Protein AF-0000000077467059 (afdb_homodimer)

Nearest PDB structures (foldseek):
  8dt0-assembly2_B  TM=6.758E-01  e=2.002E-01  synthetic construct
  3ljb-assembly1_A  TM=2.166E-01  e=1.995E+00  Homo sapiens
  5c5b-assembly1_A  TM=2.732E-01  e=5.239E+00  Homo sapiens
  3myi-assembly1_A  TM=3.729E-01  e=6.549E-01  Homo sapiens
  8ec3-assembly1_A  TM=4.657E-01  e=2.271E+00  Borrelia hermsii HS1

Organism: Curvularia clavata (NCBI:txid95742)

Secondary structure (DSSP, 8-state):
----------------GGGSSS----HHHHHHHHHHHHHHHHHHHHHHHHHHHHHHHHHTT-HHHHTSGGGHHHHHHHHHHHHHHHHHHHHHHHHHHHHHHHHHHHHHSGGGTTS-HHHHHHHHHHHHHHHHHHHHHHHHHHHHHHHT--TT-SHHHHHHHHHHHHHHHHHIIIIIHHHHHHHHHHHHTT---/----------------GGGSSS----HHHHHHHHHHHHHHHHHHHHHHHHHHHHHHHHHTT-HHHHTSGGGHHHHHHHHHHHHHHHHHHHHHHHHHHHHHHHHHHHHHSGGGTTS-HHHHHHHHHHHHHHHHHHHHHHHHHHHHHHHT--TT-SHHHHHHHHHHHHHHHHHIIIIIHHHHHHHHHHHHTT---

Solvent-accessible surface area (backbone atoms only — not comparable to full-atom values): 19468 Å² total; per-residue (Å²): 134,91,70,78,67,77,83,65,77,68,78,75,77,71,73,52,75,86,68,34,52,28,43,82,83,45,81,88,47,43,63,59,29,47,54,62,44,43,38,35,41,42,34,28,20,50,42,31,40,54,51,50,49,49,42,56,57,53,20,52,63,32,66,80,42,63,66,37,76,86,38,47,44,28,68,46,45,26,56,28,47,60,52,38,44,58,64,49,49,52,53,54,68,43,44,28,55,48,30,23,55,45,17,39,41,47,36,71,35,80,82,14,65,49,44,33,69,64,40,26,48,23,23,40,52,17,14,53,30,34,50,51,48,53,68,54,41,59,58,45,50,54,24,50,52,41,30,48,43,78,72,76,66,20,70,62,24,51,51,21,48,54,51,36,47,53,52,51,50,51,42,37,66,71,21,42,50,53,17,34,51,24,24,48,52,28,50,35,16,34,53,60,127,133,89,74,76,66,77,83,64,78,68,78,73,74,71,71,53,76,86,67,33,52,28,43,81,82,44,82,87,47,43,64,59,28,46,54,61,44,43,39,35,41,45,34,28,19,52,42,30,40,53,52,49,49,49,42,57,58,52,20,54,65,33,67,79,41,63,65,38,74,86,39,49,42,30,66,47,44,25,56,26,47,60,52,38,44,59,63,50,48,52,53,54,68,43,45,28,56,48,29,23,54,44,18,39,40,46,35,70,36,82,82,16,66,50,45,34,69,64,40,26,48,22,23,41,53,16,14,52,30,34,53,52,48,53,67,54,40,59,57,45,49,53,24,48,51,41,30,47,40,77,73,76,66,19,69,62,24,52,51,21,46,53,51,37,47,52,52,51,52,50,43,37,66,70,20,43,48,51,19,34,50,24,25,47,51,29,50,34,15,33,54,60,126

Foldseek 3Di:
DPPPPPPPPPPPPPCDCVNDLDHDDDPVCVVLVCLLCVLLVLLVVVLVVLVVVLVVLVVLVDPVNCPDPPQVSLVPQLVVLVVVCVVVVVSLVCSLQVLLVSLQCCQPNPSVPPPDNLLSVLSNVLNVLSVCLCVLVVVLVVLSCQLNDPPPGHDSNSVSSVSNSVSSVVSSVRRSVSSSVSSVVSSVVSRDD/DCVPPPPPPPPPPPCDCVNDLDHDDDPVCVVLVCLLCVLLVLLVVVLVVLVVVLVVLVVLVDPVNCPDPPQVSLVVQLVVLVVVCVVVVVSLVCSLQVLLVSLQCCQPNPSVPPPDNLLSVLSNVLNVLSVCLCVLVVVLVVLSCQLNDPPPGHPSNSVSSVSNSVSSVVSSVRRSVSSSVSSVVSSVVSRDD

Radius of gyration: 25.81 Å; Cα contacts (8 Å, |Δi|>4): 543; chains: 2; bounding box: 83×90×62 Å

Sequence (386 aa):
MDFLQPITGALNSTVALSDYASTPITLERLGLSLLRLAPLAISSGSLMCAWDQQNAFRSFLAPQILAKPGHLSAHVVVDWFAEFAKPTKWVIMLSYPLALIIAFINAFSAAGAGLHPQTKTFYAAGGVLSILHFYFGGYSMMWNARISSKVNIGKANEDALRGWLGNNYTRMLCVNVPAWVMFLCATATFIKLMDFLQPITGALNSTVALSDYASTPITLERLGLSLLRLAPLAISSGSLMCAWDQQNAFRSFLAPQILAKPGHLSAHVVVDWFAEFAKPTKWVIMLSYPLALIIAFINAFSAAGAGLHPQTKTFYAAGGVLSILHFYFGGYSMMWNARISSKVNIGKANEDALRGWLGNNYTRMLCVNVPAWVMFLCATATFIKL

Structure (mmCIF, N/CA/C/O backbone):
data_AF-0000000077467059-model_v1
#
loop_
_entity.id
_entity.type
_entity.pdbx_description
1 polymer 'Uncharacterized protein'
#
loop_
_atom_site.group_PDB
_atom_site.id
_atom_site.type_symbol
_atom_site.label_atom_id
_atom_site.label_alt_id
_atom_site.label_comp_id
_atom_site.label_asym_id
_atom_site.label_entity_id
_atom_site.label_seq_id
_atom_site.pdbx_PDB_ins_code
_atom_site.Cartn_x
_atom_site.Cartn_y
_atom_site.Cartn_z
_atom_site.occupancy
_atom_site.B_iso_or_equiv
_atom_site.auth_seq_id
_atom_site.auth_comp_id
_atom_site.auth_asym_id
_atom_site.auth_atom_id
_atom_site.pdbx_PDB_model_num
ATOM 1 N N . MET A 1 1 ? 42.562 57.969 6.344 1 28.23 1 MET A N 1
ATOM 2 C CA . MET A 1 1 ? 41.188 57.875 5.871 1 28.23 1 MET A CA 1
ATOM 3 C C . MET A 1 1 ? 40.594 56.531 6.207 1 28.23 1 MET A C 1
ATOM 5 O O . MET A 1 1 ? 41.219 55.5 6.012 1 28.23 1 MET A O 1
ATOM 9 N N . ASP A 1 2 ? 39.594 56.469 7.258 1 26.41 2 ASP A N 1
ATOM 10 C CA . ASP A 1 2 ? 38.938 55.5 8.125 1 26.41 2 ASP A CA 1
ATOM 11 C C . ASP A 1 2 ? 38.031 54.562 7.324 1 26.41 2 ASP A C 1
ATOM 13 O O . ASP A 1 2 ? 36.844 54.844 7.164 1 26.41 2 ASP A O 1
ATOM 17 N N . PHE A 1 3 ? 38.406 54 6.152 1 33.28 3 PHE A N 1
ATOM 18 C CA . PHE A 1 3 ? 37.625 53.25 5.184 1 33.28 3 PHE A CA 1
ATOM 19 C C . PHE A 1 3 ? 37.031 52 5.824 1 33.28 3 PHE A C 1
ATOM 21 O O . PHE A 1 3 ? 36.219 51.312 5.203 1 33.28 3 PHE A O 1
ATOM 28 N N . LEU A 1 4 ? 37.781 51.406 6.711 1 31.05 4 LEU A N 1
ATOM 29 C CA . LEU A 1 4 ? 37.406 50.031 7 1 31.05 4 LEU A CA 1
ATOM 30 C C . LEU A 1 4 ? 36.156 49.969 7.867 1 31.05 4 LEU A C 1
ATOM 32 O O . LEU A 1 4 ? 36.25 49.938 9.102 1 31.05 4 LEU A O 1
ATOM 36 N N . GLN A 1 5 ? 35.188 50.844 7.656 1 34 5 GLN A N 1
ATOM 37 C CA . GLN A 1 5 ? 34.094 50.562 8.578 1 34 5 GLN A CA 1
ATOM 38 C C . GLN A 1 5 ? 33.531 49.156 8.367 1 34 5 GLN A C 1
ATOM 40 O O . GLN A 1 5 ? 33.219 48.781 7.238 1 34 5 GLN A O 1
ATOM 45 N N . PRO A 1 6 ? 33.844 48.188 9.266 1 35.03 6 PRO A N 1
ATOM 46 C CA . PRO A 1 6 ? 33.312 46.812 9.156 1 35.03 6 PRO A CA 1
ATOM 47 C C . PRO A 1 6 ? 31.812 46.75 8.984 1 35.03 6 PRO A C 1
ATOM 49 O O . PRO A 1 6 ? 31.078 47.438 9.688 1 35.03 6 PRO A O 1
ATOM 52 N N . ILE A 1 7 ? 31.188 46.688 7.777 1 38.09 7 ILE A N 1
ATOM 53 C CA . ILE A 1 7 ? 29.797 46.375 7.469 1 38.09 7 ILE A CA 1
ATOM 54 C C . ILE A 1 7 ? 29.312 45.188 8.289 1 38.09 7 ILE A C 1
ATOM 56 O O . ILE A 1 7 ? 29.5 44.031 7.902 1 38.09 7 ILE A O 1
ATOM 60 N N . THR A 1 8 ? 29.641 45.094 9.586 1 33.03 8 THR A N 1
ATOM 61 C CA . THR A 1 8 ? 29.188 44 10.422 1 33.03 8 THR A CA 1
ATOM 62 C C . THR A 1 8 ? 27.656 43.938 10.445 1 33.03 8 THR A C 1
ATOM 64 O O . THR A 1 8 ? 27.078 43.125 11.164 1 33.03 8 THR A O 1
ATOM 67 N N . GLY A 1 9 ? 26.938 45 10.016 1 33.28 9 GLY A N 1
ATOM 68 C CA . GLY A 1 9 ? 25.531 44.844 10.336 1 33.28 9 GLY A CA 1
ATOM 69 C C . GLY A 1 9 ? 24.891 43.625 9.656 1 33.28 9 GLY A C 1
ATOM 70 O O . GLY A 1 9 ? 24.266 43.781 8.609 1 33.28 9 GLY A O 1
ATOM 71 N N . ALA A 1 10 ? 25.531 42.625 9.352 1 37.41 10 ALA A N 1
ATOM 72 C CA . ALA A 1 10 ? 24.734 41.5 8.852 1 37.41 10 ALA A CA 1
ATOM 73 C C . ALA A 1 10 ? 23.484 41.312 9.711 1 37.41 10 ALA A C 1
ATOM 75 O O . ALA A 1 10 ? 23.594 41.125 10.93 1 37.41 10 ALA A O 1
ATOM 76 N N . LEU A 1 11 ? 22.328 41.969 9.43 1 34.22 11 LEU A N 1
ATOM 77 C CA . LEU A 1 11 ? 20.984 41.75 9.953 1 34.22 11 LEU A CA 1
ATOM 78 C C . LEU A 1 11 ? 20.75 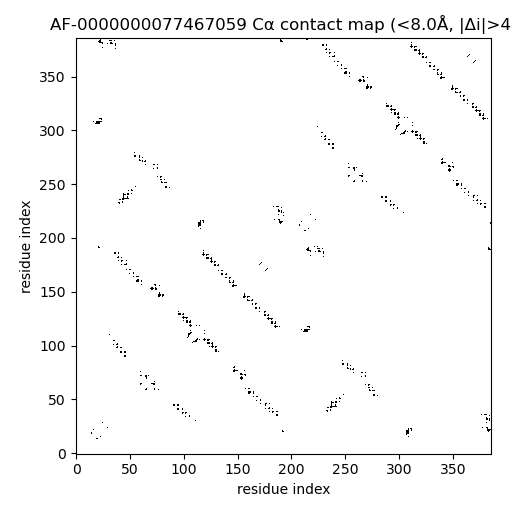40.281 10.219 1 34.22 11 LEU A C 1
ATOM 80 O O . LEU A 1 11 ? 20.828 39.438 9.305 1 34.22 11 LEU A O 1
ATOM 84 N N . ASN A 1 12 ? 21.234 39.719 11.281 1 35.25 12 ASN A N 1
ATOM 85 C CA . ASN A 1 12 ? 20.766 38.469 11.875 1 35.25 12 ASN A CA 1
ATOM 86 C C . ASN A 1 12 ? 19.25 38.312 11.781 1 35.25 12 ASN A C 1
ATOM 88 O O . ASN A 1 12 ? 18.516 38.844 12.625 1 35.25 12 ASN A O 1
ATOM 92 N N . SER A 1 13 ? 18.469 38.562 10.75 1 37.34 13 SER A N 1
ATOM 93 C CA . SER A 1 13 ? 17.031 38.312 10.648 1 37.34 13 SER A CA 1
ATOM 94 C C . SER A 1 13 ? 16.656 37.031 11.328 1 37.34 13 SER A C 1
ATOM 96 O O . SER A 1 13 ? 16.891 35.938 10.781 1 37.34 13 SER A O 1
ATOM 98 N N . THR A 1 14 ? 16.828 36.781 12.555 1 40.38 14 THR A N 1
ATOM 99 C CA . THR A 1 14 ? 16.25 35.75 13.383 1 40.38 14 THR A CA 1
ATOM 100 C C . THR A 1 14 ? 14.789 35.5 13.016 1 40.38 14 THR A C 1
ATOM 102 O O . THR A 1 14 ? 13.906 36.25 13.398 1 40.38 14 THR A O 1
ATOM 105 N N . VAL A 1 15 ? 14.375 35.125 11.883 1 46.41 15 VAL A N 1
ATOM 106 C CA . VAL A 1 15 ? 13.008 34.688 11.641 1 46.41 15 VAL A CA 1
ATOM 107 C C . VAL A 1 15 ? 12.5 33.906 12.859 1 46.41 15 VAL A C 1
ATOM 109 O O . VAL A 1 15 ? 13.094 32.906 13.266 1 46.41 15 VAL A O 1
ATOM 112 N N . ALA A 1 16 ? 11.828 34.5 13.836 1 52.94 16 ALA A N 1
ATOM 113 C CA . ALA A 1 16 ? 11.203 33.875 15 1 52.94 16 ALA A CA 1
ATOM 114 C C . ALA A 1 16 ? 10.477 32.594 14.602 1 52.94 16 ALA A C 1
ATOM 116 O O . ALA A 1 16 ? 9.984 32.469 13.477 1 52.94 16 ALA A O 1
ATOM 117 N N . LEU A 1 17 ? 10.797 31.391 15.188 1 52.44 17 LEU A N 1
ATOM 118 C CA . LEU A 1 17 ? 10.102 30.125 15 1 52.44 17 LEU A CA 1
ATOM 119 C C . LEU A 1 17 ? 8.633 30.359 14.641 1 52.44 17 LEU A C 1
ATOM 121 O O . LEU A 1 17 ? 8.039 29.562 13.906 1 52.44 17 LEU A O 1
ATOM 125 N N . SER A 1 18 ? 8.109 31.516 15.203 1 60.28 18 SER A N 1
ATOM 126 C CA . SER A 1 18 ? 6.707 31.875 15.016 1 60.28 18 SER A CA 1
ATOM 127 C C . SER A 1 18 ? 6.43 32.281 13.57 1 60.28 18 SER A C 1
ATOM 129 O O . SER A 1 18 ? 5.277 32.312 13.133 1 60.28 18 SER A O 1
ATOM 131 N N . ASP A 1 19 ? 7.52 32.344 12.766 1 75.06 19 ASP A N 1
ATOM 132 C CA . ASP A 1 19 ? 7.336 32.906 11.43 1 75.06 19 ASP A CA 1
ATOM 133 C C . ASP A 1 19 ? 7.285 31.828 10.367 1 75.06 19 ASP A C 1
ATOM 135 O O . ASP A 1 19 ? 6.934 32.094 9.219 1 75.06 19 ASP A O 1
ATOM 139 N N . TYR A 1 20 ? 7.543 30.562 10.789 1 86.12 20 TYR A N 1
ATOM 140 C CA . TYR A 1 20 ? 7.531 29.5 9.781 1 86.12 20 TYR A CA 1
ATOM 141 C C . TYR A 1 20 ? 6.148 28.875 9.672 1 86.12 20 TYR A C 1
ATOM 143 O O . TYR A 1 20 ? 5.398 28.828 10.648 1 86.12 20 TYR A O 1
ATOM 151 N N . ALA A 1 21 ? 5.844 28.422 8.5 1 89.06 21 ALA A N 1
ATOM 152 C CA . ALA A 1 21 ? 4.605 27.688 8.242 1 89.06 21 ALA A CA 1
ATOM 153 C C . ALA A 1 21 ? 4.66 26.281 8.828 1 89.06 21 ALA A C 1
ATOM 155 O O . ALA A 1 21 ? 3.641 25.594 8.898 1 89.06 21 ALA A O 1
ATOM 156 N N . SER A 1 22 ? 5.859 25.844 9.234 1 91.69 22 SER A N 1
ATOM 157 C CA . SER A 1 22 ? 6.062 24.562 9.898 1 91.69 22 SER A CA 1
ATOM 158 C C . SER A 1 22 ? 6.895 24.719 11.164 1 91.69 22 SER A C 1
ATOM 160 O O . SER A 1 22 ? 7.641 25.688 11.312 1 91.69 22 SER A O 1
ATOM 162 N N . THR A 1 23 ? 6.688 23.75 12.086 1 90.81 23 THR A N 1
ATOM 163 C CA . THR A 1 23 ? 7.359 23.781 13.383 1 90.81 23 THR A CA 1
ATOM 164 C C . THR A 1 23 ? 8.203 22.516 13.562 1 90.81 23 THR A C 1
ATOM 166 O O . THR A 1 23 ? 7.73 21.406 13.352 1 90.81 23 THR A O 1
ATOM 169 N N . PRO A 1 24 ? 9.344 22.703 13.992 1 92.12 24 PRO A N 1
ATOM 170 C CA . PRO A 1 24 ? 10.219 21.531 14.18 1 92.12 24 PRO A CA 1
ATOM 171 C C . PRO A 1 24 ? 9.602 20.469 15.086 1 92.12 24 PRO A C 1
ATOM 173 O O . PRO A 1 24 ? 8.914 20.797 16.047 1 92.12 24 PRO A O 1
ATOM 176 N N . ILE A 1 25 ? 9.922 19.234 14.711 1 91.06 25 ILE A N 1
ATOM 177 C CA . ILE A 1 25 ? 9.406 18.141 15.516 1 91.06 25 ILE A CA 1
ATOM 178 C C . ILE A 1 25 ? 10.219 18 16.797 1 91.06 25 ILE A C 1
ATOM 180 O O . ILE A 1 25 ? 11.445 18.125 16.781 1 91.06 25 ILE A O 1
ATOM 184 N N . THR A 1 26 ? 9.492 17.906 17.875 1 89.81 26 THR A N 1
ATOM 185 C CA . THR A 1 26 ? 10.078 17.578 19.172 1 89.81 26 THR A CA 1
ATOM 186 C C . THR A 1 26 ? 9.477 16.297 19.734 1 89.81 26 THR A C 1
ATOM 188 O O . THR A 1 26 ? 8.469 15.797 19.219 1 89.81 26 THR A O 1
ATOM 191 N N . LEU A 1 27 ? 10.094 15.688 20.656 1 86.75 27 LEU A N 1
ATOM 192 C CA . LEU A 1 27 ? 9.617 14.453 21.266 1 86.75 27 LEU A CA 1
ATOM 193 C C . LEU A 1 27 ? 8.227 14.641 21.844 1 86.75 27 LEU A C 1
ATOM 195 O O . LEU A 1 27 ? 7.387 13.734 21.781 1 86.75 27 LEU A O 1
ATOM 199 N N . GLU A 1 28 ? 7.953 15.828 22.406 1 85.81 28 GLU A N 1
ATOM 200 C CA . GLU A 1 28 ? 6.676 16.125 23.047 1 85.81 28 GLU A CA 1
ATOM 201 C C . GLU A 1 28 ? 5.543 16.172 22.031 1 85.81 28 GLU A C 1
ATOM 203 O O . GLU A 1 28 ? 4.387 15.891 22.359 1 85.81 28 GLU A O 1
ATOM 208 N N . ARG A 1 29 ? 5.922 16.422 20.766 1 89.5 29 ARG A N 1
ATOM 209 C CA . ARG A 1 29 ? 4.906 16.609 19.75 1 89.5 29 ARG A CA 1
ATOM 210 C C . ARG A 1 29 ? 4.711 15.344 18.922 1 89.5 29 ARG A C 1
ATOM 212 O O . ARG A 1 29 ? 3.787 15.25 18.109 1 89.5 29 ARG A O 1
ATOM 219 N N . LEU A 1 30 ? 5.551 14.484 19.156 1 90.88 30 LEU A N 1
ATOM 220 C CA . LEU A 1 30 ? 5.582 13.289 18.328 1 90.88 30 LEU A CA 1
ATOM 221 C C . LEU A 1 30 ? 4.285 12.492 18.469 1 90.88 30 LEU A C 1
ATOM 223 O O . LEU A 1 30 ? 3.709 12.062 17.469 1 90.88 30 LEU A O 1
ATOM 227 N N . GLY A 1 31 ? 3.873 12.305 19.719 1 93 31 GLY A N 1
ATOM 228 C CA . GLY A 1 31 ? 2.664 11.531 19.953 1 93 31 GLY A CA 1
ATOM 229 C C . GLY A 1 31 ? 1.442 12.109 19.266 1 93 31 GLY A C 1
ATOM 230 O O . GLY A 1 31 ? 0.703 11.383 18.594 1 93 31 GLY A O 1
ATOM 231 N N . LEU A 1 32 ? 1.281 13.352 19.359 1 95.06 32 LEU A N 1
ATOM 232 C CA . LEU A 1 32 ? 0.132 14.016 18.75 1 95.06 32 LEU A CA 1
ATOM 233 C C . LEU A 1 32 ? 0.242 14 17.219 1 95.06 32 LEU A C 1
ATOM 235 O O . LEU A 1 32 ? -0.754 13.797 16.531 1 95.06 32 LEU A O 1
ATOM 239 N N . SER A 1 33 ? 1.427 14.234 16.75 1 95.56 33 SER A N 1
ATOM 240 C CA . SER A 1 33 ? 1.635 14.219 15.312 1 95.56 33 SER A CA 1
ATOM 241 C C . SER A 1 33 ? 1.301 12.859 14.719 1 95.56 33 SER A C 1
ATOM 243 O O . SER A 1 33 ? 0.637 12.766 13.68 1 95.56 33 SER A O 1
ATOM 245 N N . LEU A 1 34 ? 1.741 11.867 15.391 1 96.81 34 LEU A N 1
ATOM 246 C CA . LEU A 1 34 ? 1.451 10.516 14.922 1 96.81 34 LEU A CA 1
ATOM 247 C C . LEU A 1 34 ? -0.046 10.234 14.969 1 96.81 34 LEU A C 1
ATOM 249 O O . LEU A 1 34 ? -0.593 9.602 14.062 1 96.81 34 LEU A O 1
ATOM 253 N N . LEU A 1 35 ? -0.616 10.672 16.047 1 97.62 35 LEU A N 1
ATOM 254 C CA . LEU A 1 35 ? -2.061 10.516 16.172 1 97.62 35 LEU A CA 1
ATOM 255 C C . LEU A 1 35 ? -2.789 11.164 15.008 1 97.62 35 LEU A C 1
ATOM 257 O O . LEU A 1 35 ? -3.721 10.578 14.445 1 97.62 35 LEU A O 1
ATOM 261 N N . ARG A 1 36 ? -2.363 12.297 14.555 1 98.12 36 ARG A N 1
ATOM 262 C CA . ARG A 1 36 ? -3.016 13.07 13.5 1 98.12 36 ARG A CA 1
ATOM 263 C C . ARG A 1 36 ? -2.744 12.461 12.133 1 98.12 36 ARG A C 1
ATOM 265 O O . ARG A 1 36 ? -3.605 12.484 11.25 1 98.12 36 ARG A O 1
ATOM 272 N N . LEU A 1 37 ? -1.599 11.852 11.953 1 98.38 37 LEU A N 1
ATOM 273 C CA . LEU A 1 37 ? -1.168 11.445 10.625 1 98.38 37 LEU A CA 1
ATOM 274 C C . LEU A 1 37 ? -1.48 9.969 10.375 1 98.38 37 LEU A C 1
ATOM 276 O O . LEU A 1 37 ? -1.559 9.531 9.227 1 98.38 37 LEU A O 1
ATOM 280 N N . ALA A 1 38 ? -1.665 9.219 11.422 1 98.62 38 ALA A N 1
ATOM 281 C CA . ALA A 1 38 ? -1.77 7.77 11.32 1 98.62 38 ALA A CA 1
ATOM 282 C C . ALA A 1 38 ? -2.932 7.359 10.422 1 98.62 38 ALA A C 1
ATOM 284 O O . ALA A 1 38 ? -2.785 6.48 9.57 1 98.62 38 ALA A O 1
ATOM 285 N N . PRO A 1 39 ? -4.074 8 10.547 1 98.81 39 PRO A N 1
ATOM 286 C CA . PRO A 1 39 ? -5.18 7.551 9.695 1 98.81 39 PRO A CA 1
ATOM 287 C C . PRO A 1 39 ? -4.875 7.688 8.203 1 98.81 39 PRO A C 1
ATOM 289 O O . PRO A 1 39 ? -5.207 6.801 7.414 1 98.81 39 PRO A O 1
ATOM 292 N N . LEU A 1 40 ? -4.23 8.75 7.832 1 98.81 40 LEU A N 1
ATOM 293 C CA . LEU A 1 40 ? -3.891 8.93 6.426 1 98.81 40 LEU A CA 1
ATOM 294 C C . LEU A 1 40 ? -2.855 7.906 5.98 1 98.81 40 LEU A C 1
ATOM 296 O O . LEU A 1 40 ? -2.982 7.312 4.902 1 98.81 40 LEU A O 1
ATOM 300 N N . ALA A 1 41 ? -1.833 7.707 6.785 1 98.75 41 ALA A N 1
ATOM 301 C CA . ALA A 1 41 ? -0.792 6.738 6.449 1 98.75 41 ALA A CA 1
ATOM 302 C C . ALA A 1 41 ? -1.366 5.328 6.344 1 98.75 41 ALA A C 1
ATOM 304 O O . ALA A 1 41 ? -1.096 4.613 5.379 1 98.75 41 ALA A O 1
ATOM 305 N N . ILE A 1 42 ? -2.186 4.965 7.281 1 98.75 42 ILE A N 1
ATOM 306 C CA . ILE A 1 42 ? -2.795 3.641 7.324 1 98.75 42 ILE A CA 1
ATOM 307 C C . ILE A 1 42 ? -3.711 3.457 6.113 1 98.75 42 ILE A C 1
ATOM 309 O O . ILE A 1 42 ? -3.666 2.422 5.445 1 98.75 42 ILE A O 1
ATOM 313 N N . SER A 1 43 ? -4.473 4.441 5.848 1 98.81 43 SER A N 1
ATOM 314 C CA . SER A 1 43 ? -5.43 4.352 4.75 1 98.81 43 SER A CA 1
ATOM 315 C C . SER A 1 43 ? -4.719 4.312 3.402 1 98.81 43 SER A C 1
ATOM 317 O O . SER A 1 43 ? -5.164 3.623 2.48 1 98.81 43 SER A O 1
ATOM 319 N N . SER A 1 44 ? -3.635 5.012 3.248 1 98.75 44 SER A N 1
ATOM 320 C CA . SER A 1 44 ? -2.844 4.938 2.023 1 98.75 44 SER A CA 1
ATOM 321 C C . SER A 1 44 ? -2.27 3.541 1.818 1 98.75 44 SER A C 1
ATOM 323 O O . SER A 1 44 ? -2.334 2.994 0.715 1 98.75 44 SER A O 1
ATOM 325 N N . GLY A 1 45 ? -1.771 3.041 2.875 1 98.5 45 GLY A N 1
ATOM 326 C CA . GLY A 1 45 ? -1.247 1.687 2.807 1 98.5 45 GLY A CA 1
ATOM 327 C C . GLY A 1 45 ? -2.314 0.648 2.516 1 98.5 45 GLY A C 1
ATOM 328 O O . GLY A 1 45 ? -2.119 -0.233 1.677 1 98.5 45 GLY A O 1
ATOM 329 N N . SER A 1 46 ? -3.416 0.772 3.182 1 98.31 46 SER A N 1
ATOM 330 C CA . SER A 1 46 ? -4.449 -0.243 3.02 1 98.31 46 SER A CA 1
ATOM 331 C C . SER A 1 46 ? -5.098 -0.157 1.641 1 98.31 46 SER A C 1
ATOM 333 O O . SER A 1 46 ? -5.5 -1.175 1.073 1 98.31 46 SER A O 1
ATOM 335 N N . LEU A 1 47 ? -5.199 1.04 1.144 1 98.5 47 LEU A N 1
ATOM 336 C CA . LEU A 1 47 ? -5.691 1.182 -0.223 1 98.5 47 LEU A CA 1
ATOM 337 C C . LEU A 1 47 ? -4.734 0.524 -1.213 1 98.5 47 LEU A C 1
ATOM 339 O O . LEU A 1 47 ? -5.168 -0.209 -2.105 1 98.5 47 LEU A O 1
ATOM 343 N N . MET A 1 48 ? -3.469 0.782 -1.05 1 98.56 48 MET A N 1
ATOM 344 C CA . MET A 1 48 ? -2.479 0.141 -1.909 1 98.56 48 MET A CA 1
ATOM 345 C C . MET A 1 48 ? -2.518 -1.375 -1.749 1 98.56 48 MET A C 1
ATOM 347 O O . MET A 1 48 ? -2.385 -2.111 -2.729 1 98.56 48 MET A O 1
ATOM 351 N N . CYS A 1 49 ? -2.693 -1.824 -0.577 1 98.44 49 CYS A N 1
ATOM 352 C CA . CYS A 1 49 ? -2.812 -3.258 -0.335 1 98.44 49 CYS A CA 1
ATOM 353 C C . CYS A 1 49 ? -3.969 -3.852 -1.129 1 98.44 49 CYS A C 1
ATOM 355 O O . CYS A 1 49 ? -3.82 -4.895 -1.768 1 98.44 49 CYS A O 1
ATOM 357 N N . ALA A 1 50 ? -5.07 -3.221 -1.072 1 98.25 50 ALA A N 1
ATOM 358 C CA . ALA A 1 50 ? -6.234 -3.682 -1.823 1 98.25 50 ALA A CA 1
ATOM 359 C C . ALA A 1 50 ? -5.953 -3.688 -3.322 1 98.25 50 ALA A C 1
ATOM 361 O O . ALA A 1 50 ? -6.332 -4.625 -4.031 1 98.25 50 ALA A O 1
ATOM 362 N N . TRP A 1 51 ? -5.289 -2.676 -3.762 1 98.38 51 TRP A N 1
ATOM 363 C CA . TRP A 1 51 ? -4.926 -2.574 -5.172 1 98.38 51 TRP A CA 1
ATOM 364 C C . TRP A 1 51 ? -3.98 -3.701 -5.574 1 98.38 51 TRP A C 1
ATOM 366 O O . TRP A 1 51 ? -4.141 -4.305 -6.637 1 98.38 51 TRP A O 1
ATOM 376 N N . ASP A 1 52 ? -3.031 -3.947 -4.742 1 98.5 52 ASP A N 1
ATOM 377 C CA . ASP A 1 52 ? -2.057 -4.996 -5.02 1 98.5 52 ASP A CA 1
ATOM 378 C C . ASP A 1 52 ? -2.717 -6.375 -5.023 1 98.5 52 ASP A C 1
ATOM 380 O O . ASP A 1 52 ? -2.363 -7.238 -5.828 1 98.5 52 ASP A O 1
ATOM 384 N N . GLN A 1 53 ? -3.619 -6.574 -4.133 1 98.44 53 GLN A N 1
ATOM 385 C CA . GLN A 1 53 ? -4.371 -7.824 -4.133 1 98.44 53 GLN A CA 1
ATOM 386 C C . GLN A 1 53 ? -5.164 -7.992 -5.426 1 98.44 53 GLN A C 1
ATOM 388 O O . GLN A 1 53 ? -5.184 -9.078 -6.012 1 98.44 53 GLN A O 1
ATOM 393 N N . GLN A 1 54 ? -5.781 -6.914 -5.828 1 98.56 54 GLN A N 1
ATOM 394 C CA . GLN A 1 54 ? -6.496 -6.918 -7.098 1 98.56 54 GLN A CA 1
ATOM 395 C C . GLN A 1 54 ? -5.594 -7.398 -8.234 1 98.56 54 GLN A C 1
ATOM 397 O O . GLN A 1 54 ? -5.996 -8.25 -9.031 1 98.56 54 GLN A O 1
ATOM 402 N N . ASN A 1 55 ? -4.434 -6.922 -8.242 1 98.62 55 ASN A N 1
ATOM 403 C CA . ASN A 1 55 ? -3.482 -7.25 -9.297 1 98.62 55 ASN A CA 1
ATOM 404 C C . ASN A 1 55 ? -2.982 -8.688 -9.18 1 98.62 55 ASN A C 1
ATOM 406 O O . ASN A 1 55 ? -2.92 -9.414 -10.172 1 98.62 55 ASN A O 1
ATOM 410 N N . ALA A 1 56 ? -2.67 -9.094 -8.016 1 98.44 56 ALA A N 1
ATOM 411 C CA . ALA A 1 56 ? -2.133 -10.43 -7.789 1 98.44 56 ALA A CA 1
ATOM 412 C C . ALA A 1 56 ? -3.15 -11.508 -8.172 1 98.44 56 ALA A C 1
ATOM 414 O O . ALA A 1 56 ? -2.814 -12.469 -8.859 1 98.44 56 ALA A O 1
ATOM 415 N N . PHE A 1 57 ? -4.383 -11.32 -7.797 1 98.56 57 PHE A N 1
ATOM 416 C CA . PHE A 1 57 ? -5.41 -12.32 -8.047 1 98.56 57 PHE A CA 1
ATOM 417 C C . PHE A 1 57 ? -5.812 -12.336 -9.516 1 98.56 57 PHE A C 1
ATOM 419 O O . PHE A 1 57 ? -5.984 -13.406 -10.102 1 98.56 57 PHE A O 1
ATOM 426 N N . ARG A 1 58 ? -5.926 -11.188 -10.078 1 98.25 58 ARG A N 1
ATOM 427 C CA . ARG A 1 58 ? -6.293 -11.125 -11.492 1 98.25 58 ARG A CA 1
ATOM 428 C C . ARG A 1 58 ? -5.238 -11.805 -12.359 1 98.25 58 ARG A C 1
ATOM 430 O O . ARG A 1 58 ? -5.562 -12.367 -13.414 1 98.25 58 ARG A O 1
ATOM 437 N N . SER A 1 59 ? -4.012 -11.805 -11.945 1 98.19 59 SER A N 1
ATOM 438 C CA . SER A 1 59 ? -2.896 -12.336 -12.727 1 98.19 59 SER A CA 1
ATOM 439 C C . SER A 1 59 ? -2.992 -13.852 -12.859 1 98.19 59 SER A C 1
ATOM 441 O O . SER A 1 59 ? -2.475 -14.43 -13.82 1 98.19 59 SER A O 1
ATOM 443 N N . PHE A 1 60 ? -3.699 -14.516 -11.961 1 98 60 PHE A N 1
ATOM 444 C CA . PHE A 1 60 ? -3.898 -15.953 -12.062 1 98 60 PHE A CA 1
ATOM 445 C C . PHE A 1 60 ? -4.879 -16.281 -13.188 1 98 60 PHE A C 1
ATOM 447 O O . PHE A 1 60 ? -4.984 -17.438 -13.609 1 98 60 PHE A O 1
ATOM 454 N N . LEU A 1 61 ? -5.586 -15.273 -13.609 1 97.75 61 LEU A N 1
ATOM 455 C CA . LEU A 1 61 ? -6.617 -15.477 -14.617 1 97.75 61 LEU A CA 1
ATOM 456 C C . LEU A 1 61 ? -6.137 -15.016 -15.992 1 97.75 61 LEU A C 1
ATOM 458 O O . LEU A 1 61 ? -6.945 -14.82 -16.906 1 97.75 61 LEU A O 1
ATOM 462 N N . ALA A 1 62 ? -4.855 -14.781 -16.094 1 95.62 62 ALA A N 1
ATOM 463 C CA . ALA A 1 62 ? -4.297 -14.414 -17.391 1 95.62 62 ALA A CA 1
ATOM 464 C C . ALA A 1 62 ? -4.602 -15.469 -18.453 1 95.62 62 ALA A C 1
ATOM 466 O O . ALA A 1 62 ? -4.527 -16.672 -18.172 1 95.62 62 ALA A O 1
ATOM 467 N N . PRO A 1 63 ? -4.863 -15.016 -19.656 1 95.5 63 PRO A N 1
ATOM 468 C CA . PRO A 1 63 ? -5.227 -15.961 -20.719 1 95.5 63 PRO A CA 1
ATOM 469 C C . PRO A 1 63 ? -4.16 -17.031 -20.938 1 95.5 63 PRO A C 1
ATOM 471 O O . PRO A 1 63 ? -4.488 -18.203 -21.156 1 95.5 63 PRO A O 1
ATOM 474 N N . GLN A 1 64 ? -2.912 -16.688 -20.875 1 92.88 64 GLN A N 1
ATOM 475 C CA . GLN A 1 64 ? -1.816 -17.641 -21.094 1 92.88 64 GLN A CA 1
ATOM 476 C C . GLN A 1 64 ? -1.799 -18.719 -20.016 1 92.88 64 GLN A C 1
ATOM 478 O O . GLN A 1 64 ? -1.357 -19.844 -20.25 1 92.88 64 GLN A O 1
ATOM 483 N N . ILE A 1 65 ? -2.244 -18.422 -18.812 1 93.94 65 ILE A N 1
ATOM 484 C CA . ILE A 1 65 ? -2.281 -19.375 -17.719 1 93.94 65 ILE A CA 1
ATOM 485 C C . ILE A 1 65 ? -3.531 -20.25 -17.828 1 93.94 65 ILE A C 1
ATOM 487 O O . ILE A 1 65 ? -3.461 -21.469 -17.672 1 93.94 65 ILE A O 1
ATOM 491 N N . LEU A 1 66 ? -4.652 -19.578 -18.172 1 94.25 66 LEU A N 1
ATOM 492 C CA . LEU A 1 66 ? -5.922 -20.297 -18.266 1 94.25 66 LEU A CA 1
ATOM 493 C C . LEU A 1 66 ? -5.895 -21.281 -19.438 1 94.25 66 LEU A C 1
ATOM 495 O O . LEU A 1 66 ? -6.637 -22.266 -19.438 1 94.25 66 LEU A O 1
ATOM 499 N N . ALA A 1 67 ? -5.035 -21.047 -20.359 1 93.62 67 ALA A N 1
ATOM 500 C CA . ALA A 1 67 ? -4.934 -21.906 -21.531 1 93.62 67 ALA A CA 1
ATOM 501 C C . ALA A 1 67 ? -4.168 -23.188 -21.219 1 93.62 67 ALA A C 1
ATOM 503 O O . ALA A 1 67 ? -4.215 -24.156 -21.984 1 93.62 67 ALA A O 1
ATOM 504 N N . LYS A 1 68 ? -3.469 -23.203 -20.156 1 88.94 68 LYS A N 1
ATOM 505 C CA . LYS A 1 68 ? -2.73 -24.391 -19.781 1 88.94 68 LYS A CA 1
ATOM 506 C C . LYS A 1 68 ? -3.68 -25.531 -19.391 1 88.94 68 LYS A C 1
ATOM 508 O O . LYS A 1 68 ? -4.719 -25.281 -18.781 1 88.94 68 LYS A O 1
ATOM 513 N N . PRO A 1 69 ? -3.256 -26.719 -19.781 1 90.5 69 PRO A N 1
ATOM 514 C CA . PRO A 1 69 ? -4.164 -27.844 -19.531 1 90.5 69 PRO A CA 1
ATOM 515 C C . PRO A 1 69 ? -4.332 -28.156 -18.047 1 90.5 69 PRO A C 1
ATOM 517 O O . PRO A 1 69 ? -3.443 -27.844 -17.25 1 90.5 69 PRO A O 1
ATOM 520 N N . GLY A 1 70 ? -5.473 -28.719 -17.641 1 91.31 70 GLY A N 1
ATOM 521 C CA . GLY A 1 70 ? -5.711 -29.281 -16.328 1 91.31 70 GLY A CA 1
ATOM 522 C C . GLY A 1 70 ? -5.961 -28.234 -15.258 1 91.31 70 GLY A C 1
ATOM 523 O O . GLY A 1 70 ? -5.734 -28.469 -14.078 1 91.31 70 GLY A O 1
ATOM 524 N N . HIS A 1 71 ? -6.312 -27.016 -15.719 1 93.62 71 HIS A N 1
ATOM 525 C CA . HIS A 1 71 ? -6.559 -25.938 -14.773 1 93.62 71 HIS A CA 1
ATOM 526 C C . HIS A 1 71 ? -5.371 -25.734 -13.836 1 93.62 71 HIS A C 1
ATOM 528 O O . HIS A 1 71 ? -5.539 -25.688 -12.617 1 93.62 71 HIS A O 1
ATOM 534 N N . LEU A 1 72 ? -4.234 -25.609 -14.383 1 91.25 72 LEU A N 1
ATOM 535 C CA . LEU A 1 72 ? -2.992 -25.469 -13.633 1 91.25 72 LEU A CA 1
ATOM 536 C C . LEU A 1 72 ? -3.064 -24.281 -12.68 1 91.25 72 LEU A C 1
ATOM 538 O O . LEU A 1 72 ? -2.553 -24.344 -11.562 1 91.25 72 LEU A O 1
ATOM 542 N N . SER A 1 73 ? -3.684 -23.234 -13.156 1 91.81 73 SER A N 1
ATOM 543 C CA . SER A 1 73 ? -3.852 -22.031 -12.336 1 91.81 73 SER A CA 1
ATOM 544 C C . SER A 1 73 ? -4.543 -22.359 -11.016 1 91.81 73 SER A C 1
ATOM 546 O O . SER A 1 73 ? -4.074 -21.969 -9.945 1 91.81 73 SER A O 1
ATOM 548 N N . ALA A 1 74 ? -5.602 -23.109 -11.102 1 94.75 74 ALA A N 1
ATOM 549 C CA . ALA A 1 74 ? -6.387 -23.469 -9.922 1 94.75 74 ALA A CA 1
ATOM 550 C C . ALA A 1 74 ? -5.566 -24.312 -8.961 1 94.75 74 ALA A C 1
ATOM 552 O O . ALA A 1 74 ? -5.641 -24.125 -7.742 1 94.75 74 ALA A O 1
ATOM 553 N N . HIS A 1 75 ? -4.742 -25.156 -9.453 1 92.88 75 HIS A N 1
ATOM 554 C CA . HIS A 1 75 ? -3.971 -26.078 -8.625 1 92.88 75 HIS A CA 1
ATOM 555 C C . HIS A 1 75 ? -2.871 -25.344 -7.859 1 92.88 75 HIS A C 1
ATOM 557 O O . HIS A 1 75 ? -2.463 -25.781 -6.781 1 92.88 75 HIS A O 1
ATOM 563 N N . VAL A 1 76 ? -2.471 -24.281 -8.398 1 93.81 76 VAL A N 1
ATOM 564 C CA . VAL A 1 76 ? -1.428 -23.5 -7.727 1 93.81 76 VAL A CA 1
ATOM 565 C C . VAL A 1 76 ? -2.062 -22.484 -6.781 1 93.81 76 VAL A C 1
ATOM 567 O O . VAL A 1 76 ? -1.62 -22.328 -5.637 1 93.81 76 VAL A O 1
ATOM 570 N N . VAL A 1 77 ? -3.123 -21.859 -7.277 1 95.94 77 VAL A N 1
ATOM 571 C CA . VAL A 1 77 ? -3.664 -20.734 -6.52 1 95.94 77 VAL A CA 1
ATOM 572 C C . VAL A 1 77 ? -4.25 -21.234 -5.203 1 95.94 77 VAL A C 1
ATOM 574 O O . VAL A 1 77 ? -4.234 -20.516 -4.195 1 95.94 77 VAL A O 1
ATOM 577 N N . VAL A 1 78 ? -4.711 -22.422 -5.098 1 95.75 78 VAL A N 1
ATOM 578 C CA . VAL A 1 78 ? -5.309 -22.953 -3.875 1 95.75 78 VAL A CA 1
ATOM 579 C C . VAL A 1 78 ? -4.293 -22.906 -2.736 1 95.75 78 VAL A C 1
ATOM 581 O O . VAL A 1 78 ? -4.59 -22.391 -1.656 1 95.75 78 VAL A O 1
ATOM 584 N N . ASP A 1 79 ? -3.123 -23.312 -2.969 1 95.69 79 ASP A N 1
ATOM 585 C CA . ASP A 1 79 ? -2.096 -23.312 -1.933 1 95.69 79 ASP A CA 1
ATOM 586 C C . ASP A 1 79 ? -1.413 -21.953 -1.836 1 95.69 79 ASP A C 1
ATOM 588 O O . ASP A 1 79 ? -1.029 -21.516 -0.747 1 95.69 79 ASP A O 1
ATOM 592 N N . TRP A 1 80 ? -1.231 -21.297 -2.982 1 97.25 80 TRP A N 1
ATOM 593 C CA . TRP A 1 80 ? -0.67 -19.953 -2.99 1 97.25 80 TRP A CA 1
ATOM 594 C C . TRP A 1 80 ? -1.497 -19 -2.119 1 97.25 80 TRP A C 1
ATOM 596 O O . TRP A 1 80 ? -0.947 -18.266 -1.308 1 97.25 80 TRP A O 1
ATOM 606 N N . PHE A 1 81 ? -2.799 -19.109 -2.316 1 97.38 81 PHE A N 1
ATOM 607 C CA . PHE A 1 81 ? -3.723 -18.234 -1.603 1 97.38 81 PHE A CA 1
ATOM 608 C C . PHE A 1 81 ? -3.629 -18.469 -0.098 1 97.38 81 PHE A C 1
ATOM 610 O O . PHE A 1 81 ? -3.668 -17.516 0.683 1 97.38 81 PHE A O 1
ATOM 617 N N . ALA A 1 82 ? -3.582 -19.641 0.329 1 94.5 82 ALA A N 1
ATOM 618 C CA . ALA A 1 82 ? -3.477 -19.953 1.751 1 94.5 82 ALA A CA 1
ATOM 619 C C . ALA A 1 82 ? -2.24 -19.312 2.367 1 94.5 82 ALA A C 1
ATOM 621 O O . ALA A 1 82 ? -2.299 -18.781 3.479 1 94.5 82 ALA A O 1
ATOM 622 N N . GLU A 1 83 ? -1.169 -19.344 1.697 1 96.5 83 GLU A N 1
ATOM 623 C CA . GLU A 1 83 ? 0.07 -18.75 2.18 1 96.5 83 GLU A CA 1
ATOM 624 C C . GLU A 1 83 ? -0 -17.219 2.131 1 96.5 83 GLU A C 1
ATOM 626 O O . GLU A 1 83 ? 0.436 -16.547 3.064 1 96.5 83 GLU A O 1
ATOM 631 N N . PHE A 1 84 ? -0.528 -16.734 1.04 1 97.88 84 PHE A N 1
ATOM 632 C CA . PHE A 1 84 ? -0.677 -15.297 0.834 1 97.88 84 PHE A CA 1
ATOM 633 C C . PHE A 1 84 ? -1.568 -14.688 1.909 1 97.88 84 PHE A C 1
ATOM 635 O O . PHE A 1 84 ? -1.312 -13.578 2.377 1 97.88 84 PHE A O 1
ATOM 642 N N . ALA A 1 85 ? -2.553 -15.367 2.354 1 96.06 85 ALA A N 1
ATOM 643 C CA . ALA A 1 85 ? -3.572 -14.859 3.27 1 96.06 85 ALA A CA 1
ATOM 644 C C . ALA A 1 85 ? -3.02 -14.719 4.684 1 96.06 85 ALA A C 1
ATOM 646 O O . ALA A 1 85 ? -3.52 -13.922 5.477 1 96.06 85 ALA A O 1
ATOM 647 N N . LYS A 1 86 ? -2.023 -15.406 5.031 1 95.38 86 LYS A N 1
ATOM 648 C CA . LYS A 1 86 ? -1.522 -15.43 6.402 1 95.38 86 LYS A CA 1
ATOM 649 C C . LYS A 1 86 ? -1.064 -14.047 6.84 1 95.38 86 LYS A C 1
ATOM 651 O O . LYS A 1 86 ? -1.621 -13.469 7.781 1 95.38 86 LYS A O 1
ATOM 656 N N . PRO A 1 87 ? -0.193 -13.453 6.117 1 96.31 87 PRO A N 1
ATOM 657 C CA . PRO A 1 87 ? 0.176 -12.102 6.559 1 96.31 87 PRO A CA 1
ATOM 658 C C . PRO A 1 87 ? -0.867 -11.055 6.18 1 96.31 87 PRO A C 1
ATOM 660 O O . PRO A 1 87 ? -1.046 -10.07 6.902 1 96.31 87 PRO A O 1
ATOM 663 N N . THR A 1 88 ? -1.528 -11.242 5.082 1 96.56 88 THR A N 1
ATOM 664 C CA . THR A 1 88 ? -2.482 -10.266 4.574 1 96.56 88 THR A CA 1
ATOM 665 C C . THR A 1 88 ? -3.652 -10.102 5.539 1 96.56 88 THR A C 1
ATOM 667 O O . THR A 1 88 ? -4.164 -8.992 5.719 1 96.56 88 THR A O 1
ATOM 670 N N . LYS A 1 89 ? -4.062 -11.18 6.188 1 93.75 89 LYS A N 1
ATOM 671 C CA . LYS A 1 89 ? -5.172 -11.094 7.133 1 93.75 89 LYS A CA 1
ATOM 672 C C . LYS A 1 89 ? -4.828 -10.156 8.289 1 93.75 89 LYS A C 1
ATOM 674 O O . LYS A 1 89 ? -5.699 -9.445 8.797 1 93.75 89 LYS A O 1
ATOM 679 N N . TRP A 1 90 ? -3.619 -10.156 8.695 1 94.69 90 TRP A N 1
ATOM 680 C CA . TRP A 1 90 ? -3.205 -9.281 9.789 1 94.69 90 TRP A CA 1
ATOM 681 C C . TRP A 1 90 ? -3.176 -7.824 9.344 1 94.69 90 TRP A C 1
ATOM 683 O O . TRP A 1 90 ? -3.523 -6.926 10.109 1 94.69 90 TRP A O 1
ATOM 693 N N . VAL A 1 91 ? -2.756 -7.566 8.117 1 95.19 91 VAL A N 1
ATOM 694 C CA . VAL A 1 91 ? -2.814 -6.215 7.574 1 95.19 91 VAL A CA 1
ATOM 695 C C . VAL A 1 91 ? -4.254 -5.703 7.617 1 95.19 91 VAL A C 1
ATOM 697 O O . VAL A 1 91 ? -4.504 -4.586 8.078 1 95.19 91 VAL A O 1
ATOM 700 N N . ILE A 1 92 ? -5.125 -6.57 7.273 1 95 92 ILE A N 1
ATOM 701 C CA . ILE A 1 92 ? -6.531 -6.195 7.172 1 95 92 ILE A CA 1
ATOM 702 C C . ILE A 1 92 ? -7.129 -6.047 8.57 1 95 92 ILE A C 1
ATOM 704 O O . ILE A 1 92 ? -7.766 -5.035 8.875 1 95 92 ILE A O 1
ATOM 708 N N . MET A 1 93 ? -6.918 -6.98 9.422 1 94.38 93 MET A N 1
ATOM 709 C CA . MET A 1 93 ? -7.535 -7.016 10.742 1 94.38 93 MET A CA 1
ATOM 710 C C . MET A 1 93 ? -7.023 -5.875 11.617 1 94.38 93 MET A C 1
ATOM 712 O O . MET A 1 93 ? -7.723 -5.418 12.523 1 94.38 93 MET A O 1
ATOM 716 N N . LEU A 1 94 ? -5.848 -5.406 11.25 1 96.06 94 LEU A N 1
ATOM 717 C CA . LEU A 1 94 ? -5.266 -4.367 12.086 1 96.06 94 LEU A CA 1
ATOM 718 C C . LEU A 1 94 ? -5.488 -2.986 11.477 1 96.06 94 LEU A C 1
ATOM 720 O O . LEU A 1 94 ? -5.82 -2.035 12.188 1 96.06 94 LEU A O 1
ATOM 724 N N . SER A 1 95 ? -5.32 -2.811 10.211 1 97.5 95 SER A N 1
ATOM 725 C CA . SER A 1 95 ? -5.312 -1.49 9.586 1 97.5 95 SER A CA 1
ATOM 726 C C . SER A 1 95 ? -6.66 -0.795 9.75 1 97.5 95 SER A C 1
ATOM 728 O O . SER A 1 95 ? -6.723 0.368 10.156 1 97.5 95 SER A O 1
ATOM 730 N N . TYR A 1 96 ? -7.738 -1.449 9.547 1 97.5 96 TYR A N 1
ATOM 731 C CA . TYR A 1 96 ? -9.039 -0.792 9.477 1 97.5 96 TYR A CA 1
ATOM 732 C C . TYR A 1 96 ? -9.562 -0.459 10.867 1 97.5 96 TYR A C 1
ATOM 734 O O . TYR A 1 96 ? -9.992 0.667 11.125 1 97.5 96 TYR A O 1
ATOM 742 N N . PRO A 1 97 ? -9.531 -1.377 11.836 1 97.88 97 PRO A N 1
ATOM 743 C CA . PRO A 1 97 ? -9.914 -0.987 13.195 1 97.88 97 PRO A CA 1
ATOM 744 C C . PRO A 1 97 ? -9.008 0.092 13.781 1 97.88 97 PRO A C 1
ATOM 746 O O . PRO A 1 97 ? -9.484 1.002 14.461 1 97.88 97 PRO A O 1
ATOM 749 N N . LEU A 1 98 ? -7.719 -0.019 13.5 1 98.19 98 LEU A N 1
ATOM 750 C CA . LEU A 1 98 ? -6.801 0.995 14 1 98.19 98 LEU A CA 1
ATOM 751 C C . LEU A 1 98 ? -7.121 2.363 13.406 1 98.19 98 LEU A C 1
ATOM 753 O O . LEU A 1 98 ? -7.082 3.373 14.109 1 98.19 98 LEU A O 1
ATOM 757 N N . ALA A 1 99 ? -7.41 2.379 12.125 1 98.5 99 ALA A N 1
ATOM 758 C CA . ALA A 1 99 ? -7.801 3.635 11.492 1 98.5 99 ALA A CA 1
ATOM 759 C C . ALA A 1 99 ? -9.039 4.227 12.164 1 98.5 99 ALA A C 1
ATOM 761 O O . ALA A 1 99 ? -9.094 5.43 12.43 1 98.5 99 ALA A O 1
ATOM 762 N N . LEU A 1 100 ? -10 3.408 12.469 1 98.44 100 LEU A N 1
ATOM 763 C CA . LEU A 1 100 ? -11.211 3.873 13.133 1 98.44 100 LEU A CA 1
ATOM 764 C C . LEU A 1 100 ? -10.891 4.41 14.523 1 98.44 100 LEU A C 1
ATOM 766 O O . LEU A 1 100 ? -11.289 5.527 14.867 1 98.44 100 LEU A O 1
ATOM 770 N N . ILE A 1 101 ? -10.227 3.617 15.266 1 98.69 101 ILE A N 1
ATOM 771 C CA . ILE A 1 101 ? -9.953 3.963 16.656 1 98.69 101 ILE A CA 1
ATOM 772 C C . ILE A 1 101 ? -9.18 5.281 16.719 1 98.69 101 ILE A C 1
ATOM 774 O O . ILE A 1 101 ? -9.555 6.195 17.453 1 98.69 101 ILE A O 1
ATOM 778 N N . ILE A 1 102 ? -8.18 5.422 15.945 1 98.75 102 ILE A N 1
ATOM 779 C CA . ILE A 1 102 ? -7.34 6.617 15.953 1 98.75 102 ILE A CA 1
ATOM 780 C C . ILE A 1 102 ? -8.133 7.809 15.422 1 98.75 102 ILE A C 1
ATOM 782 O O . ILE A 1 102 ? -8.031 8.914 15.953 1 98.75 102 ILE A O 1
ATOM 786 N N . ALA A 1 103 ? -8.875 7.574 14.391 1 98.81 103 ALA A N 1
ATOM 787 C CA . ALA A 1 103 ? -9.719 8.641 13.844 1 98.81 103 ALA A CA 1
ATOM 788 C C . ALA A 1 103 ? -10.711 9.141 14.891 1 98.81 103 ALA A C 1
ATOM 790 O O . ALA A 1 103 ? -10.938 10.344 15.016 1 98.81 103 ALA A O 1
ATOM 791 N N . PHE A 1 104 ? -11.234 8.281 15.641 1 98.62 104 PHE A N 1
ATOM 792 C CA . PHE A 1 104 ? -12.211 8.656 16.656 1 98.62 104 PHE A CA 1
ATOM 793 C C . PHE A 1 104 ? -11.531 9.375 17.812 1 98.62 104 PHE A C 1
ATOM 795 O O . PHE A 1 104 ? -12.117 10.281 18.422 1 98.62 104 PHE A O 1
ATOM 802 N N . ILE A 1 105 ? -10.398 8.984 18.141 1 98.56 105 ILE A N 1
ATOM 803 C CA . ILE A 1 105 ? -9.641 9.727 19.156 1 98.56 105 ILE A CA 1
ATOM 804 C C . ILE A 1 105 ? -9.438 11.164 18.688 1 98.56 105 ILE A C 1
ATOM 806 O O . ILE A 1 105 ? -9.617 12.102 19.453 1 98.56 105 ILE A O 1
ATOM 810 N N . ASN A 1 106 ? -9.125 11.383 17.422 1 98.12 106 ASN A N 1
ATOM 811 C CA . ASN A 1 106 ? -8.961 12.719 16.875 1 98.12 106 ASN A CA 1
ATOM 812 C C . ASN A 1 106 ? -10.273 13.5 16.891 1 98.12 106 ASN A C 1
ATOM 814 O O . ASN A 1 106 ? -10.273 14.711 17.109 1 98.12 106 ASN A O 1
ATOM 818 N N . ALA A 1 107 ? -11.297 12.805 16.688 1 98.19 107 ALA A N 1
ATOM 819 C CA . ALA A 1 107 ? -12.57 13.484 16.484 1 98.19 107 ALA A CA 1
ATOM 820 C C . ALA A 1 107 ? -13.273 13.75 17.812 1 98.19 107 ALA A C 1
ATOM 822 O O . ALA A 1 107 ? -13.906 14.797 17.984 1 98.19 107 ALA A O 1
ATOM 823 N N . PHE A 1 108 ? -13.102 12.859 18.75 1 97.62 108 PHE A N 1
ATOM 824 C CA . PHE A 1 108 ? -14.07 12.883 19.844 1 97.62 108 PHE A CA 1
ATOM 825 C C . PHE A 1 108 ? -13.375 12.938 21.188 1 97.62 108 PHE A C 1
ATOM 827 O O . PHE A 1 108 ? -14.023 13.102 22.219 1 97.62 108 PHE A O 1
ATOM 834 N N . SER A 1 109 ? -12.164 12.812 21.297 1 96.81 109 SER A N 1
ATOM 835 C CA . SER A 1 109 ? -11.477 12.812 22.578 1 96.81 109 SER A CA 1
ATOM 836 C C . SER A 1 109 ? -10.914 14.188 22.891 1 96.81 109 SER A C 1
ATOM 838 O O . SER A 1 109 ? -11.156 15.156 22.172 1 96.81 109 SER A O 1
ATOM 840 N N . ALA A 1 110 ? -10.156 14.312 24 1 94.5 110 ALA A N 1
ATOM 841 C CA . ALA A 1 110 ? -9.5 15.555 24.422 1 94.5 110 ALA A CA 1
ATOM 842 C C . ALA A 1 110 ? -8.477 16 23.391 1 94.5 110 ALA A C 1
ATOM 844 O O . ALA A 1 110 ? -8.273 17.203 23.188 1 94.5 110 ALA A O 1
ATOM 845 N N . ALA A 1 111 ? -7.965 15.039 22.734 1 93.19 111 ALA A N 1
ATOM 846 C CA . ALA A 1 111 ? -6.977 15.367 21.703 1 93.19 111 ALA A CA 1
ATOM 847 C C . ALA A 1 111 ? -7.617 16.156 20.562 1 93.19 111 ALA A C 1
ATOM 849 O O . ALA A 1 111 ? -6.941 16.938 19.891 1 93.19 111 ALA A O 1
ATOM 850 N N . GLY A 1 112 ? -8.875 15.93 20.359 1 94.75 112 GLY A N 1
ATOM 851 C CA . GLY A 1 112 ? -9.562 16.578 19.25 1 94.75 112 GLY A CA 1
ATOM 852 C C . GLY A 1 112 ? -10.312 17.828 19.672 1 94.75 112 GLY A C 1
ATOM 853 O O . GLY A 1 112 ? -10.914 18.5 18.828 1 94.75 112 GLY A O 1
ATOM 854 N N . ALA A 1 113 ? -10.32 18.188 20.906 1 92.88 113 ALA A N 1
ATOM 855 C CA . ALA A 1 113 ? -11.133 19.281 21.422 1 92.88 113 ALA A CA 1
ATOM 856 C C . ALA A 1 113 ? -10.812 20.594 20.703 1 92.88 113 ALA A C 1
ATOM 858 O O . ALA A 1 113 ? -11.711 21.391 20.453 1 92.88 113 ALA A O 1
ATOM 859 N N . GLY A 1 114 ? -9.625 20.828 20.328 1 92.62 114 GLY A N 1
ATOM 860 C CA . GLY A 1 114 ? -9.203 22.078 19.719 1 92.62 114 GLY A CA 1
ATOM 861 C C . GLY A 1 114 ? -9.273 22.062 18.203 1 92.62 114 GLY A C 1
ATOM 862 O O . GLY A 1 114 ? -8.945 23.047 17.547 1 92.62 114 GLY A O 1
ATOM 863 N N . LEU A 1 115 ? -9.82 20.984 17.641 1 95.5 115 LEU A N 1
ATOM 864 C CA . LEU A 1 115 ? -9.906 20.875 16.188 1 95.5 115 LEU A CA 1
ATOM 865 C C . LEU A 1 115 ? -11.203 21.5 15.664 1 95.5 115 LEU A C 1
ATOM 867 O O . LEU A 1 115 ? -12.227 21.469 16.344 1 95.5 115 LEU A O 1
ATOM 871 N N . HIS A 1 116 ? -11.102 22.094 14.508 1 94.94 116 HIS A N 1
ATOM 872 C CA . HIS A 1 116 ? -12.297 22.594 13.844 1 94.94 116 HIS A CA 1
ATOM 873 C C . HIS A 1 116 ? -13.297 21.484 13.594 1 94.94 116 HIS A C 1
ATOM 875 O O . HIS A 1 116 ? -12.914 20.344 13.281 1 94.94 116 HIS A O 1
ATOM 881 N N . PRO A 1 117 ? -14.594 21.781 13.625 1 96.56 117 PRO A N 1
ATOM 882 C CA . PRO A 1 117 ? -15.617 20.75 13.414 1 96.56 117 PRO A CA 1
ATOM 883 C C . PRO A 1 117 ? -15.484 20.062 12.055 1 96.56 117 PRO A C 1
ATOM 885 O O . PRO A 1 117 ? -15.773 18.875 11.938 1 96.56 117 PRO A O 1
ATOM 888 N N . GLN A 1 118 ? -15.07 20.703 11.055 1 96.88 118 GLN A N 1
ATOM 889 C CA . GLN A 1 118 ? -14.867 20.094 9.75 1 96.88 118 GLN A CA 1
ATOM 890 C C . GLN A 1 118 ? -13.812 18.984 9.82 1 96.88 118 GLN A C 1
ATOM 892 O O . GLN A 1 118 ? -13.984 17.906 9.242 1 96.88 118 GLN A O 1
ATOM 897 N N . THR A 1 119 ? -12.758 19.297 10.5 1 97.44 119 THR A N 1
ATOM 898 C CA . THR A 1 119 ? -11.688 18.328 10.672 1 97.44 119 THR A CA 1
ATOM 899 C C . THR A 1 119 ? -12.195 17.078 11.383 1 97.44 119 THR A C 1
ATOM 901 O O . THR A 1 119 ? -11.945 15.953 10.938 1 97.44 119 THR A O 1
ATOM 904 N N . LYS A 1 120 ? -12.93 17.312 12.422 1 98.38 120 LYS A N 1
ATOM 905 C CA . LYS A 1 120 ? -13.484 16.219 13.195 1 98.38 120 LYS A CA 1
ATOM 906 C C . LYS A 1 120 ? -14.422 15.359 12.352 1 98.38 120 LYS A C 1
ATOM 908 O O . LYS A 1 120 ? -14.414 14.133 12.453 1 98.38 120 LYS A O 1
ATOM 913 N N . THR A 1 121 ? -15.172 16 11.555 1 98.69 121 THR A N 1
ATOM 914 C CA . THR A 1 121 ? -16.094 15.297 10.672 1 98.69 121 THR A CA 1
ATOM 915 C C . THR A 1 121 ? -15.344 14.422 9.672 1 98.69 121 THR A C 1
ATOM 917 O O . THR A 1 121 ? -15.734 13.281 9.414 1 98.69 121 THR A O 1
ATOM 920 N N . PHE A 1 122 ? -14.289 14.961 9.094 1 98.69 122 PHE A N 1
ATOM 921 C CA . PHE A 1 122 ? -13.477 14.18 8.164 1 98.69 122 PHE A CA 1
ATOM 922 C C . PHE A 1 122 ? -12.906 12.938 8.852 1 98.69 122 PHE A C 1
ATOM 924 O O . PHE A 1 122 ? -12.961 11.836 8.305 1 98.69 122 PHE A O 1
ATOM 931 N N . TYR A 1 123 ? -12.359 13.109 10.062 1 98.75 123 TYR A N 1
ATOM 932 C CA . TYR A 1 123 ? -11.844 11.969 10.805 1 98.75 123 TYR A CA 1
ATOM 933 C C . TYR A 1 123 ? -12.945 10.961 11.102 1 98.75 123 TYR A C 1
ATOM 935 O O . TYR A 1 123 ? -12.781 9.758 10.859 1 98.75 123 TYR A O 1
ATOM 943 N N . ALA A 1 124 ? -14.047 11.391 11.555 1 98.81 124 ALA A N 1
ATOM 944 C CA . ALA A 1 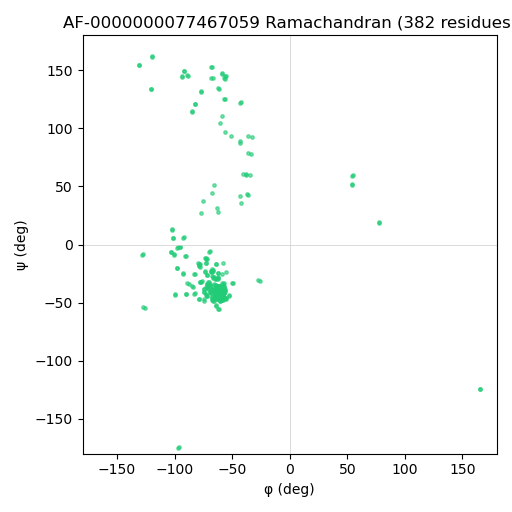124 ? -15.141 10.492 11.914 1 98.81 124 ALA A CA 1
ATOM 945 C C . ALA A 1 124 ? -15.656 9.742 10.688 1 98.81 124 ALA A C 1
ATOM 947 O O . ALA A 1 124 ? -15.828 8.516 10.727 1 98.81 124 ALA A O 1
ATOM 948 N N . ALA A 1 125 ? -15.867 10.445 9.609 1 98.81 125 ALA A N 1
ATOM 949 C CA . ALA A 1 125 ? -16.359 9.828 8.375 1 98.81 125 ALA A CA 1
ATOM 950 C C . ALA A 1 125 ? -15.352 8.82 7.832 1 98.81 125 ALA A C 1
ATOM 952 O 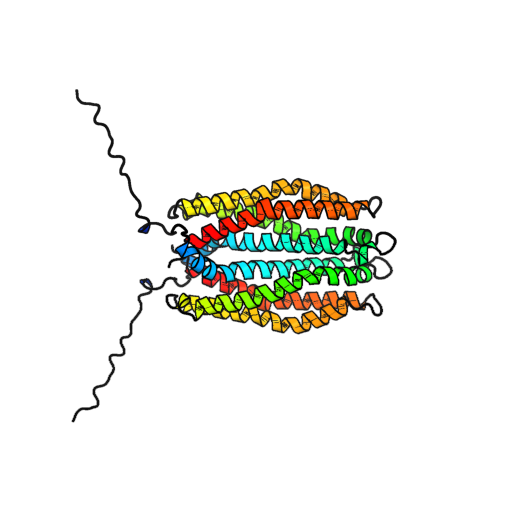O . ALA A 1 125 ? -15.734 7.715 7.426 1 98.81 125 ALA A O 1
ATOM 953 N N . GLY A 1 126 ? -14.086 9.195 7.828 1 98.88 126 GLY A N 1
ATOM 954 C CA . GLY A 1 126 ? -13.055 8.258 7.406 1 98.88 126 GLY A CA 1
ATOM 955 C C . GLY A 1 126 ? -13 7.008 8.266 1 98.88 126 GLY A C 1
ATOM 956 O O . GLY A 1 126 ? -12.852 5.898 7.75 1 98.88 126 GLY A O 1
ATOM 957 N N . GLY A 1 127 ? -13.094 7.223 9.547 1 98.69 127 GLY A N 1
ATOM 958 C CA . GLY A 1 127 ? -13.125 6.094 10.461 1 98.69 127 GLY A CA 1
ATOM 959 C C . GLY A 1 127 ? -14.281 5.148 10.211 1 98.69 127 GLY A C 1
ATOM 960 O O . GLY A 1 127 ? -14.102 3.934 10.125 1 98.69 127 GLY A O 1
ATOM 961 N N . VAL A 1 128 ? -15.43 5.66 10.047 1 98.56 128 VAL A N 1
ATOM 962 C CA . VAL A 1 128 ? -16.625 4.855 9.805 1 98.56 128 VAL A CA 1
ATOM 963 C C . VAL A 1 128 ? -16.484 4.105 8.477 1 98.56 128 VAL A C 1
ATOM 965 O O . VAL A 1 128 ? -16.781 2.912 8.398 1 98.56 128 VAL A O 1
ATOM 968 N N . LEU A 1 129 ? -16.031 4.777 7.477 1 98.5 129 LEU A N 1
ATOM 969 C CA . LEU A 1 129 ? -15.805 4.125 6.191 1 98.5 129 LEU A CA 1
ATOM 970 C C . LEU A 1 129 ? -14.781 3 6.324 1 98.5 129 LEU A C 1
ATOM 972 O O . LEU A 1 129 ? -14.93 1.947 5.695 1 98.5 129 LEU A O 1
ATOM 976 N N . SER A 1 130 ? -13.781 3.209 7.16 1 97.69 130 SER A N 1
ATOM 977 C CA . SER A 1 130 ? -12.766 2.18 7.355 1 97.69 130 SER A CA 1
ATOM 978 C C . SER A 1 130 ? -13.375 0.901 7.922 1 97.69 130 SER A C 1
ATOM 980 O O . SER A 1 130 ? -13.031 -0.201 7.496 1 97.69 130 SER A O 1
ATOM 982 N N . ILE A 1 131 ? -14.297 0.976 8.758 1 95.75 131 ILE A N 1
ATOM 983 C CA . ILE A 1 131 ? -14.859 -0.212 9.391 1 95.75 131 ILE A CA 1
ATOM 984 C C . ILE A 1 131 ? -15.906 -0.84 8.469 1 95.75 131 ILE A C 1
ATOM 986 O O . ILE A 1 131 ? -16.172 -2.039 8.555 1 95.75 131 ILE A O 1
ATOM 990 N N . LEU A 1 132 ? -16.516 -0.065 7.59 1 96.12 132 LEU A N 1
ATOM 991 C CA . LEU A 1 132 ? -17.453 -0.589 6.613 1 96.12 132 LEU A CA 1
ATOM 992 C C . LEU A 1 132 ? -16.766 -1.544 5.645 1 96.12 132 LEU A C 1
ATOM 994 O O . LEU A 1 132 ? -17.438 -2.295 4.93 1 96.12 132 LEU A O 1
ATOM 998 N N . HIS A 1 133 ? -15.477 -1.457 5.633 1 93.31 133 HIS A N 1
ATOM 999 C CA . HIS A 1 133 ? -14.703 -2.455 4.906 1 93.31 133 HIS A CA 1
ATOM 1000 C C . HIS A 1 133 ? -15.148 -3.869 5.27 1 93.31 133 HIS A C 1
ATOM 1002 O O . HIS A 1 133 ? -15.219 -4.742 4.402 1 93.31 133 HIS A O 1
ATOM 1008 N N . PHE A 1 134 ? -15.547 -4.059 6.465 1 94.5 134 PHE A N 1
ATOM 1009 C CA . PHE A 1 134 ? -15.867 -5.395 6.949 1 94.5 134 PHE A CA 1
ATOM 1010 C C . PHE A 1 134 ? -17.25 -5.832 6.461 1 94.5 134 PHE A C 1
ATOM 1012 O O . PHE A 1 134 ? -17.578 -7.016 6.504 1 94.5 134 PHE A O 1
ATOM 1019 N N . TYR A 1 135 ? -18.062 -4.906 6.047 1 93.94 135 TYR A N 1
ATOM 1020 C CA . TYR A 1 135 ? -19.297 -5.289 5.391 1 93.94 135 TYR A CA 1
ATOM 1021 C C . TYR A 1 135 ? -19.031 -6.156 4.168 1 93.94 135 TYR A C 1
ATOM 1023 O O . TYR A 1 135 ? -19.688 -7.168 3.951 1 93.94 135 TYR A O 1
ATOM 1031 N N . PHE A 1 136 ? -18.031 -5.855 3.424 1 95 136 PHE A N 1
ATOM 1032 C CA . PHE A 1 136 ? -17.625 -6.629 2.256 1 95 136 PHE A CA 1
ATOM 1033 C C . PHE A 1 136 ? -16.828 -7.855 2.672 1 95 136 PHE A C 1
ATOM 1035 O O . PHE A 1 136 ? -16.578 -8.75 1.86 1 95 136 PHE A O 1
ATOM 1042 N N . GLY A 1 137 ? -16.375 -7.855 3.896 1 91.31 137 GLY A N 1
ATOM 1043 C CA . GLY A 1 137 ? -15.547 -8.93 4.422 1 91.31 137 GLY A CA 1
ATOM 1044 C C . GLY A 1 137 ? -16.25 -10.273 4.426 1 91.31 137 GLY A C 1
ATOM 1045 O O . GLY A 1 137 ? -15.625 -11.305 4.188 1 91.31 137 GLY A O 1
ATOM 1046 N N . GLY A 1 138 ? -17.484 -10.203 4.715 1 90.31 138 GLY A N 1
ATOM 1047 C CA . GLY A 1 138 ? -18.25 -11.445 4.66 1 90.31 138 GLY A CA 1
ATOM 1048 C C . GLY A 1 138 ? -18.234 -12.094 3.285 1 90.31 138 GLY A C 1
ATOM 1049 O O . GLY A 1 138 ? -18.016 -13.297 3.158 1 90.31 138 GLY A O 1
ATOM 1050 N N . TYR A 1 139 ? -18.438 -11.312 2.256 1 93.94 139 TYR A N 1
ATOM 1051 C CA . TYR A 1 139 ? -18.344 -11.805 0.883 1 93.94 139 TYR A CA 1
ATOM 1052 C C . TYR A 1 139 ? -16.938 -12.266 0.557 1 93.94 139 TYR A C 1
ATOM 1054 O O . TYR A 1 139 ? -16.734 -13.281 -0.107 1 93.94 139 TYR A O 1
ATOM 1062 N N . SER A 1 140 ? -16 -11.477 1.04 1 94.38 140 SER A N 1
ATOM 1063 C CA . SER A 1 140 ? -14.602 -11.836 0.799 1 94.38 140 SER A CA 1
ATOM 1064 C C . SER A 1 140 ? -14.281 -13.211 1.38 1 94.38 140 SER A C 1
ATOM 1066 O O . SER A 1 140 ? -13.586 -14.008 0.749 1 94.38 140 SER A O 1
ATOM 1068 N N . MET A 1 141 ? -14.812 -13.484 2.531 1 93.44 141 MET A N 1
ATOM 1069 C CA . MET A 1 141 ? -14.562 -14.773 3.18 1 93.44 141 MET A CA 1
ATOM 1070 C C . MET A 1 141 ? -15.211 -15.914 2.402 1 93.44 141 MET A C 1
ATOM 1072 O O . MET A 1 141 ? -14.648 -17 2.297 1 93.44 141 MET A O 1
ATOM 1076 N N . MET A 1 142 ? -16.328 -15.641 1.918 1 95.56 142 MET A N 1
ATOM 1077 C CA . MET A 1 142 ? -17 -16.625 1.077 1 95.56 142 MET A CA 1
ATOM 1078 C C . MET A 1 142 ? -16.172 -16.953 -0.158 1 95.56 142 MET A C 1
ATOM 1080 O O . MET A 1 142 ? -15.945 -18.125 -0.478 1 95.56 142 MET A O 1
ATOM 1084 N N . TRP A 1 143 ? -15.695 -15.984 -0.851 1 97.12 143 TRP A N 1
ATOM 1085 C CA . TRP A 1 143 ? -14.867 -16.188 -2.035 1 97.12 143 TRP A CA 1
ATOM 1086 C C . TRP A 1 143 ? -13.547 -16.859 -1.671 1 97.12 143 TRP A C 1
ATOM 1088 O O . TRP A 1 143 ? -13.062 -17.719 -2.398 1 97.12 143 TRP A O 1
ATOM 1098 N N . ASN A 1 144 ? -12.984 -16.422 -0.536 1 96.56 144 ASN A N 1
ATOM 1099 C CA . ASN A 1 144 ? -11.742 -17.031 -0.075 1 96.56 144 ASN A CA 1
ATOM 1100 C C . ASN A 1 144 ? -11.898 -18.531 0.13 1 96.56 144 ASN A C 1
ATOM 1102 O O . ASN A 1 144 ? -11.031 -19.312 -0.265 1 96.56 144 ASN A O 1
ATOM 1106 N N . ALA A 1 145 ? -12.977 -18.891 0.729 1 95.56 145 ALA A N 1
ATOM 1107 C CA . ALA A 1 145 ? -13.242 -20.312 0.97 1 95.56 145 ALA A CA 1
ATOM 1108 C C . ALA A 1 145 ? -13.367 -21.078 -0.343 1 95.56 145 ALA A C 1
ATOM 1110 O O . ALA A 1 145 ? -12.852 -22.188 -0.47 1 95.56 145 ALA A O 1
ATOM 1111 N N . ARG A 1 146 ? -13.945 -20.5 -1.282 1 96.75 146 ARG A N 1
ATOM 1112 C CA . ARG A 1 146 ? -14.133 -21.141 -2.578 1 96.75 146 ARG A CA 1
ATOM 1113 C C . ARG A 1 146 ? -12.828 -21.188 -3.361 1 96.75 146 ARG A C 1
ATOM 1115 O O . ARG A 1 146 ? -12.547 -22.172 -4.059 1 96.75 146 ARG A O 1
ATOM 1122 N N . ILE A 1 147 ? -12.039 -20.172 -3.291 1 97.25 147 ILE A N 1
ATOM 1123 C CA . ILE A 1 147 ? -10.727 -20.156 -3.938 1 97.25 147 ILE A CA 1
ATOM 1124 C C . ILE A 1 147 ? -9.852 -21.266 -3.375 1 97.25 147 ILE A C 1
ATOM 1126 O O . ILE A 1 147 ? -9.148 -21.953 -4.125 1 97.25 147 ILE A O 1
ATOM 1130 N N . SER A 1 148 ? -9.969 -21.516 -2.113 1 95.06 148 SER A N 1
ATOM 1131 C CA . SER A 1 148 ? -9.047 -22.422 -1.426 1 95.06 148 SER A CA 1
ATOM 1132 C C . SER A 1 148 ? -9.617 -23.828 -1.352 1 95.06 148 SER A C 1
ATOM 1134 O O . SER A 1 148 ? -8.977 -24.734 -0.811 1 95.06 148 SER A O 1
ATOM 1136 N N . SER A 1 149 ? -10.82 -24 -1.846 1 96 149 SER A N 1
ATOM 1137 C CA . SER A 1 149 ? -11.43 -25.328 -1.781 1 96 149 SER A CA 1
ATOM 1138 C C . SER A 1 149 ? -10.617 -26.344 -2.568 1 96 149 SER A C 1
ATOM 1140 O O . SER A 1 149 ? -10.219 -26.078 -3.705 1 96 149 SER A O 1
ATOM 1142 N N . LYS A 1 150 ? -10.391 -27.5 -1.976 1 94.19 150 LYS A N 1
ATOM 1143 C CA . LYS A 1 150 ? -9.633 -28.562 -2.631 1 94.19 150 LYS A CA 1
ATOM 1144 C C . LYS A 1 150 ? -10.555 -29.641 -3.193 1 94.19 150 LYS A C 1
ATOM 1146 O O . LYS A 1 150 ? -10.094 -30.641 -3.738 1 94.19 150 LYS A O 1
ATOM 1151 N N . VAL A 1 151 ? -11.773 -29.344 -3.084 1 94.62 151 VAL A N 1
ATOM 1152 C CA . VAL A 1 151 ? -12.766 -30.234 -3.668 1 94.62 151 VAL A CA 1
ATOM 1153 C C . VAL A 1 151 ? -12.961 -29.906 -5.145 1 94.62 151 VAL A C 1
ATOM 1155 O O . VAL A 1 151 ? -13.375 -28.797 -5.488 1 94.62 151 VAL A O 1
ATOM 1158 N N . ASN A 1 152 ? -12.594 -30.859 -6.113 1 93.62 152 ASN A N 1
ATOM 1159 C CA . ASN A 1 152 ? -12.727 -30.688 -7.555 1 93.62 152 ASN A CA 1
ATOM 1160 C C . ASN A 1 152 ? -12.031 -29.406 -8.031 1 93.62 152 ASN A C 1
ATOM 1162 O O . ASN A 1 152 ? -12.656 -28.547 -8.648 1 93.62 152 ASN A O 1
ATOM 1166 N N . ILE A 1 153 ? -10.781 -29.359 -7.773 1 95.5 153 ILE A N 1
ATOM 1167 C CA . ILE A 1 153 ? -9.961 -28.219 -8.125 1 95.5 153 ILE A CA 1
ATOM 1168 C C . ILE A 1 153 ? -10.062 -27.938 -9.625 1 95.5 153 ILE A C 1
ATOM 1170 O O . ILE A 1 153 ? -9.891 -28.859 -10.438 1 95.5 153 ILE A O 1
ATOM 1174 N N . GLY A 1 154 ? -10.43 -26.719 -9.984 1 96 154 GLY A N 1
ATOM 1175 C CA . GLY A 1 154 ? -10.547 -26.375 -11.398 1 96 154 GLY A CA 1
ATOM 1176 C C . GLY A 1 154 ? -11.312 -25.078 -11.625 1 96 154 GLY A C 1
ATOM 1177 O O . GLY A 1 154 ? -10.977 -24.031 -11.062 1 96 154 GLY A O 1
ATOM 1178 N N . LYS A 1 155 ? -12.336 -25.219 -12.414 1 96.31 155 LYS A N 1
ATOM 1179 C CA . LYS A 1 155 ? -13.102 -24.062 -12.883 1 96.31 155 LYS A CA 1
ATOM 1180 C C . LYS A 1 155 ? -13.75 -23.328 -11.711 1 96.31 155 LYS A C 1
ATOM 1182 O O . LYS A 1 155 ? -13.82 -22.094 -11.711 1 96.31 155 LYS A O 1
ATOM 1187 N N . ALA A 1 156 ? -14.156 -24.047 -10.75 1 97 156 ALA A N 1
ATOM 1188 C CA . ALA A 1 156 ? -14.828 -23.438 -9.602 1 97 156 ALA A CA 1
ATOM 1189 C C . ALA A 1 156 ? -13.883 -22.516 -8.844 1 97 156 ALA A C 1
ATOM 1191 O O . ALA A 1 156 ? -14.297 -21.453 -8.367 1 9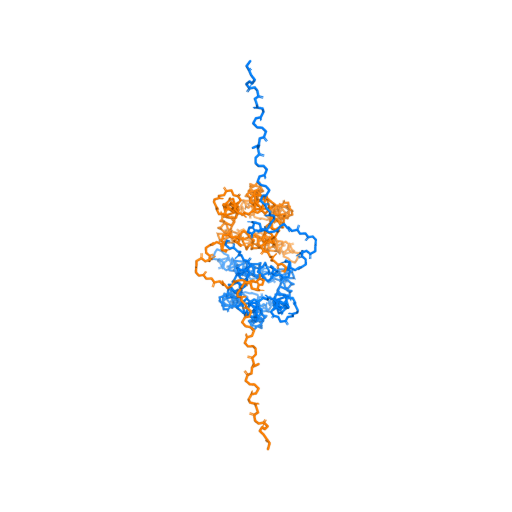7 156 ALA A O 1
ATOM 1192 N N . ASN A 1 157 ? -12.641 -22.828 -8.672 1 97.75 157 ASN A N 1
ATOM 1193 C CA . ASN A 1 157 ? -11.641 -21.984 -8.031 1 97.75 157 ASN A CA 1
ATOM 1194 C C . ASN A 1 157 ? -11.391 -20.703 -8.836 1 97.75 157 ASN A C 1
ATOM 1196 O O . ASN A 1 157 ? -11.289 -19.609 -8.258 1 97.75 157 ASN A O 1
ATOM 1200 N N . GLU A 1 158 ? -11.312 -20.859 -10.141 1 97.62 158 GLU A N 1
ATOM 1201 C CA . GLU A 1 158 ? -11.086 -19.719 -11.031 1 97.62 158 GLU A CA 1
ATOM 1202 C C . GLU A 1 158 ? -12.273 -18.75 -11.016 1 97.62 158 GLU A C 1
ATOM 1204 O O . GLU A 1 158 ? -12.094 -17.531 -11.016 1 97.62 158 GLU A O 1
ATOM 1209 N N . ASP A 1 159 ? -13.438 -19.344 -10.984 1 97.69 159 ASP A N 1
ATOM 1210 C CA . ASP A 1 159 ? -14.633 -18.516 -10.891 1 97.69 159 ASP A CA 1
ATOM 1211 C C . ASP A 1 159 ? -14.688 -17.766 -9.562 1 97.69 159 ASP A C 1
ATOM 1213 O O . ASP A 1 159 ? -15.141 -16.625 -9.508 1 97.69 159 ASP A O 1
ATOM 1217 N N . ALA A 1 160 ? -14.258 -18.406 -8.523 1 98.06 160 ALA A N 1
ATOM 1218 C CA . ALA A 1 160 ? -14.195 -17.75 -7.215 1 98.06 160 ALA A CA 1
ATOM 1219 C C . ALA A 1 160 ? -13.234 -16.562 -7.246 1 98.06 160 ALA A C 1
ATOM 1221 O O . ALA A 1 160 ? -13.508 -15.531 -6.629 1 98.06 160 ALA A O 1
ATOM 1222 N N . LEU A 1 161 ? -12.164 -16.719 -7.98 1 98.12 161 LEU A N 1
ATOM 1223 C CA . LEU A 1 161 ? -11.234 -15.594 -8.148 1 98.12 161 LEU A CA 1
ATOM 1224 C C . LEU A 1 161 ? -11.93 -14.414 -8.805 1 98.12 161 LEU A C 1
ATOM 1226 O O . LEU A 1 161 ? -11.766 -13.266 -8.375 1 98.12 161 LEU A O 1
ATOM 1230 N N . ARG A 1 162 ? -12.719 -14.672 -9.828 1 98.31 162 ARG A N 1
ATOM 1231 C CA . ARG A 1 162 ? -13.43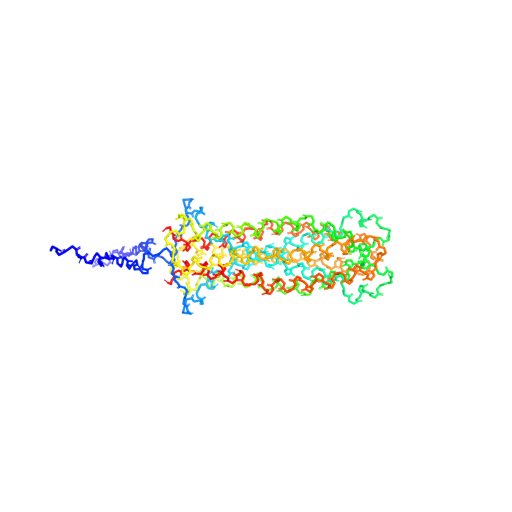8 -13.609 -10.523 1 98.31 162 ARG A CA 1
ATOM 1232 C C . ARG A 1 162 ? -14.43 -12.93 -9.586 1 98.31 162 ARG A C 1
ATOM 1234 O O . ARG A 1 162 ? -14.562 -11.703 -9.602 1 98.31 162 ARG A O 1
ATOM 1241 N N . GLY A 1 163 ? -15.078 -13.797 -8.805 1 98.44 163 GLY A N 1
ATOM 1242 C CA . GLY A 1 163 ? -15.984 -13.234 -7.82 1 98.44 163 GLY A CA 1
ATOM 1243 C C . GLY A 1 163 ? -15.289 -12.359 -6.797 1 98.44 163 GLY A C 1
ATOM 1244 O O . GLY A 1 163 ? -15.766 -11.273 -6.461 1 98.44 163 GLY A O 1
ATOM 1245 N N . TRP A 1 164 ? -14.203 -12.82 -6.285 1 98.44 164 TRP A N 1
ATOM 1246 C CA . TRP A 1 164 ? -13.406 -12.07 -5.32 1 98.44 164 TRP A CA 1
ATOM 1247 C C . TRP A 1 164 ? -12.961 -10.734 -5.91 1 98.44 164 TRP A C 1
ATOM 1249 O O . TRP A 1 164 ? -13.047 -9.695 -5.25 1 98.44 164 TRP A O 1
ATOM 1259 N N . LEU A 1 165 ? -12.539 -10.711 -7.164 1 98.62 165 LEU A N 1
ATOM 1260 C CA . LEU A 1 165 ? -12.062 -9.508 -7.836 1 98.62 165 LEU A CA 1
ATOM 1261 C C . LEU A 1 165 ? -13.172 -8.469 -7.938 1 98.62 165 LEU A C 1
ATOM 1263 O O . LEU A 1 165 ? -12.93 -7.277 -7.711 1 98.62 165 LEU A O 1
ATOM 1267 N N . GLY A 1 166 ? -14.289 -8.93 -8.312 1 98.62 166 GLY A N 1
ATOM 1268 C CA . GLY A 1 166 ? -15.414 -8.016 -8.344 1 98.62 166 GLY A CA 1
ATOM 1269 C C . GLY A 1 166 ? -15.734 -7.406 -6.988 1 98.62 166 GLY A C 1
ATOM 1270 O O . GLY A 1 166 ? -15.93 -6.195 -6.879 1 98.62 166 GLY A O 1
ATOM 1271 N N . ASN A 1 167 ? -15.797 -8.227 -6 1 98.38 167 ASN A N 1
ATOM 1272 C CA . ASN A 1 167 ? -16.047 -7.789 -4.633 1 98.38 167 ASN A CA 1
ATOM 1273 C C . ASN A 1 167 ? -14.984 -6.797 -4.156 1 98.38 167 ASN A C 1
ATOM 1275 O O . ASN A 1 167 ? -15.312 -5.766 -3.572 1 98.38 167 ASN A O 1
ATOM 1279 N N . ASN A 1 168 ? -13.766 -7.105 -4.371 1 98.44 168 ASN A N 1
ATOM 1280 C CA . ASN A 1 168 ? -12.656 -6.258 -3.957 1 98.44 168 ASN A CA 1
ATOM 1281 C C . ASN A 1 168 ? -12.688 -4.906 -4.66 1 98.44 168 ASN A C 1
ATOM 1283 O O . ASN A 1 168 ? -12.484 -3.865 -4.027 1 98.44 168 ASN A O 1
ATOM 1287 N N . TYR A 1 169 ? -12.945 -4.926 -5.906 1 98.5 169 TYR A N 1
ATOM 1288 C CA . TYR A 1 169 ? -13.008 -3.689 -6.676 1 98.5 169 TYR A CA 1
ATOM 1289 C C . TYR A 1 169 ? -14.125 -2.787 -6.172 1 98.5 169 TYR A C 1
ATOM 1291 O O . TYR A 1 169 ? -13.922 -1.587 -5.973 1 98.5 169 TYR A O 1
ATOM 1299 N N . THR A 1 170 ? -15.227 -3.373 -5.949 1 98.38 170 THR A N 1
ATOM 1300 C CA . THR A 1 170 ? -16.375 -2.625 -5.438 1 98.38 170 THR A CA 1
ATOM 1301 C C . THR A 1 170 ? -16.062 -2.051 -4.059 1 98.38 170 THR A C 1
ATOM 1303 O O . THR A 1 170 ? -16.359 -0.886 -3.783 1 98.38 170 THR A O 1
ATOM 1306 N N . ARG A 1 171 ? -15.469 -2.834 -3.213 1 98.19 171 ARG A N 1
ATOM 1307 C CA . ARG A 1 171 ? -15.109 -2.389 -1.871 1 98.19 171 ARG A CA 1
ATOM 1308 C C . ARG A 1 171 ? -14.109 -1.239 -1.928 1 98.19 171 ARG A C 1
ATOM 1310 O O . ARG A 1 171 ? -14.242 -0.257 -1.196 1 98.19 171 ARG A O 1
ATOM 1317 N N . MET A 1 172 ? -13.164 -1.325 -2.818 1 98.31 172 MET A N 1
ATOM 1318 C CA . MET A 1 172 ? -12.18 -0.26 -2.963 1 98.31 172 MET A CA 1
ATOM 1319 C C . MET A 1 172 ? -12.852 1.055 -3.35 1 98.31 172 MET A C 1
ATOM 1321 O O . MET A 1 172 ? -12.562 2.098 -2.764 1 98.31 172 MET A O 1
ATOM 1325 N N . LEU A 1 173 ? -13.742 0.976 -4.273 1 98.31 173 LEU A N 1
ATOM 1326 C CA . LEU A 1 173 ? -14.391 2.174 -4.801 1 98.31 173 LEU A CA 1
ATOM 1327 C C . LEU A 1 173 ? -15.359 2.762 -3.779 1 98.31 173 LEU A C 1
ATOM 1329 O O . LEU A 1 173 ? -15.469 3.984 -3.658 1 98.31 173 LEU A O 1
ATOM 1333 N N . CYS A 1 174 ? -15.992 1.893 -3 1 97.88 174 CYS A N 1
ATOM 1334 C CA . CYS A 1 174 ? -17.078 2.338 -2.139 1 97.88 174 CYS A CA 1
ATOM 1335 C C . CYS A 1 174 ? -16.562 2.701 -0.751 1 97.88 174 CYS A C 1
ATOM 1337 O O . CYS A 1 174 ? -17.188 3.492 -0.041 1 97.88 174 CYS A O 1
ATOM 1339 N N . VAL A 1 175 ? -15.438 2.074 -0.419 1 97.94 175 VAL A N 1
ATOM 1340 C CA . VAL A 1 175 ? -15.062 2.197 0.985 1 97.94 175 VAL A CA 1
ATOM 1341 C C . VAL A 1 175 ? -13.633 2.725 1.094 1 97.94 175 VAL A C 1
ATOM 1343 O O . VAL A 1 175 ? -13.398 3.779 1.688 1 97.94 175 VAL A O 1
ATOM 1346 N N . ASN A 1 176 ? -12.672 2.111 0.473 1 98.5 176 ASN A N 1
ATOM 1347 C CA . ASN A 1 176 ? -11.258 2.445 0.663 1 98.5 176 ASN A CA 1
ATOM 1348 C C . ASN A 1 176 ? -10.938 3.83 0.11 1 98.5 176 ASN A C 1
ATOM 1350 O O . ASN A 1 176 ? -10.297 4.641 0.789 1 98.5 176 ASN A O 1
ATOM 1354 N N . VAL A 1 177 ? -11.398 4.074 -1.133 1 98.81 177 VAL A N 1
ATOM 1355 C CA . VAL A 1 177 ? -11.078 5.352 -1.766 1 98.81 177 VAL A CA 1
ATOM 1356 C C . VAL A 1 177 ? -11.75 6.488 -1.006 1 98.81 177 VAL A C 1
ATOM 1358 O O . VAL A 1 177 ? -11.094 7.457 -0.611 1 98.81 177 VAL A O 1
ATOM 1361 N N . PRO A 1 178 ? -13 6.398 -0.713 1 98.81 178 PRO A N 1
ATOM 1362 C CA . PRO A 1 178 ? -13.633 7.477 0.055 1 98.81 178 PRO A CA 1
ATOM 1363 C C . PRO A 1 178 ? -12.984 7.676 1.426 1 98.81 178 PRO A C 1
ATOM 1365 O O . PRO A 1 178 ? -12.812 8.812 1.866 1 98.81 178 PRO A O 1
ATOM 1368 N N . ALA A 1 179 ? -12.641 6.613 2.131 1 98.88 179 ALA A N 1
ATOM 1369 C CA . ALA A 1 179 ? -11.969 6.742 3.422 1 98.88 179 ALA A CA 1
ATOM 1370 C C . ALA A 1 179 ? -10.648 7.484 3.279 1 98.88 179 ALA A C 1
ATOM 1372 O O . ALA A 1 179 ? -10.344 8.383 4.066 1 98.88 179 ALA A O 1
ATOM 1373 N N . TRP A 1 180 ? -9.906 7.113 2.322 1 98.81 180 TRP A N 1
ATOM 1374 C CA . TRP A 1 180 ? -8.617 7.746 2.061 1 98.81 180 TRP A CA 1
ATOM 1375 C C . TRP A 1 180 ? -8.789 9.234 1.784 1 98.81 180 TRP A C 1
ATOM 1377 O O . TRP A 1 180 ? -8.039 10.062 2.314 1 98.81 180 TRP A O 1
ATOM 1387 N N . VAL A 1 181 ? -9.805 9.57 0.984 1 98.69 181 VAL A N 1
ATOM 1388 C CA . VAL A 1 181 ? -10.078 10.977 0.676 1 98.69 181 VAL A CA 1
ATOM 1389 C C . VAL A 1 181 ? -10.43 11.727 1.957 1 98.69 181 VAL A C 1
ATOM 1391 O O . VAL A 1 181 ? -9.969 12.852 2.174 1 98.69 181 VAL A O 1
ATOM 1394 N N . MET A 1 182 ? -11.188 11.141 2.828 1 98.75 182 MET A N 1
ATOM 1395 C CA . MET A 1 182 ? -11.555 11.781 4.086 1 98.75 182 MET A CA 1
ATOM 1396 C C . MET A 1 182 ? -10.328 12.031 4.949 1 98.75 182 MET A C 1
ATOM 1398 O O . MET A 1 182 ? -10.172 13.109 5.52 1 98.75 182 MET A O 1
ATOM 1402 N N . PHE A 1 183 ? -9.469 11.094 5.031 1 98.75 183 PHE A N 1
ATOM 1403 C CA . PHE A 1 183 ? -8.281 11.25 5.855 1 98.75 183 PHE A CA 1
ATOM 1404 C C . PHE A 1 183 ? -7.312 12.25 5.234 1 98.75 183 PHE A C 1
ATOM 1406 O O . PHE A 1 183 ? -6.617 12.977 5.945 1 98.75 183 PHE A O 1
ATOM 1413 N N . LEU A 1 184 ? -7.285 12.227 3.9 1 98.31 184 LEU A N 1
ATOM 1414 C CA . LEU A 1 184 ? -6.52 13.25 3.207 1 98.31 184 LEU A CA 1
ATOM 1415 C C . LEU A 1 184 ? -7.047 14.641 3.545 1 98.31 184 LEU A C 1
ATOM 1417 O O . LEU A 1 184 ? -6.27 15.547 3.863 1 98.31 184 LEU A O 1
ATOM 1421 N N . CYS A 1 185 ? -8.297 14.797 3.525 1 97.81 185 CYS A N 1
ATOM 1422 C CA . CYS A 1 185 ? -8.922 16.062 3.854 1 97.81 185 CYS A CA 1
ATOM 1423 C C . CYS A 1 185 ? -8.68 16.438 5.312 1 97.81 185 CYS A C 1
ATOM 1425 O O . CYS A 1 185 ? -8.344 17.578 5.621 1 97.81 185 CYS A O 1
ATOM 1427 N N . ALA A 1 186 ? -8.836 15.523 6.18 1 98 186 ALA A N 1
ATOM 1428 C CA . ALA A 1 186 ? -8.586 15.797 7.59 1 98 186 ALA A CA 1
ATOM 1429 C C . ALA A 1 186 ? -7.168 16.312 7.809 1 98 186 ALA A C 1
ATOM 1431 O O . ALA A 1 186 ? -6.961 17.328 8.469 1 98 186 ALA A O 1
ATOM 1432 N N . THR A 1 187 ? -6.246 15.664 7.227 1 97.44 187 THR A N 1
ATOM 1433 C CA . THR A 1 187 ? -4.844 16.016 7.422 1 97.44 187 THR A CA 1
ATOM 1434 C C . THR A 1 187 ? -4.52 17.344 6.746 1 97.44 187 THR A C 1
ATOM 1436 O O . THR A 1 187 ? -3.701 18.109 7.25 1 97.44 187 THR A O 1
ATOM 1439 N N . ALA A 1 188 ? -5.195 17.594 5.664 1 96.56 188 ALA A N 1
ATOM 1440 C CA . ALA A 1 188 ? -4.977 18.828 4.926 1 96.56 188 ALA A CA 1
ATOM 1441 C C . ALA A 1 188 ? -5.32 20.047 5.781 1 96.56 188 ALA A C 1
ATOM 1443 O O . ALA A 1 188 ? -4.773 21.141 5.574 1 96.56 188 ALA A O 1
ATOM 1444 N N . THR A 1 189 ? -6.141 19.875 6.719 1 95.69 189 THR A N 1
ATOM 1445 C CA . THR A 1 189 ? -6.59 21 7.535 1 95.69 189 THR A CA 1
ATOM 1446 C C . THR A 1 189 ? -5.48 21.469 8.469 1 95.69 189 THR A C 1
ATOM 1448 O O . THR A 1 189 ? -5.582 22.547 9.07 1 95.69 189 THR A O 1
ATOM 1451 N N . PHE A 1 190 ? -4.434 20.719 8.594 1 93.69 190 PHE A N 1
ATOM 1452 C CA . PHE A 1 190 ? -3.332 21.109 9.461 1 93.69 190 PHE A CA 1
ATOM 1453 C C . PHE A 1 190 ? -2.303 21.938 8.695 1 93.69 190 PHE A C 1
ATOM 1455 O O . PHE A 1 190 ? -1.383 22.5 9.297 1 93.69 190 PHE A O 1
ATOM 1462 N N . ILE A 1 191 ? -2.475 21.969 7.383 1 91.06 191 ILE A N 1
ATOM 1463 C CA . ILE A 1 191 ? -1.516 22.672 6.547 1 91.06 191 ILE A CA 1
ATOM 1464 C C . ILE A 1 191 ? -1.854 24.172 6.535 1 91.06 191 ILE A C 1
ATOM 1466 O O . ILE A 1 191 ? -2.963 24.562 6.16 1 91.06 191 ILE A O 1
ATOM 1470 N N . LYS A 1 192 ? -0.859 24.953 6.992 1 80.5 192 LYS A N 1
ATOM 1471 C CA . LYS A 1 192 ? -1.043 26.391 6.984 1 80.5 192 LYS A CA 1
ATOM 1472 C C . LYS A 1 192 ? -0.484 27.016 5.707 1 80.5 192 LYS A C 1
ATOM 1474 O O . LYS A 1 192 ? 0.507 26.531 5.156 1 80.5 192 LYS A O 1
ATOM 1479 N N . LEU A 1 193 ? -1.11 27.984 5.242 1 70.44 193 LEU A N 1
ATOM 1480 C CA . LEU A 1 193 ? -0.633 28.734 4.086 1 70.44 193 LEU A CA 1
ATOM 1481 C C . LEU A 1 193 ? 0.509 29.672 4.473 1 70.44 193 LEU A C 1
ATOM 1483 O O . LEU A 1 193 ? 0.558 30.156 5.598 1 70.44 193 LEU A O 1
ATOM 1487 N N . MET B 1 1 ? -43.375 39.906 40.969 1 27.31 1 MET B N 1
ATOM 1488 C CA . MET B 1 1 ? -41.906 40 40.844 1 27.31 1 MET B CA 1
ATOM 1489 C C . MET B 1 1 ? -41.438 39.312 39.594 1 27.31 1 MET B C 1
ATOM 1491 O O . MET B 1 1 ? -42 38.344 39.125 1 27.31 1 MET B O 1
ATOM 1495 N N . ASP B 1 2 ? -40.625 40.156 38.688 1 24.53 2 ASP B N 1
ATOM 1496 C CA . ASP B 1 2 ? -40.156 40.125 37.281 1 24.53 2 ASP B CA 1
ATOM 1497 C C . ASP B 1 2 ? -39.188 38.969 37.031 1 24.53 2 ASP B C 1
ATOM 1499 O O . ASP B 1 2 ? -38 39.094 37.25 1 24.53 2 ASP B O 1
ATOM 1503 N N . PHE B 1 3 ? -39.469 37.719 37.375 1 33.41 3 PHE B N 1
ATOM 1504 C CA . PHE B 1 3 ? -38.688 36.469 37.281 1 33.41 3 PHE B CA 1
ATOM 1505 C C . PHE B 1 3 ? -38.219 36.219 35.844 1 33.41 3 PHE B C 1
ATOM 1507 O O . PHE B 1 3 ? -37.562 35.219 35.562 1 33.41 3 PHE B O 1
ATOM 1514 N N . LEU B 1 4 ? -38.938 36.812 34.906 1 31.27 4 LEU B N 1
ATOM 1515 C CA . LEU B 1 4 ? -38.688 36.344 33.531 1 31.27 4 LEU B CA 1
ATOM 1516 C C . LEU B 1 4 ? -37.406 36.938 33 1 31.27 4 LEU B C 1
ATOM 1518 O O . LEU B 1 4 ? -37.438 37.812 32.125 1 31.27 4 LEU B O 1
ATOM 1522 N N . GLN B 1 5 ? -36.438 37.281 33.844 1 33.41 5 GLN B N 1
ATOM 1523 C CA . GLN B 1 5 ? -35.312 37.844 33.062 1 33.41 5 GLN B CA 1
ATOM 1524 C C . GLN B 1 5 ? -34.812 36.812 32.062 1 33.41 5 GLN B C 1
ATOM 1526 O O . GLN B 1 5 ? -34.531 35.688 32.406 1 33.41 5 GLN B O 1
ATOM 1531 N N . PRO B 1 6 ? -35.031 37.031 30.75 1 34.28 6 PRO B N 1
ATOM 1532 C CA . PRO B 1 6 ? -34.594 36.094 29.703 1 34.28 6 PRO B CA 1
ATOM 1533 C C . PRO B 1 6 ? -33.094 35.812 29.766 1 34.28 6 PRO B C 1
ATOM 1535 O O . PRO B 1 6 ? -32.312 36.75 29.969 1 34.28 6 PRO B O 1
ATOM 1538 N N . ILE B 1 7 ? -32.531 34.75 30.359 1 37.72 7 ILE B N 1
ATOM 1539 C CA . ILE B 1 7 ? -31.188 34.188 30.297 1 37.72 7 ILE B CA 1
ATOM 1540 C C . ILE B 1 7 ? -30.688 34.188 28.859 1 37.72 7 ILE B C 1
ATOM 1542 O O . ILE B 1 7 ? -30.719 33.156 28.172 1 37.72 7 ILE B O 1
ATOM 1546 N N . THR B 1 8 ? -31.031 35.219 28.062 1 33 8 THR B N 1
ATOM 1547 C CA . THR B 1 8 ? -30.609 35.219 26.656 1 33 8 THR B CA 1
ATOM 1548 C C . THR B 1 8 ? -29.094 35.156 26.562 1 33 8 THR B C 1
ATOM 1550 O O . THR B 1 8 ? -28.531 35.156 25.453 1 33 8 THR B O 1
ATOM 1553 N N . GLY B 1 9 ? -28.328 35.625 27.594 1 33.56 9 GLY B N 1
ATOM 1554 C CA . GLY B 1 9 ? -26.938 35.812 27.203 1 33.56 9 GLY B CA 1
ATOM 1555 C C . GLY B 1 9 ? -26.281 34.5 26.812 1 33.56 9 GLY B C 1
ATOM 1556 O O . GLY B 1 9 ? -25.625 33.844 27.641 1 33.56 9 GLY B O 1
ATOM 1557 N N . ALA B 1 10 ? -26.875 33.562 26.297 1 37.88 10 ALA B N 1
ATOM 1558 C CA . ALA B 1 10 ? -26.062 32.438 25.797 1 37.88 10 ALA B CA 1
ATOM 1559 C C . ALA B 1 10 ? -24.828 32.969 25.047 1 37.88 10 ALA B C 1
ATOM 1561 O O . ALA B 1 10 ? -24.969 33.719 24.078 1 37.88 10 ALA B O 1
ATOM 1562 N N . LEU B 1 11 ? -23.672 33.25 25.719 1 34.44 11 LEU B N 1
ATOM 1563 C CA . LEU B 1 11 ? -22.344 33.562 25.203 1 34.44 11 LEU B CA 1
ATOM 1564 C C . LEU B 1 11 ? -22.062 32.75 23.938 1 34.44 11 LEU B C 1
ATOM 1566 O O . LEU B 1 11 ? -22.078 31.516 23.953 1 34.44 11 LEU B O 1
ATOM 1570 N N . ASN B 1 12 ? -22.578 33.125 22.812 1 35.53 12 ASN B N 1
ATOM 1571 C CA . ASN B 1 12 ? -22.094 32.75 21.484 1 35.53 12 ASN B CA 1
ATOM 1572 C C . ASN B 1 12 ? -20.562 32.656 21.453 1 35.53 12 ASN B C 1
ATOM 1574 O O . ASN B 1 12 ? -19.906 33.688 21.266 1 35.53 12 ASN B O 1
ATOM 1578 N N . SER B 1 13 ? -19.766 32.125 22.328 1 36.81 13 SER B N 1
ATOM 1579 C CA . SER B 1 13 ? -18.312 31.938 22.219 1 36.81 13 SER B CA 1
ATOM 1580 C C . SER B 1 13 ? -17.906 31.625 20.781 1 36.81 13 SER B C 1
ATOM 1582 O O . SER B 1 13 ? -18.078 30.5 20.312 1 36.81 13 SER B O 1
ATOM 1584 N N . THR B 1 14 ? -18.125 32.406 19.828 1 40.62 14 THR B N 1
ATOM 1585 C CA . THR B 1 14 ? -17.547 32.375 18.484 1 40.62 14 THR B CA 1
ATOM 1586 C C . THR B 1 14 ? -16.062 32.031 18.562 1 40.62 14 THR B C 1
ATOM 1588 O O . THR B 1 14 ? -15.234 32.875 18.922 1 40.62 14 THR B O 1
ATOM 1591 N N . VAL B 1 15 ? -15.578 30.953 19.047 1 46.34 15 VAL B N 1
ATOM 1592 C CA . VAL B 1 15 ? -14.188 30.562 18.875 1 46.34 15 VAL B CA 1
ATOM 1593 C C . VAL B 1 15 ? -13.672 31.047 17.531 1 46.34 15 VAL B C 1
ATOM 1595 O O . VAL B 1 15 ? -14.227 30.688 16.484 1 46.34 15 VAL B O 1
ATOM 1598 N N . ALA B 1 16 ? -13.07 32.188 17.359 1 53.19 16 ALA B N 1
ATOM 1599 C CA . ALA B 1 16 ? -12.453 32.719 16.141 1 53.19 16 ALA B CA 1
ATOM 1600 C C . ALA B 1 16 ? -11.648 31.656 15.414 1 53.19 16 ALA B C 1
ATOM 1602 O O . ALA B 1 16 ? -11.133 30.719 16.047 1 53.19 16 ALA B O 1
ATOM 1603 N N . LEU B 1 17 ? -11.93 31.328 14.125 1 52.62 17 LEU B N 1
ATOM 1604 C CA . LEU B 1 17 ? -11.172 30.422 13.273 1 52.62 17 LEU B CA 1
ATOM 1605 C C . LEU B 1 17 ? -9.711 30.359 13.711 1 52.62 17 LEU B C 1
ATOM 1607 O O . LEU B 1 17 ? -9.062 29.328 13.578 1 52.62 17 LEU B O 1
ATOM 1611 N N . SER B 1 18 ? -9.242 31.547 14.273 1 61.06 18 SER B N 1
ATOM 1612 C CA . SER B 1 18 ? -7.852 31.703 14.688 1 61.06 18 SER B CA 1
ATOM 1613 C C . SER B 1 18 ? -7.555 30.844 15.922 1 61.06 18 SER B C 1
ATOM 1615 O O . SER B 1 18 ? -6.395 30.578 16.234 1 61.06 18 SER B O 1
ATOM 1617 N N . ASP B 1 19 ? -8.641 30.219 16.484 1 75.25 19 ASP B N 1
ATOM 1618 C CA . ASP B 1 19 ? -8.445 29.562 17.781 1 75.25 19 ASP B CA 1
ATOM 1619 C C . ASP B 1 19 ? -8.336 28.062 17.609 1 75.25 19 ASP B C 1
ATOM 1621 O O . ASP B 1 19 ? -7.969 27.344 18.547 1 75.25 19 ASP B O 1
ATOM 1625 N N . TYR B 1 20 ? -8.555 27.562 16.375 1 86.19 20 TYR B N 1
ATOM 1626 C CA . TYR B 1 20 ? -8.492 26.109 16.203 1 86.19 20 TYR B CA 1
ATOM 1627 C C . TYR B 1 20 ? -7.086 25.672 15.812 1 86.19 20 TYR B C 1
ATOM 1629 O O . TYR B 1 20 ? -6.352 26.422 15.164 1 86.19 20 TYR B O 1
ATOM 1637 N N . ALA B 1 21 ? -6.754 24.5 16.219 1 89.12 21 ALA B N 1
ATOM 1638 C CA . ALA B 1 21 ? -5.48 23.891 15.852 1 89.12 21 ALA B CA 1
ATOM 1639 C C . ALA B 1 21 ? -5.496 23.438 14.391 1 89.12 21 ALA B C 1
ATOM 1641 O O . ALA B 1 21 ? -4.449 23.109 13.828 1 89.12 21 ALA B O 1
ATOM 1642 N N . SER B 1 22 ? -6.684 23.438 13.773 1 91.81 22 SER B N 1
ATOM 1643 C CA . SER B 1 22 ? -6.848 23.109 12.359 1 91.81 22 SER B CA 1
ATOM 1644 C C . SER B 1 22 ? -7.707 24.172 11.656 1 91.81 22 SER B C 1
ATOM 1646 O O . SER B 1 22 ? -8.492 24.859 12.297 1 91.81 22 SER B O 1
ATOM 1648 N N . THR B 1 23 ? -7.473 24.266 10.336 1 91 23 THR B N 1
ATOM 1649 C CA . THR B 1 23 ? -8.164 25.25 9.516 1 91 23 THR B CA 1
ATOM 1650 C C . THR B 1 23 ? -8.969 24.562 8.414 1 91 23 THR B C 1
ATOM 1652 O O . THR B 1 23 ? -8.453 23.703 7.699 1 91 23 THR B O 1
ATOM 1655 N N . PRO B 1 24 ? -10.133 24.969 8.25 1 92.19 24 PRO B N 1
ATOM 1656 C CA . PRO B 1 24 ? -10.969 24.344 7.227 1 92.19 24 PRO B CA 1
ATOM 1657 C C . PRO B 1 24 ? -10.328 24.391 5.84 1 92.19 24 PRO B C 1
ATOM 1659 O O . PRO B 1 24 ? -9.664 25.359 5.492 1 92.19 24 PRO B O 1
ATOM 1662 N N . ILE B 1 25 ? -10.594 23.297 5.113 1 91.06 25 ILE B N 1
ATOM 1663 C CA . ILE B 1 25 ? -10.055 23.234 3.762 1 91.06 25 ILE B CA 1
ATOM 1664 C C . ILE B 1 25 ? -10.875 24.109 2.826 1 91.06 25 ILE B C 1
ATOM 1666 O O . ILE B 1 25 ? -12.109 24.156 2.924 1 91.06 25 ILE B O 1
ATOM 1670 N N . THR B 1 26 ? -10.156 24.906 2.082 1 89.75 26 THR B N 1
ATOM 1671 C CA . THR B 1 26 ? -10.742 25.688 1 1 89.75 26 THR B CA 1
ATOM 1672 C C . THR B 1 26 ? -10.109 25.328 -0.339 1 89.75 26 THR B C 1
ATOM 1674 O O . THR B 1 26 ? -9.07 24.656 -0.379 1 89.75 26 THR B O 1
ATOM 1677 N N . LEU B 1 27 ? -10.719 25.625 -1.406 1 86.62 27 LEU B N 1
ATOM 1678 C CA . LEU B 1 27 ? -10.203 25.328 -2.74 1 86.62 27 LEU B CA 1
ATOM 1679 C C . LEU B 1 27 ? -8.828 25.953 -2.941 1 86.62 27 LEU B C 1
ATOM 1681 O O . LEU B 1 27 ? -7.957 25.359 -3.578 1 86.62 27 LEU B O 1
ATOM 1685 N N . GLU B 1 28 ? -8.602 27.141 -2.365 1 85.5 28 GLU B N 1
ATOM 1686 C CA . GLU B 1 28 ? -7.348 27.875 -2.523 1 85.5 28 GLU B CA 1
ATOM 1687 C C . GLU B 1 28 ? -6.199 27.156 -1.817 1 85.5 28 GLU B C 1
ATOM 1689 O O . GLU B 1 28 ? -5.043 27.297 -2.221 1 85.5 28 GLU B O 1
ATOM 1694 N N . ARG B 1 29 ? -6.578 26.328 -0.831 1 89.38 29 ARG B N 1
ATOM 1695 C CA . ARG B 1 29 ? -5.547 25.703 -0.018 1 89.38 29 ARG B CA 1
ATOM 1696 C C . ARG B 1 29 ? -5.297 24.266 -0.474 1 89.38 29 ARG B C 1
ATOM 1698 O O . ARG B 1 29 ? -4.363 23.609 -0.009 1 89.38 29 ARG B O 1
ATOM 1705 N N . LEU B 1 30 ? -6.098 23.875 -1.304 1 90.69 30 LEU B N 1
ATOM 1706 C CA . LEU B 1 30 ? -6.078 22.469 -1.699 1 90.69 30 LEU B CA 1
ATOM 1707 C C . LEU B 1 30 ? -4.758 22.109 -2.375 1 90.69 30 LEU B C 1
ATOM 1709 O O . LEU B 1 30 ? -4.152 21.078 -2.064 1 90.69 30 LEU B O 1
ATOM 1713 N N . GLY B 1 31 ? -4.355 22.969 -3.305 1 92.94 31 GLY B N 1
ATOM 1714 C CA . GLY B 1 31 ? -3.121 22.703 -4.027 1 92.94 31 GLY B CA 1
ATOM 1715 C C . GLY B 1 31 ? -1.912 22.578 -3.121 1 92.94 31 GLY B C 1
ATOM 1716 O O . GLY B 1 31 ? -1.137 21.625 -3.234 1 92.94 31 GLY B O 1
ATOM 1717 N N . LEU B 1 32 ? -1.797 23.453 -2.217 1 95 32 LEU B N 1
ATOM 1718 C CA . LEU B 1 32 ? -0.664 23.438 -1.298 1 95 32 LEU B CA 1
ATOM 1719 C C . LEU B 1 32 ? -0.749 22.25 -0.339 1 95 32 LEU B C 1
ATOM 1721 O O . LEU B 1 32 ? 0.266 21.625 -0.034 1 95 32 LEU B O 1
ATOM 1725 N N . SER B 1 33 ? -1.935 22 0.116 1 95.56 33 SER B N 1
ATOM 1726 C CA . SER B 1 33 ? -2.121 20.875 1.021 1 95.56 33 SER B CA 1
ATOM 1727 C C . SER B 1 33 ? -1.729 19.562 0.352 1 95.56 33 SER B C 1
ATOM 1729 O O . SER B 1 33 ? -1.048 18.734 0.955 1 95.56 33 SER B O 1
ATOM 1731 N N . LEU B 1 34 ? -2.137 19.422 -0.854 1 96.81 34 LEU B N 1
ATOM 1732 C CA . LEU B 1 34 ? -1.791 18.219 -1.592 1 96.81 34 LEU B CA 1
ATOM 1733 C C . LEU B 1 34 ? -0.284 18.125 -1.812 1 96.81 34 LEU B C 1
ATOM 1735 O O . LEU B 1 34 ? 0.299 17.047 -1.711 1 96.81 34 LEU B O 1
ATOM 1739 N N . LEU B 1 35 ? 0.248 19.25 -2.148 1 97.56 35 LEU B N 1
ATOM 1740 C CA . LEU B 1 35 ? 1.694 19.312 -2.33 1 97.56 35 LEU B CA 1
ATOM 1741 C C . LEU B 1 35 ? 2.418 18.844 -1.071 1 97.56 35 LEU B C 1
ATOM 1743 O O . LEU B 1 35 ? 3.383 18.078 -1.152 1 97.56 35 LEU B O 1
ATOM 1747 N N . ARG B 1 36 ? 1.951 19.203 0.087 1 98.06 36 ARG B N 1
ATOM 1748 C CA . ARG B 1 36 ? 2.594 18.906 1.363 1 98.06 36 ARG B CA 1
ATOM 1749 C C . ARG B 1 36 ? 2.365 17.453 1.762 1 98.06 36 ARG B C 1
ATOM 1751 O O . ARG B 1 36 ? 3.244 16.828 2.354 1 98.06 36 ARG B O 1
ATOM 1758 N N . LEU B 1 37 ? 1.248 16.891 1.396 1 98.31 37 LEU B N 1
ATOM 1759 C CA . LEU B 1 37 ? 0.855 15.594 1.926 1 98.31 37 LEU B CA 1
ATOM 1760 C C . LEU B 1 37 ? 1.22 14.477 0.952 1 98.31 37 LEU B C 1
ATOM 1762 O O . LEU B 1 37 ? 1.328 13.312 1.347 1 98.31 37 LEU B O 1
ATOM 1766 N N . ALA B 1 38 ? 1.416 14.805 -0.295 1 98.62 38 ALA B N 1
ATOM 1767 C CA . ALA B 1 38 ? 1.571 13.812 -1.352 1 98.62 38 ALA B CA 1
ATOM 1768 C C . ALA B 1 38 ? 2.762 12.898 -1.074 1 98.62 38 ALA B C 1
ATOM 1770 O O . ALA B 1 38 ? 2.662 11.672 -1.214 1 98.62 38 ALA B O 1
ATOM 1771 N N . PRO B 1 39 ? 3.881 13.438 -0.634 1 98.81 39 PRO B N 1
ATOM 1772 C CA . PRO B 1 39 ? 5.016 12.539 -0.419 1 98.81 39 PRO B CA 1
ATOM 1773 C C . PRO B 1 39 ? 4.727 11.469 0.631 1 98.81 39 PRO B C 1
ATOM 1775 O O . PRO B 1 39 ? 5.102 10.305 0.453 1 98.81 39 PRO B O 1
ATOM 1778 N N . LEU B 1 40 ? 4.055 11.836 1.674 1 98.75 40 LEU B N 1
ATOM 1779 C CA . LEU B 1 40 ? 3.73 10.852 2.703 1 98.75 40 LEU B CA 1
ATOM 1780 C C . LEU B 1 40 ? 2.74 9.82 2.18 1 98.75 40 LEU B C 1
ATOM 1782 O O . LEU B 1 40 ? 2.906 8.617 2.41 1 98.75 40 LEU B O 1
ATOM 1786 N N . ALA B 1 41 ? 1.714 10.273 1.502 1 98.69 41 ALA B N 1
ATOM 1787 C CA . ALA B 1 41 ? 0.712 9.367 0.954 1 98.69 41 ALA B CA 1
ATOM 1788 C C . ALA B 1 41 ? 1.337 8.406 -0.057 1 98.69 41 ALA B C 1
ATOM 1790 O O . ALA B 1 41 ? 1.108 7.199 0.002 1 98.69 41 ALA B O 1
ATOM 1791 N N . ILE B 1 42 ? 2.152 8.93 -0.928 1 98.75 42 ILE B N 1
ATOM 1792 C CA . ILE B 1 42 ? 2.811 8.141 -1.965 1 98.75 42 ILE B CA 1
ATOM 1793 C C . ILE B 1 42 ? 3.75 7.121 -1.322 1 98.75 42 ILE B C 1
ATOM 1795 O O . ILE B 1 42 ? 3.752 5.945 -1.693 1 98.75 42 ILE B O 1
ATOM 1799 N N . SER B 1 43 ? 4.48 7.57 -0.375 1 98.81 43 SER B N 1
ATOM 1800 C CA . SER B 1 43 ? 5.461 6.699 0.266 1 98.81 43 SER B CA 1
ATOM 1801 C C . SER B 1 43 ? 4.777 5.613 1.088 1 98.81 43 SER B C 1
ATOM 1803 O O . SER B 1 43 ? 5.262 4.48 1.151 1 98.81 43 SER B O 1
ATOM 1805 N N . SER B 1 44 ? 3.674 5.902 1.71 1 98.75 44 SER B N 1
ATOM 1806 C CA . SER B 1 44 ? 2.908 4.883 2.422 1 98.75 44 SER B CA 1
ATOM 1807 C C . SER B 1 44 ? 2.385 3.816 1.468 1 98.75 44 SER B C 1
ATOM 1809 O O . SER B 1 44 ? 2.484 2.619 1.752 1 98.75 44 SER B O 1
ATOM 1811 N N . GLY B 1 45 ? 1.888 4.297 0.406 1 98.5 45 GLY B N 1
ATOM 1812 C CA . GLY B 1 45 ? 1.412 3.363 -0.601 1 98.5 45 GLY B CA 1
ATOM 1813 C C . GLY B 1 45 ? 2.518 2.516 -1.2 1 98.5 45 GLY B C 1
ATOM 1814 O O . GLY B 1 45 ? 2.367 1.302 -1.349 1 98.5 45 GLY B O 1
ATOM 1815 N N . SER B 1 46 ? 3.602 3.146 -1.534 1 98.25 46 SER B N 1
ATOM 1816 C CA . SER B 1 46 ? 4.672 2.412 -2.197 1 98.25 46 SER B CA 1
ATOM 1817 C C . SER B 1 46 ? 5.34 1.427 -1.244 1 98.25 46 SER B C 1
ATOM 1819 O O . SER B 1 46 ? 5.785 0.356 -1.661 1 98.25 46 SER B O 1
ATOM 1821 N N . LEU B 1 47 ? 5.41 1.805 0.009 1 98.5 47 LEU B N 1
ATOM 1822 C CA . LEU B 1 47 ? 5.918 0.859 0.996 1 98.5 47 LEU B CA 1
ATOM 1823 C C . LEU B 1 47 ? 5.004 -0.356 1.107 1 98.5 47 LEU B C 1
ATOM 1825 O O . LEU B 1 47 ? 5.477 -1.494 1.118 1 98.5 47 LEU B O 1
ATOM 1829 N N . MET B 1 48 ? 3.732 -0.104 1.186 1 98.56 48 MET B N 1
ATOM 1830 C CA . MET B 1 48 ? 2.781 -1.211 1.226 1 98.56 48 MET B CA 1
ATOM 1831 C C . MET B 1 48 ? 2.871 -2.053 -0.043 1 98.56 48 MET B C 1
ATOM 1833 O O . MET B 1 48 ? 2.779 -3.279 0.014 1 98.56 48 MET B O 1
ATOM 1837 N N . CYS B 1 49 ? 3.035 -1.434 -1.136 1 98.44 49 CYS B N 1
ATOM 1838 C CA . CYS B 1 49 ? 3.203 -2.158 -2.391 1 98.44 49 CYS B CA 1
ATOM 1839 C C . CYS B 1 49 ? 4.395 -3.104 -2.32 1 98.44 49 CYS B C 1
ATOM 1841 O O . CYS B 1 49 ? 4.297 -4.266 -2.721 1 98.44 49 CYS B O 1
ATOM 1843 N N . ALA B 1 50 ? 5.469 -2.617 -1.854 1 98.31 50 ALA B N 1
ATOM 1844 C CA . ALA B 1 50 ? 6.664 -3.445 -1.71 1 98.31 50 ALA B CA 1
ATOM 1845 C C . ALA B 1 50 ? 6.41 -4.613 -0.76 1 98.31 50 ALA B C 1
ATOM 1847 O O . ALA B 1 50 ? 6.84 -5.738 -1.022 1 98.31 50 ALA B O 1
ATOM 1848 N N . TRP B 1 51 ? 5.727 -4.336 0.287 1 98.38 51 TRP B N 1
ATOM 1849 C CA . TRP B 1 51 ? 5.387 -5.371 1.26 1 98.38 51 TRP B CA 1
ATOM 1850 C C . TRP B 1 51 ? 4.488 -6.434 0.633 1 98.38 51 TRP B C 1
ATOM 1852 O O . TRP B 1 51 ? 4.691 -7.629 0.85 1 98.38 51 TRP B O 1
ATOM 1862 N N . ASP B 1 52 ? 3.533 -5.98 -0.101 1 98.5 52 ASP B N 1
ATOM 1863 C CA . ASP B 1 52 ? 2.604 -6.902 -0.748 1 98.5 52 ASP B CA 1
ATOM 1864 C C . ASP B 1 52 ? 3.314 -7.754 -1.798 1 98.5 52 ASP B C 1
ATOM 1866 O O . ASP B 1 52 ? 3.008 -8.938 -1.959 1 98.5 52 ASP B O 1
ATOM 1870 N N . GLN B 1 53 ? 4.207 -7.156 -2.508 1 98.44 53 GLN B N 1
ATOM 1871 C CA . GLN B 1 53 ? 5.008 -7.922 -3.457 1 98.44 53 GLN B CA 1
ATOM 1872 C C . GLN B 1 53 ? 5.82 -9 -2.748 1 98.44 53 GLN B C 1
ATOM 1874 O O . GLN B 1 53 ? 5.891 -10.141 -3.209 1 98.44 53 GLN B O 1
ATOM 1879 N N . GLN B 1 54 ? 6.402 -8.594 -1.647 1 98.5 54 GLN B N 1
ATOM 1880 C CA . GLN B 1 54 ? 7.137 -9.555 -0.826 1 98.5 54 GLN B CA 1
ATOM 1881 C C . GLN B 1 54 ? 6.273 -10.766 -0.488 1 98.5 54 GLN B C 1
ATOM 1883 O O . GLN B 1 54 ? 6.719 -11.906 -0.623 1 98.5 54 GLN B O 1
ATOM 1888 N N . ASN B 1 55 ? 5.102 -10.508 -0.145 1 98.62 55 ASN B N 1
ATOM 1889 C CA . ASN B 1 55 ? 4.18 -11.562 0.261 1 98.62 55 ASN B CA 1
ATOM 1890 C C . ASN B 1 55 ? 3.729 -12.406 -0.931 1 98.62 55 ASN B C 1
ATOM 1892 O O . ASN B 1 55 ? 3.705 -13.633 -0.855 1 98.62 55 ASN B O 1
ATOM 1896 N N . ALA B 1 56 ? 3.412 -11.789 -1.986 1 98.44 56 ALA B N 1
ATOM 1897 C CA . ALA B 1 56 ? 2.922 -12.484 -3.17 1 98.44 56 ALA B CA 1
ATOM 1898 C C . ALA B 1 56 ? 3.986 -13.43 -3.732 1 98.44 56 ALA B C 1
ATOM 1900 O O . ALA B 1 56 ? 3.699 -14.586 -4.047 1 98.44 56 ALA B O 1
ATOM 1901 N N . PHE B 1 57 ? 5.207 -12.977 -3.803 1 98.56 57 PHE B N 1
ATOM 1902 C CA . PHE B 1 57 ? 6.277 -13.766 -4.398 1 98.56 57 PHE B CA 1
ATOM 1903 C C . PHE B 1 57 ? 6.703 -14.891 -3.467 1 98.56 57 PHE B C 1
ATOM 1905 O O . PHE B 1 57 ? 6.926 -16.016 -3.91 1 98.56 57 PHE B O 1
ATOM 1912 N N . ARG B 1 58 ? 6.781 -14.594 -2.219 1 98.25 58 ARG B N 1
ATOM 1913 C CA . ARG B 1 58 ? 7.168 -15.633 -1.268 1 98.25 58 ARG B CA 1
ATOM 1914 C C . ARG B 1 58 ? 6.156 -16.766 -1.253 1 98.25 58 ARG B C 1
ATOM 1916 O O . ARG B 1 58 ? 6.512 -17.922 -1.005 1 98.25 58 ARG B O 1
ATOM 1923 N N . SER B 1 59 ? 4.926 -16.5 -1.544 1 98.19 59 SER B N 1
ATOM 1924 C CA . SER B 1 59 ? 3.844 -17.469 -1.477 1 98.19 59 SER B CA 1
ATOM 1925 C C . SER B 1 59 ? 3.996 -18.547 -2.557 1 98.19 59 SER B C 1
ATOM 1927 O O . SER B 1 59 ? 3.518 -19.656 -2.398 1 98.19 59 SER B O 1
ATOM 1929 N N . PHE B 1 60 ? 4.711 -18.234 -3.631 1 98 60 PHE B N 1
ATOM 1930 C CA . PHE B 1 60 ? 4.965 -19.234 -4.672 1 98 60 PHE B CA 1
ATOM 1931 C C . PHE B 1 60 ? 5.977 -20.266 -4.195 1 98 60 PHE B C 1
ATOM 1933 O O . PHE B 1 60 ? 6.129 -21.312 -4.816 1 98 60 PHE B O 1
ATOM 1940 N N . LEU B 1 61 ? 6.66 -19.922 -3.137 1 97.75 61 LEU B N 1
ATOM 1941 C CA . LEU B 1 61 ? 7.715 -20.797 -2.631 1 97.75 61 LEU B CA 1
ATOM 1942 C C . LEU B 1 61 ? 7.234 -21.578 -1.41 1 97.75 61 LEU B C 1
ATOM 1944 O O . LEU B 1 61 ? 8.047 -22.125 -0.665 1 97.75 61 LEU B O 1
ATOM 1948 N N . ALA B 1 62 ? 5.945 -21.562 -1.193 1 95.69 62 ALA B N 1
ATOM 1949 C CA . ALA B 1 62 ? 5.391 -22.344 -0.089 1 95.69 62 ALA B CA 1
ATOM 1950 C C . ALA B 1 62 ? 5.754 -23.828 -0.226 1 95.69 62 ALA B C 1
ATOM 1952 O O . ALA B 1 62 ? 5.723 -24.375 -1.328 1 95.69 62 ALA B O 1
ATOM 1953 N N . PRO B 1 63 ? 6.012 -24.453 0.909 1 95.56 63 PRO B N 1
ATOM 1954 C CA . PRO B 1 63 ? 6.422 -25.859 0.864 1 95.56 63 PRO B CA 1
ATOM 1955 C C . PRO B 1 63 ? 5.398 -26.75 0.161 1 95.56 63 PRO B C 1
ATOM 1957 O O . PRO B 1 63 ? 5.777 -27.656 -0.597 1 95.56 63 PRO B O 1
ATOM 1960 N N . GLN B 1 64 ? 4.137 -26.531 0.355 1 93.06 64 GLN B N 1
ATOM 1961 C CA . GLN B 1 64 ? 3.082 -27.328 -0.255 1 93.06 64 GLN B CA 1
ATOM 1962 C C . GLN B 1 64 ? 3.092 -27.188 -1.774 1 93.06 64 GLN B C 1
ATOM 1964 O O . GLN B 1 64 ? 2.711 -28.109 -2.492 1 93.06 64 GLN B O 1
ATOM 1969 N N . ILE B 1 65 ? 3.508 -26.078 -2.303 1 94.12 65 ILE B N 1
ATOM 1970 C CA . ILE B 1 65 ? 3.566 -25.828 -3.74 1 94.12 65 ILE B CA 1
ATOM 1971 C C . ILE B 1 65 ? 4.852 -26.422 -4.312 1 94.12 65 ILE B C 1
ATOM 1973 O O . ILE B 1 65 ? 4.824 -27.094 -5.348 1 94.12 65 ILE B O 1
ATOM 1977 N N . LEU B 1 66 ? 5.953 -26.219 -3.568 1 94.31 66 LEU B N 1
ATOM 1978 C CA . LEU B 1 66 ? 7.246 -26.719 -4.027 1 94.31 66 LEU B CA 1
ATOM 1979 C C . LEU B 1 66 ? 7.277 -28.234 -4.043 1 94.31 66 LEU B C 1
ATOM 1981 O O . LEU B 1 66 ? 8.055 -28.844 -4.785 1 94.31 66 LEU B O 1
ATOM 1985 N N . ALA B 1 67 ? 6.43 -28.844 -3.289 1 93.69 67 ALA B N 1
ATOM 1986 C CA . ALA B 1 67 ? 6.379 -30.297 -3.203 1 93.69 67 ALA B CA 1
ATOM 1987 C C . ALA B 1 67 ? 5.66 -30.891 -4.41 1 93.69 67 ALA B C 1
ATOM 1989 O O . ALA B 1 67 ? 5.758 -32.094 -4.664 1 93.69 67 ALA B O 1
ATOM 1990 N N . LYS B 1 68 ? 4.93 -30.109 -5.09 1 89.19 68 LYS B N 1
ATOM 1991 C CA . LYS B 1 68 ? 4.234 -30.609 -6.273 1 89.19 68 LYS B CA 1
ATOM 1992 C C . LYS B 1 68 ? 5.223 -30.984 -7.371 1 89.19 68 LYS B C 1
ATOM 1994 O O . LYS B 1 68 ? 6.238 -30.328 -7.562 1 89.19 68 LYS B O 1
ATOM 1999 N N . PRO B 1 69 ? 4.863 -32.062 -8.062 1 90.5 69 PRO B N 1
ATOM 2000 C CA . PRO B 1 69 ? 5.812 -32.531 -9.062 1 90.5 69 PRO B CA 1
ATOM 2001 C C . PRO B 1 69 ? 5.965 -31.594 -10.242 1 90.5 69 PRO B C 1
ATOM 2003 O O . PRO B 1 69 ? 5.047 -30.828 -10.547 1 90.5 69 PRO B O 1
ATOM 2006 N N . GLY B 1 70 ? 7.117 -31.594 -10.906 1 91.38 70 GLY B N 1
ATOM 2007 C CA . GLY B 1 70 ? 7.355 -30.922 -12.18 1 91.38 70 GLY B CA 1
ATOM 2008 C C . GLY B 1 70 ? 7.543 -29.422 -12.039 1 91.38 70 GLY B C 1
ATOM 2009 O O . GLY B 1 70 ? 7.312 -28.672 -12.992 1 91.38 70 GLY B O 1
ATOM 2010 N N . HIS B 1 71 ? 7.859 -29 -10.812 1 93.75 71 HIS B N 1
ATOM 2011 C CA . HIS B 1 71 ? 8.047 -27.578 -10.578 1 93.75 71 HIS B CA 1
ATOM 2012 C C . HIS B 1 71 ? 6.836 -26.781 -11.047 1 93.75 71 HIS B C 1
ATOM 2014 O O . HIS B 1 71 ? 6.984 -25.797 -11.781 1 93.75 71 HIS B O 1
ATOM 2020 N N . LEU B 1 72 ? 5.703 -27.156 -10.617 1 91.25 72 LEU B N 1
ATOM 2021 C CA . LEU B 1 72 ? 4.445 -26.531 -11.023 1 91.25 72 LEU B CA 1
ATOM 2022 C C . LEU B 1 72 ? 4.457 -25.047 -10.711 1 91.25 72 LEU B C 1
ATOM 2024 O O . LEU B 1 72 ? 3.932 -24.234 -11.484 1 91.25 72 LEU B O 1
ATOM 2028 N N . SER B 1 73 ? 5.043 -24.703 -9.586 1 91.94 73 SER B N 1
ATOM 2029 C CA . SER B 1 73 ? 5.148 -23.312 -9.18 1 91.94 73 SER B CA 1
ATOM 2030 C C . SER B 1 73 ? 5.832 -22.469 -10.258 1 91.94 73 SER B C 1
ATOM 2032 O O . SER B 1 73 ? 5.336 -21.406 -10.641 1 91.94 73 SER B O 1
ATOM 2034 N N . ALA B 1 74 ? 6.91 -22.984 -10.773 1 94.75 74 ALA B N 1
ATOM 2035 C CA . ALA B 1 74 ? 7.688 -22.281 -11.789 1 94.75 74 ALA B CA 1
ATOM 2036 C C . ALA B 1 74 ? 6.887 -22.094 -13.07 1 94.75 74 ALA B C 1
ATOM 2038 O O . ALA B 1 74 ? 6.934 -21.031 -13.695 1 94.75 74 ALA B O 1
ATOM 2039 N N . HIS B 1 75 ? 6.105 -23.047 -13.422 1 92.88 75 HIS B N 1
ATOM 2040 C CA . HIS B 1 75 ? 5.352 -23.016 -14.664 1 92.88 75 HIS B CA 1
ATOM 2041 C C . HIS B 1 75 ? 4.219 -22 -14.602 1 92.88 75 HIS B C 1
ATOM 2043 O O . HIS B 1 75 ? 3.82 -21.438 -15.625 1 92.88 75 HIS B O 1
ATOM 2049 N N . VAL B 1 76 ? 3.775 -21.75 -13.445 1 93.75 76 VAL B N 1
ATOM 2050 C CA . VAL B 1 76 ? 2.695 -20.781 -13.289 1 93.75 76 VAL B CA 1
ATOM 2051 C C . VAL B 1 76 ? 3.281 -19.391 -13.094 1 93.75 76 VAL B C 1
ATOM 2053 O O . VAL B 1 76 ? 2.82 -18.422 -13.711 1 93.75 76 VAL B O 1
ATOM 2056 N N . VAL B 1 77 ? 4.328 -19.328 -12.273 1 95.88 77 VAL B N 1
ATOM 2057 C CA . VAL B 1 77 ? 4.82 -18.016 -11.883 1 95.88 77 VAL B CA 1
ATOM 2058 C C . VAL B 1 77 ? 5.406 -17.297 -13.094 1 95.88 77 VAL B C 1
ATOM 2060 O O . VAL B 1 77 ? 5.352 -16.062 -13.188 1 95.88 77 VAL B O 1
ATOM 2063 N N . VAL B 1 78 ? 5.918 -17.953 -14.062 1 95.69 78 VAL B N 1
ATOM 2064 C CA . VAL B 1 78 ? 6.512 -17.328 -15.242 1 95.69 78 VAL B CA 1
ATOM 2065 C C . VAL B 1 78 ? 5.477 -16.453 -15.945 1 95.69 78 VAL B C 1
ATOM 2067 O O . VAL B 1 78 ? 5.734 -15.289 -16.234 1 95.69 78 VAL B O 1
ATOM 2070 N N . ASP B 1 79 ? 4.32 -16.938 -16.141 1 95.62 79 ASP B N 1
ATOM 2071 C CA . ASP B 1 79 ? 3.275 -16.188 -16.828 1 95.62 79 ASP B CA 1
ATOM 2072 C C . ASP B 1 79 ? 2.547 -15.266 -15.844 1 95.62 79 ASP B C 1
ATOM 2074 O O . ASP B 1 79 ? 2.137 -14.164 -16.219 1 95.62 79 ASP B O 1
ATOM 2078 N N . TRP B 1 80 ? 2.365 -15.742 -14.609 1 97.19 80 TRP B N 1
ATOM 2079 C CA . TRP B 1 80 ? 1.755 -14.906 -13.578 1 97.19 80 TRP B CA 1
ATOM 2080 C C . TRP B 1 80 ? 2.533 -13.609 -13.391 1 97.19 80 TRP B C 1
ATOM 2082 O O . TRP B 1 80 ? 1.945 -12.523 -13.344 1 97.19 80 TRP B O 1
ATOM 2092 N N . PHE B 1 81 ? 3.832 -13.781 -13.328 1 97.38 81 PHE B N 1
ATOM 2093 C CA . PHE B 1 81 ? 4.711 -12.641 -13.094 1 97.38 81 PHE B CA 1
ATOM 2094 C C . PHE B 1 81 ? 4.598 -11.625 -14.227 1 97.38 81 PHE B C 1
ATOM 2096 O O . PHE B 1 81 ? 4.59 -10.422 -13.984 1 97.38 81 PHE B O 1
ATOM 2103 N N . ALA B 1 82 ? 4.582 -12.039 -15.406 1 94.38 82 ALA B N 1
ATOM 2104 C CA . ALA B 1 82 ? 4.465 -11.148 -16.562 1 94.38 82 ALA B CA 1
ATOM 2105 C C . ALA B 1 82 ? 3.191 -10.312 -16.484 1 94.38 82 ALA B C 1
ATOM 2107 O O . ALA B 1 82 ? 3.209 -9.109 -16.766 1 94.38 82 ALA B O 1
ATOM 2108 N N . GLU B 1 83 ? 2.137 -10.906 -16.094 1 96.5 83 GLU B N 1
ATOM 2109 C CA . GLU B 1 83 ? 0.865 -10.195 -15.969 1 96.5 83 GLU B CA 1
ATOM 2110 C C . GLU B 1 83 ? 0.877 -9.258 -14.766 1 96.5 83 GLU B C 1
ATOM 2112 O O . GLU B 1 83 ? 0.396 -8.125 -14.844 1 96.5 83 GLU B O 1
ATOM 2117 N N . PHE B 1 84 ? 1.408 -9.766 -13.68 1 97.88 84 PHE B N 1
ATOM 2118 C CA . PHE B 1 84 ? 1.507 -9 -12.445 1 97.88 84 PHE B CA 1
ATOM 2119 C C . PHE B 1 84 ? 2.355 -7.754 -12.648 1 97.88 84 PHE B C 1
ATOM 2121 O O . PHE B 1 84 ? 2.049 -6.691 -12.094 1 97.88 84 PHE B O 1
ATOM 2128 N N . ALA B 1 85 ? 3.355 -7.809 -13.438 1 96.12 85 ALA B N 1
ATOM 2129 C CA . ALA B 1 85 ? 4.34 -6.746 -13.617 1 96.12 85 ALA B CA 1
ATOM 2130 C C . ALA B 1 85 ? 3.76 -5.586 -14.422 1 96.12 85 ALA B C 1
ATOM 2132 O O . ALA B 1 85 ? 4.215 -4.445 -14.305 1 96.12 85 ALA B O 1
ATOM 2133 N N . LYS B 1 86 ? 2.781 -5.797 -15.188 1 95.38 86 LYS B N 1
ATOM 2134 C CA . LYS B 1 86 ? 2.26 -4.77 -16.094 1 95.38 86 LYS B CA 1
ATOM 2135 C C . LYS B 1 86 ? 1.743 -3.564 -15.312 1 95.38 86 LYS B C 1
ATOM 2137 O O . LYS B 1 86 ? 2.258 -2.455 -15.461 1 95.38 86 LYS B O 1
ATOM 2142 N N . PRO B 1 87 ? 0.861 -3.773 -14.406 1 96.31 87 PRO B N 1
ATOM 2143 C CA . PRO B 1 87 ? 0.436 -2.588 -13.656 1 96.31 87 PRO B CA 1
ATOM 2144 C C . PRO B 1 87 ? 1.441 -2.176 -12.586 1 96.31 87 PRO B C 1
ATOM 2146 O O . PRO B 1 87 ? 1.577 -0.987 -12.281 1 96.31 87 PRO B O 1
ATOM 2149 N N . THR B 1 88 ? 2.127 -3.117 -12.016 1 96.62 88 THR B N 1
ATOM 2150 C CA . THR B 1 88 ? 3.051 -2.848 -10.922 1 96.62 88 THR B CA 1
ATOM 2151 C C . THR B 1 88 ? 4.203 -1.963 -11.391 1 96.62 88 THR B C 1
ATOM 2153 O O . THR B 1 88 ? 4.672 -1.102 -10.641 1 96.62 88 THR B O 1
ATOM 2156 N N . LYS B 1 89 ? 4.637 -2.131 -12.625 1 93.75 89 LYS B N 1
ATOM 2157 C CA . LYS B 1 89 ? 5.723 -1.305 -13.148 1 93.75 89 LYS B CA 1
ATOM 2158 C C . LYS B 1 89 ? 5.328 0.169 -13.172 1 93.75 89 LYS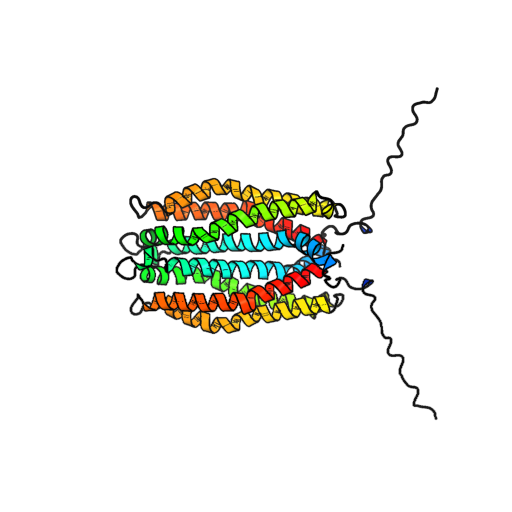 B C 1
ATOM 2160 O O . LYS B 1 89 ? 6.16 1.045 -12.922 1 93.75 89 LYS B O 1
ATOM 2165 N N . TRP B 1 90 ? 4.125 0.431 -13.445 1 94.69 90 TRP B N 1
ATOM 2166 C CA . TRP B 1 90 ? 3.662 1.815 -13.477 1 94.69 90 TRP B CA 1
ATOM 2167 C C . TRP B 1 90 ? 3.592 2.4 -12.07 1 94.69 90 TRP B C 1
ATOM 2169 O O . TRP B 1 90 ? 3.898 3.578 -11.867 1 94.69 90 TRP B O 1
ATOM 2179 N N . VAL B 1 91 ? 3.172 1.606 -11.102 1 95.44 91 VAL B N 1
ATOM 2180 C CA . VAL B 1 91 ? 3.189 2.057 -9.711 1 95.44 91 VAL B CA 1
ATOM 2181 C C . VAL B 1 91 ? 4.605 2.469 -9.32 1 95.44 91 VAL B C 1
ATOM 2183 O O . VAL B 1 91 ? 4.812 3.545 -8.758 1 95.44 91 VAL B O 1
ATOM 2186 N N . ILE B 1 92 ? 5.52 1.673 -9.75 1 95.12 92 ILE B N 1
ATOM 2187 C CA . ILE B 1 92 ? 6.91 1.885 -9.367 1 95.12 92 ILE B CA 1
ATOM 2188 C C . ILE B 1 92 ? 7.48 3.076 -10.141 1 95.12 92 ILE B C 1
ATOM 2190 O O . ILE B 1 92 ? 8.078 3.979 -9.547 1 95.12 92 ILE B O 1
ATOM 2194 N N . MET B 1 93 ? 7.281 3.143 -11.406 1 94.5 93 MET B N 1
ATOM 2195 C CA . MET B 1 93 ? 7.883 4.156 -12.266 1 94.5 93 MET B CA 1
ATOM 2196 C C . MET B 1 93 ? 7.32 5.539 -11.953 1 94.5 93 MET B C 1
ATOM 2198 O O . MET B 1 93 ? 7.988 6.551 -12.172 1 94.5 93 MET B O 1
ATOM 2202 N N . LEU B 1 94 ? 6.141 5.508 -11.383 1 96.12 94 LEU B N 1
ATOM 2203 C CA . LEU B 1 94 ? 5.508 6.797 -11.133 1 96.12 94 LEU B CA 1
ATOM 2204 C C . LEU B 1 94 ? 5.688 7.215 -9.68 1 96.12 94 LEU B C 1
ATOM 2206 O O . LEU B 1 94 ? 5.965 8.383 -9.391 1 96.12 94 LEU B O 1
ATOM 2210 N N . SER B 1 95 ? 5.531 6.359 -8.734 1 97.5 95 SER B N 1
ATOM 2211 C CA . SER B 1 95 ? 5.48 6.723 -7.324 1 97.5 95 SER B CA 1
ATOM 2212 C C . SER B 1 95 ? 6.797 7.336 -6.863 1 97.5 95 SER B C 1
ATOM 2214 O O . SER B 1 95 ? 6.809 8.391 -6.223 1 97.5 95 SER B O 1
ATOM 2216 N N . TYR B 1 96 ? 7.906 6.801 -7.215 1 97.5 96 TYR B N 1
ATOM 2217 C CA . TYR B 1 96 ? 9.18 7.207 -6.637 1 97.5 96 TYR B CA 1
ATOM 2218 C C . TYR B 1 96 ? 9.672 8.516 -7.258 1 97.5 96 TYR B C 1
ATOM 2220 O O . TYR B 1 96 ? 10.055 9.438 -6.543 1 97.5 96 TYR B O 1
ATOM 2228 N N . PRO B 1 97 ? 9.656 8.672 -8.578 1 97.88 97 PRO B N 1
ATOM 2229 C CA . PRO B 1 97 ? 10.008 9.977 -9.141 1 97.88 97 PRO B CA 1
ATOM 2230 C C . PRO B 1 97 ? 9.047 11.086 -8.695 1 97.88 97 PRO B C 1
ATOM 2232 O O . PRO B 1 97 ? 9.484 12.211 -8.422 1 97.88 97 PRO B O 1
ATOM 2235 N N . LEU B 1 98 ? 7.773 10.75 -8.625 1 98.19 98 LEU B N 1
ATOM 2236 C CA . LEU B 1 98 ? 6.809 11.75 -8.18 1 98.19 98 LEU B CA 1
ATOM 2237 C C . LEU B 1 98 ? 7.09 12.172 -6.742 1 98.19 98 LEU B C 1
ATOM 2239 O O . LEU B 1 98 ? 7.004 13.359 -6.41 1 98.19 98 LEU B O 1
ATOM 2243 N N . ALA B 1 99 ? 7.395 11.211 -5.918 1 98.5 99 ALA B N 1
ATOM 2244 C CA . ALA B 1 99 ? 7.754 11.531 -4.535 1 98.5 99 ALA B CA 1
ATOM 2245 C C . ALA B 1 99 ? 8.961 12.469 -4.484 1 98.5 99 ALA B C 1
ATOM 2247 O O . ALA B 1 99 ? 8.969 13.438 -3.725 1 98.5 99 ALA B O 1
ATOM 2248 N N . LEU B 1 100 ? 9.945 12.219 -5.297 1 98.44 100 LEU B N 1
ATOM 2249 C CA . LEU B 1 100 ? 11.133 13.07 -5.34 1 98.44 100 LEU B CA 1
ATOM 2250 C C . LEU B 1 100 ? 10.773 14.469 -5.816 1 98.44 100 LEU B C 1
ATOM 2252 O O . LEU B 1 100 ? 11.117 15.461 -5.168 1 98.44 100 LEU B O 1
ATOM 2256 N N . ILE B 1 101 ? 10.102 14.516 -6.918 1 98.69 101 ILE B N 1
ATOM 2257 C CA . ILE B 1 101 ? 9.797 15.797 -7.543 1 98.69 101 ILE B CA 1
ATOM 2258 C C . ILE B 1 101 ? 8.977 16.656 -6.578 1 98.69 101 ILE B C 1
ATOM 2260 O O . ILE B 1 101 ? 9.312 17.812 -6.34 1 98.69 101 ILE B O 1
ATOM 2264 N N . ILE B 1 102 ? 7.996 16.109 -5.996 1 98.75 102 ILE B N 1
ATOM 2265 C CA . ILE B 1 102 ? 7.113 16.844 -5.094 1 98.75 102 ILE B CA 1
ATOM 2266 C C . ILE B 1 102 ? 7.867 17.219 -3.822 1 98.75 102 ILE B C 1
ATOM 2268 O O . ILE B 1 102 ? 7.719 18.328 -3.309 1 98.75 102 ILE B O 1
ATOM 2272 N N . ALA B 1 103 ? 8.633 16.297 -3.334 1 98.81 103 ALA B N 1
ATOM 2273 C CA . ALA B 1 103 ? 9.445 16.594 -2.154 1 98.81 103 ALA B CA 1
ATOM 2274 C C . ALA B 1 103 ? 10.406 17.75 -2.418 1 98.81 103 ALA B C 1
ATOM 2276 O O . ALA B 1 103 ? 10.586 18.625 -1.563 1 98.81 103 ALA B O 1
ATOM 2277 N N . PHE B 1 104 ? 10.961 17.797 -3.541 1 98.62 104 PHE B N 1
ATOM 2278 C CA . PHE B 1 104 ? 11.906 18.859 -3.877 1 98.62 104 PHE B CA 1
ATOM 2279 C C . PHE B 1 104 ? 11.188 20.188 -4.074 1 98.62 104 PHE B C 1
ATOM 2281 O O . PHE B 1 104 ? 11.734 21.25 -3.758 1 98.62 104 PHE B O 1
ATOM 2288 N N . ILE B 1 105 ? 10.047 20.141 -4.617 1 98.56 105 ILE B N 1
ATOM 2289 C CA . ILE B 1 105 ? 9.25 21.359 -4.699 1 98.56 105 ILE B CA 1
ATOM 2290 C C . ILE B 1 105 ? 9.008 21.906 -3.297 1 98.56 105 ILE B C 1
ATOM 2292 O O . ILE B 1 105 ? 9.133 23.109 -3.066 1 98.56 105 ILE B O 1
ATOM 2296 N N . ASN B 1 106 ? 8.711 21.078 -2.332 1 98.06 106 ASN B N 1
ATOM 2297 C CA . ASN B 1 106 ? 8.508 21.5 -0.949 1 98.06 106 ASN B CA 1
ATOM 2298 C C . ASN B 1 106 ? 9.797 22.047 -0.337 1 98.06 106 ASN B C 1
ATOM 2300 O O . ASN B 1 106 ? 9.758 23 0.448 1 98.06 106 ASN B O 1
ATOM 2304 N N . ALA B 1 107 ? 10.852 21.5 -0.736 1 98.19 107 ALA B N 1
ATOM 2305 C CA . ALA B 1 107 ? 12.102 21.812 -0.057 1 98.19 107 ALA B CA 1
ATOM 2306 C C . ALA B 1 107 ? 12.781 23.031 -0.688 1 98.19 107 ALA B C 1
ATOM 2308 O O . ALA B 1 107 ? 13.383 23.844 0.011 1 98.19 107 ALA B O 1
ATOM 2309 N N . PHE B 1 108 ? 12.625 23.188 -1.978 1 97.56 108 PHE B N 1
ATOM 2310 C CA . PHE B 1 108 ? 13.578 24.062 -2.633 1 97.56 108 PHE B CA 1
ATOM 2311 C C . PHE B 1 108 ? 12.852 25.125 -3.463 1 97.56 108 PHE B C 1
ATOM 2313 O O . PHE B 1 108 ? 13.477 26.047 -3.984 1 97.56 108 PHE B O 1
ATOM 2320 N N . SER B 1 109 ? 11.641 25.062 -3.65 1 96.62 109 SER B N 1
ATOM 2321 C CA . SER B 1 109 ? 10.93 26.031 -4.48 1 96.62 109 SER B CA 1
ATOM 2322 C C . SER B 1 109 ? 10.312 27.141 -3.637 1 96.62 109 SER B C 1
ATOM 2324 O O . SER B 1 109 ? 10.531 27.203 -2.424 1 96.62 109 SER B O 1
ATOM 2326 N N . ALA B 1 110 ? 9.531 28.047 -4.258 1 94.38 110 ALA B N 1
ATOM 2327 C CA . ALA B 1 110 ? 8.82 29.141 -3.588 1 94.38 110 ALA B CA 1
ATOM 2328 C C . ALA B 1 110 ? 7.797 28.594 -2.598 1 94.38 110 ALA B C 1
ATOM 2330 O O . ALA B 1 110 ? 7.551 29.203 -1.552 1 94.38 110 ALA B O 1
ATOM 2331 N N . ALA B 1 111 ? 7.344 27.438 -2.924 1 93 111 ALA B N 1
ATOM 2332 C CA . ALA B 1 111 ? 6.359 26.828 -2.035 1 93 111 ALA B CA 1
ATOM 2333 C C . ALA B 1 111 ? 6.984 26.469 -0.689 1 93 111 ALA B C 1
ATOM 2335 O O . ALA B 1 111 ? 6.289 26.422 0.33 1 93 111 ALA B O 1
ATOM 2336 N N . GLY B 1 112 ? 8.25 26.234 -0.709 1 94.62 112 GLY B N 1
ATOM 2337 C CA . GLY B 1 112 ? 8.922 25.812 0.51 1 94.62 112 GLY B CA 1
ATOM 2338 C C . GLY B 1 112 ? 9.609 26.969 1.231 1 94.62 112 GLY B C 1
ATOM 2339 O O . GLY B 1 112 ? 10.188 26.766 2.301 1 94.62 112 GLY B O 1
ATOM 2340 N N . ALA B 1 113 ? 9.602 28.141 0.711 1 92.88 113 ALA B N 1
ATOM 2341 C CA . ALA B 1 113 ? 10.359 29.266 1.244 1 92.88 113 ALA B CA 1
ATOM 2342 C C . ALA B 1 113 ? 9.984 29.547 2.697 1 92.88 113 ALA B C 1
ATOM 2344 O O . ALA B 1 113 ? 10.836 29.891 3.51 1 92.88 113 ALA B O 1
ATOM 2345 N N . GLY B 1 114 ? 8.789 29.344 3.109 1 92.5 114 GLY B N 1
ATOM 2346 C CA . GLY B 1 114 ? 8.312 29.656 4.449 1 92.5 114 GLY B CA 1
ATOM 2347 C C . GLY B 1 114 ? 8.422 28.469 5.402 1 92.5 114 GLY B C 1
ATOM 2348 O O . GLY B 1 114 ? 8.055 28.578 6.574 1 92.5 114 GLY B O 1
ATOM 2349 N N . LEU B 1 115 ? 9.031 27.375 4.941 1 95.5 115 LEU B N 1
ATOM 2350 C CA . LEU B 1 115 ? 9.148 26.203 5.789 1 95.5 115 LEU B CA 1
ATOM 2351 C C . LEU B 1 115 ? 10.422 26.25 6.621 1 95.5 115 LEU B C 1
ATOM 2353 O O . LEU B 1 115 ? 11.438 26.781 6.176 1 95.5 115 LEU B O 1
ATOM 2357 N N . HIS B 1 116 ? 10.32 25.734 7.805 1 94.88 116 HIS B N 1
ATOM 2358 C CA . HIS B 1 116 ? 11.5 25.578 8.641 1 94.88 116 HIS B CA 1
ATOM 2359 C C . HIS B 1 116 ? 12.547 24.703 7.961 1 94.88 116 HIS B C 1
ATOM 2361 O O . HIS B 1 116 ? 12.211 23.734 7.285 1 94.88 116 HIS B O 1
ATOM 2367 N N . PRO B 1 117 ? 13.828 24.969 8.188 1 96.56 117 PRO B N 1
ATOM 2368 C CA . PRO B 1 117 ? 14.898 24.188 7.551 1 96.56 117 PRO B CA 1
ATOM 2369 C C . PRO B 1 117 ? 14.812 22.703 7.879 1 96.56 117 PRO B C 1
ATOM 2371 O O . PRO B 1 117 ? 15.148 21.859 7.043 1 96.56 117 PRO B O 1
ATOM 2374 N N . GLN B 1 118 ? 14.391 22.328 9.016 1 96.88 118 GLN B N 1
ATOM 2375 C CA . GLN B 1 118 ? 14.227 20.922 9.367 1 96.88 118 GLN B CA 1
ATOM 2376 C C . GLN B 1 118 ? 13.211 20.234 8.453 1 96.88 118 GLN B C 1
ATOM 2378 O O . GLN B 1 118 ? 13.438 19.109 8 1 96.88 118 GLN B O 1
ATOM 2383 N N . THR B 1 119 ? 12.148 20.906 8.234 1 97.38 119 THR B N 1
ATOM 2384 C CA . THR B 1 119 ? 11.109 20.391 7.352 1 97.38 119 THR B CA 1
ATOM 2385 C C . THR B 1 119 ? 11.656 20.156 5.945 1 97.38 119 THR B C 1
ATOM 2387 O O . THR B 1 119 ? 11.453 19.094 5.363 1 97.38 119 THR B O 1
ATOM 2390 N N . LYS B 1 120 ? 12.352 21.141 5.484 1 98.31 120 LYS B N 1
ATOM 2391 C CA . LYS B 1 120 ? 12.938 21.047 4.148 1 98.31 120 LYS B CA 1
ATOM 2392 C C . LYS B 1 120 ? 13.922 19.891 4.055 1 98.31 120 LYS B C 1
ATOM 2394 O O . LYS B 1 120 ? 13.961 19.188 3.043 1 98.31 120 LYS B O 1
ATOM 2399 N N . THR B 1 121 ? 14.664 19.703 5.074 1 98.62 121 THR B N 1
ATOM 2400 C CA . THR B 1 121 ? 15.633 18.609 5.109 1 98.62 121 THR B CA 1
ATOM 2401 C C . THR B 1 121 ? 14.93 17.266 5.059 1 98.62 121 THR B C 1
ATOM 2403 O O . THR B 1 121 ? 15.375 16.344 4.355 1 98.62 121 THR B O 1
ATOM 2406 N N . PHE B 1 122 ? 13.859 17.125 5.82 1 98.69 122 PHE B N 1
ATOM 2407 C CA . PHE B 1 122 ? 13.094 15.883 5.797 1 98.69 122 PHE B CA 1
ATOM 2408 C C . PHE B 1 122 ? 12.562 15.602 4.395 1 98.69 122 PHE B C 1
ATOM 2410 O O . PHE B 1 122 ? 12.664 14.477 3.902 1 98.69 122 PHE B O 1
ATOM 2417 N N . TYR B 1 123 ? 12 16.625 3.742 1 98.75 123 TYR B N 1
ATOM 2418 C CA . TYR B 1 123 ? 11.516 16.453 2.379 1 98.75 123 TYR B CA 1
ATOM 2419 C C . TYR B 1 123 ? 12.648 16.078 1.437 1 98.75 123 TYR B C 1
ATOM 2421 O O . TYR B 1 123 ? 12.539 15.125 0.663 1 98.75 123 TYR B O 1
ATOM 2429 N N . ALA B 1 124 ? 13.727 16.734 1.51 1 98.81 124 ALA B N 1
ATOM 2430 C CA . ALA B 1 124 ? 14.852 16.484 0.612 1 98.81 124 ALA B CA 1
ATOM 2431 C C . ALA B 1 124 ? 15.414 15.078 0.823 1 98.81 124 ALA B C 1
ATOM 2433 O O . ALA B 1 124 ? 15.625 14.336 -0.139 1 98.81 124 ALA B O 1
ATOM 2434 N N . ALA B 1 125 ? 15.602 14.703 2.062 1 98.81 125 ALA B N 1
ATOM 2435 C CA . ALA B 1 125 ? 16.141 13.375 2.379 1 98.81 125 ALA B CA 1
ATOM 2436 C C . ALA B 1 125 ? 15.18 12.281 1.925 1 98.81 125 ALA B C 1
ATOM 2438 O O . ALA B 1 125 ? 15.609 11.281 1.337 1 98.81 125 ALA B O 1
ATOM 2439 N N . GLY B 1 126 ? 13.898 12.461 2.186 1 98.81 126 GLY B N 1
ATOM 2440 C CA . GLY B 1 126 ? 12.922 11.508 1.71 1 98.81 126 GLY B CA 1
ATOM 2441 C C . GLY B 1 126 ? 12.898 11.375 0.199 1 98.81 126 GLY B C 1
ATOM 2442 O O . GLY B 1 126 ? 12.797 10.266 -0.33 1 98.81 126 GLY B O 1
ATOM 2443 N N . GLY B 1 127 ? 12.945 12.508 -0.445 1 98.69 127 GLY B N 1
ATOM 2444 C CA . GLY B 1 127 ? 13.008 12.492 -1.898 1 98.69 127 GLY B CA 1
ATOM 2445 C C . GLY B 1 127 ? 14.211 11.734 -2.438 1 98.69 127 GLY B C 1
ATOM 2446 O O . GLY B 1 127 ? 14.07 10.898 -3.328 1 98.69 127 GLY B O 1
ATOM 2447 N N . VAL B 1 128 ? 15.344 11.977 -1.914 1 98.5 128 VAL B N 1
ATOM 2448 C CA . VAL B 1 128 ? 16.578 11.328 -2.355 1 98.5 128 VAL B CA 1
ATOM 2449 C C . VAL B 1 128 ? 16.484 9.82 -2.098 1 98.5 128 VAL B C 1
ATOM 2451 O O . VAL B 1 128 ? 16.828 9.016 -2.963 1 98.5 128 VAL B O 1
ATOM 2454 N N . LEU B 1 129 ? 16 9.461 -0.955 1 98.44 129 LEU B N 1
ATOM 2455 C CA . LEU B 1 129 ? 15.828 8.047 -0.648 1 98.44 129 LEU B CA 1
ATOM 2456 C C . LEU B 1 129 ? 14.852 7.398 -1.621 1 98.44 129 LEU B C 1
ATOM 2458 O O . LEU B 1 129 ? 15.047 6.25 -2.029 1 98.44 129 LEU B O 1
ATOM 2462 N N . SER B 1 130 ? 13.844 8.141 -2.006 1 97.69 130 SER B N 1
ATOM 2463 C CA . SER B 1 130 ? 12.859 7.598 -2.943 1 97.69 130 SER B CA 1
ATOM 2464 C C . SER B 1 130 ? 13.516 7.25 -4.277 1 97.69 130 SER B C 1
ATOM 2466 O O . SER B 1 130 ? 13.203 6.215 -4.875 1 97.69 130 SER B O 1
ATOM 2468 N N . ILE B 1 131 ? 14.422 7.969 -4.742 1 95.69 131 ILE B N 1
ATOM 2469 C CA . ILE B 1 131 ? 15.023 7.723 -6.047 1 95.69 131 ILE B CA 1
ATOM 2470 C C . ILE B 1 131 ? 16.094 6.645 -5.918 1 95.69 131 ILE B C 1
ATOM 2472 O O . ILE B 1 131 ? 16.422 5.961 -6.895 1 95.69 131 ILE B O 1
ATOM 2476 N N . LEU B 1 132 ? 16.688 6.48 -4.742 1 96 132 LEU B N 1
ATOM 2477 C CA . LEU B 1 132 ? 17.656 5.422 -4.5 1 96 132 LEU B CA 1
ATOM 2478 C C . LEU B 1 132 ? 17.016 4.047 -4.633 1 96 132 LEU B C 1
ATOM 2480 O O . LEU B 1 132 ? 17.719 3.037 -4.742 1 96 132 LEU B O 1
ATOM 2484 N N . HIS B 1 133 ? 15.719 4.055 -4.586 1 93.25 133 HIS B N 1
ATOM 2485 C CA . HIS B 1 133 ? 14.992 2.834 -4.902 1 93.25 133 HIS B CA 1
ATOM 2486 C C . HIS B 1 133 ? 15.469 2.225 -6.215 1 93.25 133 HIS B C 1
ATOM 2488 O O . HIS B 1 133 ? 15.578 1.002 -6.332 1 93.25 133 HIS B O 1
ATOM 2494 N N . PHE B 1 134 ? 15.859 3.033 -7.125 1 94.5 134 PHE B N 1
ATOM 2495 C CA . PHE B 1 134 ? 16.219 2.566 -8.461 1 94.5 134 PHE B CA 1
ATOM 2496 C C . PHE B 1 134 ? 17.609 1.954 -8.461 1 94.5 134 PHE B C 1
ATOM 2498 O O . PHE B 1 134 ? 17.984 1.236 -9.398 1 94.5 134 PHE B O 1
ATOM 2505 N N . TYR B 1 135 ? 18.391 2.262 -7.488 1 93.75 135 TYR B N 1
ATOM 2506 C CA . TYR B 1 135 ? 19.656 1.548 -7.348 1 93.75 135 TYR B CA 1
ATOM 2507 C C . TYR B 1 135 ? 19.422 0.046 -7.23 1 93.75 135 TYR B C 1
ATOM 2509 O O . TYR B 1 135 ? 20.109 -0.747 -7.879 1 93.75 135 TYR B O 1
ATOM 2517 N N . PHE B 1 136 ? 18.469 -0.375 -6.516 1 94.81 136 PHE B N 1
ATOM 2518 C CA . PHE B 1 136 ? 18.094 -1.776 -6.363 1 94.81 136 PHE B CA 1
ATOM 2519 C C . PHE B 1 136 ? 17.312 -2.266 -7.578 1 94.81 136 PHE B C 1
ATOM 2521 O O . PHE B 1 136 ? 17.125 -3.471 -7.762 1 94.81 136 PHE B O 1
ATOM 2528 N N . GLY B 1 137 ? 16.828 -1.343 -8.344 1 91.31 137 GLY B N 1
ATOM 2529 C CA . GLY B 1 137 ? 16.031 -1.653 -9.516 1 91.31 137 GLY B CA 1
ATOM 2530 C C . GLY B 1 137 ? 16.781 -2.465 -10.555 1 91.31 137 GLY B C 1
ATOM 2531 O O . GLY B 1 137 ? 16.203 -3.33 -11.211 1 91.31 137 GLY B O 1
ATOM 2532 N N . GLY B 1 138 ? 18.016 -2.146 -10.672 1 90.69 138 GLY B N 1
ATOM 2533 C CA . GLY B 1 138 ? 18.812 -2.939 -11.594 1 90.69 138 GLY B CA 1
ATOM 2534 C C . GLY B 1 138 ? 18.859 -4.41 -11.219 1 90.69 138 GLY B C 1
ATOM 2535 O O . GLY B 1 138 ? 18.688 -5.277 -12.078 1 90.69 138 GLY B O 1
ATOM 2536 N N . TYR B 1 139 ? 19.047 -4.711 -9.961 1 93.88 139 TYR B N 1
ATOM 2537 C CA . TYR B 1 139 ? 19.016 -6.086 -9.469 1 93.88 139 TYR B CA 1
ATOM 2538 C C . TYR B 1 139 ? 17.625 -6.688 -9.633 1 93.88 139 TYR B C 1
ATOM 2540 O O . TYR B 1 139 ? 17.484 -7.855 -10.008 1 93.88 139 TYR B O 1
ATOM 2548 N N . SER B 1 140 ? 16.656 -5.852 -9.344 1 94.38 140 SER B N 1
ATOM 2549 C CA . SER B 1 140 ? 15.273 -6.324 -9.492 1 94.38 140 SER B CA 1
ATOM 2550 C C . SER B 1 140 ? 14.992 -6.758 -10.93 1 94.38 140 SER B C 1
ATOM 2552 O O . SER B 1 140 ? 14.344 -7.781 -11.156 1 94.38 140 SER B O 1
ATOM 2554 N N . MET B 1 141 ? 15.516 -6.02 -11.859 1 93.38 141 MET B N 1
ATOM 2555 C CA . MET B 1 141 ? 15.297 -6.344 -13.266 1 93.38 141 MET B CA 1
ATOM 2556 C C . MET B 1 141 ? 16.016 -7.637 -13.641 1 93.38 141 MET B C 1
ATOM 25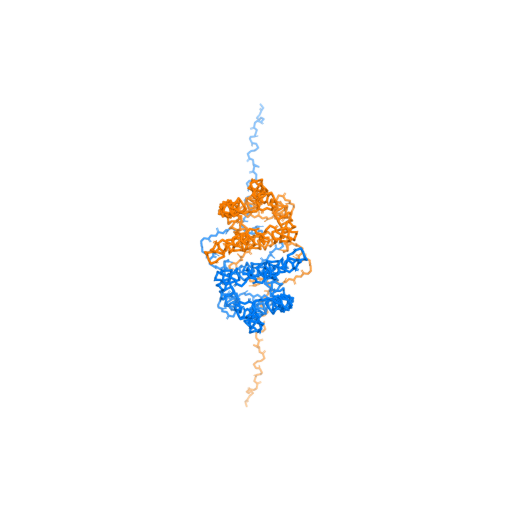58 O O . MET B 1 141 ? 15.484 -8.43 -14.422 1 93.38 141 MET B O 1
ATOM 2562 N N . MET B 1 142 ? 17.141 -7.793 -13.109 1 95.5 142 MET B N 1
ATOM 2563 C CA . MET B 1 142 ? 17.859 -9.039 -13.328 1 95.5 142 MET B CA 1
ATOM 2564 C C . MET B 1 142 ? 17.062 -10.234 -12.805 1 95.5 142 MET B C 1
ATOM 2566 O O . MET B 1 142 ? 16.891 -11.227 -13.508 1 95.5 142 MET B O 1
ATOM 2570 N N . TRP B 1 143 ? 16.562 -10.18 -11.625 1 97.12 143 TRP B N 1
ATOM 2571 C CA . TRP B 1 143 ? 15.766 -11.258 -11.047 1 97.12 143 TRP B CA 1
ATOM 2572 C C . TRP B 1 143 ? 14.469 -11.453 -11.812 1 97.12 143 TRP B C 1
ATOM 2574 O O . TRP B 1 143 ? 14.031 -12.586 -12.031 1 97.12 143 TRP B O 1
ATOM 2584 N N . ASN B 1 144 ? 13.867 -10.32 -12.203 1 96.5 144 ASN B N 1
ATOM 2585 C CA . ASN B 1 144 ? 12.641 -10.406 -12.992 1 96.5 144 ASN B CA 1
ATOM 2586 C C . ASN B 1 144 ? 12.852 -11.195 -14.281 1 96.5 144 ASN B C 1
ATOM 2588 O O . ASN B 1 144 ? 12.016 -12.023 -14.641 1 96.5 144 ASN B O 1
ATOM 2592 N N . ALA B 1 145 ? 13.93 -10.93 -14.93 1 95.56 145 ALA B N 1
ATOM 2593 C CA . ALA B 1 145 ? 14.242 -11.633 -16.172 1 95.56 145 ALA B CA 1
ATOM 2594 C C . ALA B 1 145 ? 14.422 -13.125 -15.922 1 95.56 145 ALA B C 1
ATOM 2596 O O . ALA B 1 145 ? 13.953 -13.953 -16.703 1 95.56 145 ALA B O 1
ATOM 2597 N N . ARG B 1 146 ? 14.992 -13.453 -14.859 1 96.75 146 ARG B N 1
ATOM 2598 C CA . ARG B 1 146 ? 15.227 -14.852 -14.523 1 96.75 146 ARG B CA 1
ATOM 2599 C C . ARG B 1 146 ? 13.938 -15.539 -14.078 1 96.75 146 ARG B C 1
ATOM 2601 O O . ARG B 1 146 ? 13.711 -16.703 -14.383 1 96.75 146 ARG B O 1
ATOM 2608 N N . ILE B 1 147 ? 13.109 -14.867 -13.359 1 97.25 147 ILE B N 1
ATOM 2609 C CA . ILE B 1 147 ? 11.812 -15.398 -12.945 1 97.25 147 ILE B CA 1
ATOM 2610 C C . ILE B 1 147 ? 10.969 -15.711 -14.18 1 97.25 147 ILE B C 1
ATOM 2612 O O . ILE B 1 147 ? 10.297 -16.75 -14.234 1 97.25 147 ILE B O 1
ATOM 2616 N N . SER B 1 148 ? 11.07 -14.891 -15.172 1 95 148 SER B N 1
ATOM 2617 C CA . SER B 1 148 ? 10.172 -14.977 -16.312 1 95 148 SER B CA 1
ATOM 2618 C C . SER B 1 148 ? 10.789 -15.789 -17.453 1 95 148 SER B C 1
ATOM 2620 O O . SER B 1 148 ? 10.172 -15.961 -18.5 1 95 148 SER B O 1
ATOM 2622 N N . SER B 1 149 ? 12.016 -16.234 -17.25 1 96 149 SER B N 1
ATOM 2623 C CA . SER B 1 149 ? 12.68 -17 -18.297 1 96 149 SER B CA 1
ATOM 2624 C C . SER B 1 149 ? 11.922 -18.281 -18.609 1 96 149 SER B C 1
ATOM 2626 O O . SER B 1 149 ? 11.523 -19.016 -17.688 1 96 149 SER B O 1
ATOM 2628 N N . LYS B 1 150 ? 11.734 -18.562 -19.875 1 94.19 150 LYS B N 1
ATOM 2629 C CA . LYS B 1 150 ? 11.016 -19.766 -20.297 1 94.19 150 LYS B CA 1
ATOM 2630 C C . LYS B 1 150 ? 11.992 -20.859 -20.75 1 94.19 150 LYS B C 1
ATOM 2632 O O . LYS B 1 150 ? 11.57 -21.922 -21.188 1 94.19 150 LYS B O 1
ATOM 2637 N N . VAL B 1 151 ? 13.195 -20.547 -20.562 1 94.62 151 VAL B N 1
ATOM 2638 C CA . VAL B 1 151 ? 14.234 -21.516 -20.859 1 94.62 151 VAL B CA 1
ATOM 2639 C C . VAL B 1 151 ? 14.438 -22.438 -19.656 1 94.62 151 VAL B C 1
ATOM 2641 O O . VAL B 1 151 ? 14.828 -22 -18.578 1 94.62 151 VAL B O 1
ATOM 2644 N N . ASN B 1 152 ? 14.109 -23.797 -19.781 1 93.56 152 ASN B N 1
ATOM 2645 C CA . ASN B 1 152 ? 14.25 -24.797 -18.734 1 93.56 152 ASN B CA 1
ATOM 2646 C C . ASN B 1 152 ? 13.516 -24.391 -17.453 1 93.56 152 ASN B C 1
ATOM 2648 O O . ASN B 1 152 ? 14.117 -24.297 -16.391 1 93.56 152 ASN B O 1
ATOM 2652 N N . ILE B 1 153 ? 12.258 -24.219 -17.625 1 95.44 153 ILE B N 1
ATOM 2653 C CA . ILE B 1 153 ? 11.398 -23.781 -16.531 1 95.44 153 ILE B CA 1
ATOM 2654 C C . ILE B 1 153 ? 11.516 -24.766 -15.359 1 95.44 153 ILE B C 1
ATOM 2656 O O . ILE B 1 153 ? 11.383 -25.969 -15.547 1 95.44 153 ILE B O 1
ATOM 2660 N N . GLY B 1 154 ? 11.852 -24.25 -14.18 1 96.06 154 GLY B N 1
ATOM 2661 C CA . GLY B 1 154 ? 11.984 -25.109 -13.016 1 96.06 154 GLY B CA 1
ATOM 2662 C C . GLY B 1 154 ? 12.703 -24.438 -11.859 1 96.06 154 GLY B C 1
ATOM 2663 O O . GLY B 1 154 ? 12.32 -23.359 -11.43 1 96.06 154 GLY B O 1
ATOM 2664 N N . LYS B 1 155 ? 13.742 -25.109 -11.438 1 96.44 155 LYS B N 1
ATOM 2665 C CA . LYS B 1 155 ? 14.469 -24.703 -10.242 1 96.44 155 LYS B CA 1
ATOM 2666 C C . LYS B 1 155 ? 15.07 -23.312 -10.406 1 96.44 155 LYS B C 1
ATOM 2668 O O . LYS B 1 155 ? 15.094 -22.531 -9.453 1 96.44 155 LYS B O 1
ATOM 2673 N N . ALA B 1 156 ? 15.492 -23.016 -11.562 1 97 156 ALA B N 1
ATOM 2674 C CA . ALA B 1 156 ? 16.125 -21.719 -11.82 1 97 156 ALA B CA 1
ATOM 2675 C C . ALA B 1 156 ? 15.133 -20.578 -11.602 1 97 156 ALA B C 1
ATOM 2677 O O . ALA B 1 156 ? 15.5 -19.516 -11.078 1 97 156 ALA B O 1
ATOM 2678 N N . ASN B 1 157 ? 13.898 -20.688 -11.969 1 97.75 157 ASN B N 1
ATOM 2679 C CA . ASN B 1 157 ? 12.859 -19.688 -11.742 1 97.75 157 ASN B CA 1
ATOM 2680 C C . ASN B 1 157 ? 12.578 -19.5 -10.25 1 97.75 157 ASN B C 1
ATOM 2682 O O . ASN B 1 157 ? 12.43 -18.375 -9.781 1 97.75 157 ASN B O 1
ATOM 2686 N N . GLU B 1 158 ? 12.523 -20.609 -9.539 1 97.62 158 GLU B N 1
ATOM 2687 C CA . GLU B 1 158 ? 12.266 -20.562 -8.102 1 97.62 158 GLU B CA 1
ATOM 2688 C C . GLU B 1 158 ? 13.414 -19.906 -7.348 1 97.62 158 GLU B C 1
ATOM 2690 O O . GLU B 1 158 ? 13.195 -19.141 -6.414 1 97.62 158 GLU B O 1
ATOM 2695 N N . ASP B 1 159 ? 14.602 -20.219 -7.801 1 97.69 159 ASP B N 1
ATOM 2696 C CA . ASP B 1 159 ? 15.773 -19.578 -7.199 1 97.69 159 ASP B CA 1
ATOM 2697 C C . ASP B 1 159 ? 15.773 -18.078 -7.469 1 97.69 159 ASP B C 1
ATOM 2699 O O . ASP B 1 159 ? 16.188 -17.281 -6.613 1 97.69 159 ASP B O 1
ATOM 2703 N N . ALA B 1 160 ? 15.359 -17.703 -8.633 1 98.12 160 ALA B N 1
ATOM 2704 C CA . ALA B 1 160 ? 15.258 -16.281 -8.961 1 98.12 160 ALA B CA 1
ATOM 2705 C C . ALA B 1 160 ? 14.258 -15.578 -8.047 1 98.12 160 ALA B C 1
ATOM 2707 O O . ALA B 1 160 ? 14.477 -14.438 -7.641 1 98.12 160 ALA B O 1
ATOM 2708 N N . LEU B 1 161 ? 13.203 -16.266 -7.711 1 98.12 161 LEU B N 1
ATOM 2709 C CA . LEU B 1 161 ? 12.242 -15.719 -6.762 1 98.12 161 LEU B CA 1
ATOM 2710 C C . LEU B 1 161 ? 12.898 -15.453 -5.414 1 98.12 161 LEU B C 1
ATOM 2712 O O . LEU B 1 161 ? 12.68 -14.398 -4.812 1 98.12 161 LEU B O 1
ATOM 2716 N N . ARG B 1 162 ? 13.711 -16.375 -4.957 1 98.31 162 ARG B N 1
ATOM 2717 C CA . ARG B 1 162 ? 14.398 -16.203 -3.68 1 98.31 162 ARG B CA 1
ATOM 2718 C C . ARG B 1 162 ? 15.352 -15.016 -3.727 1 98.31 162 ARG B C 1
ATOM 2720 O O . ARG B 1 162 ? 15.43 -14.242 -2.771 1 98.31 162 ARG B O 1
ATOM 2727 N N . GLY B 1 163 ? 16.016 -14.945 -4.879 1 98.44 163 GLY B N 1
ATOM 2728 C CA . GLY B 1 163 ? 16.875 -13.789 -5.059 1 98.44 163 GLY B CA 1
ATOM 2729 C C . GLY B 1 163 ? 16.125 -12.469 -5.059 1 98.44 163 GLY B C 1
ATOM 2730 O O . GLY B 1 163 ? 16.562 -11.508 -4.426 1 98.44 163 GLY B O 1
ATOM 2731 N N . TRP B 1 164 ? 15.047 -12.422 -5.754 1 98.44 164 TRP B N 1
ATOM 2732 C CA . TRP B 1 164 ? 14.211 -11.227 -5.801 1 98.44 164 TRP B CA 1
ATOM 2733 C C . TRP B 1 164 ? 13.727 -10.852 -4.402 1 98.44 164 TRP B C 1
ATOM 2735 O O . TRP B 1 164 ? 13.766 -9.672 -4.023 1 98.44 164 T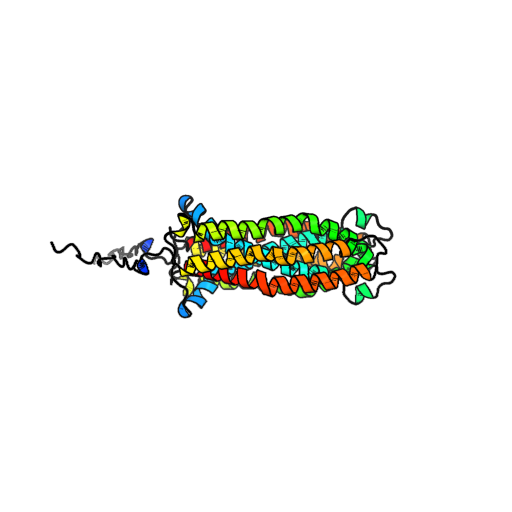RP B O 1
ATOM 2745 N N . LEU B 1 165 ? 13.336 -11.812 -3.602 1 98.62 165 LEU B N 1
ATOM 2746 C CA . LEU B 1 165 ? 12.82 -11.578 -2.254 1 98.62 165 LEU B CA 1
ATOM 2747 C C . LEU B 1 165 ? 13.891 -10.953 -1.367 1 98.62 165 LEU B C 1
ATOM 2749 O O . LEU B 1 165 ? 13.609 -10.023 -0.601 1 98.62 165 LEU B O 1
ATOM 2753 N N . GLY B 1 166 ? 15.031 -11.492 -1.461 1 98.62 166 GLY B N 1
ATOM 2754 C CA . GLY B 1 166 ? 16.125 -10.891 -0.716 1 98.62 166 GLY B CA 1
ATOM 2755 C C . GLY B 1 166 ? 16.391 -9.453 -1.106 1 98.62 166 GLY B C 1
ATOM 2756 O O . GLY B 1 166 ? 16.547 -8.586 -0.241 1 98.62 166 GLY B O 1
ATOM 2757 N N . ASN B 1 167 ? 16.469 -9.211 -2.365 1 98.38 167 ASN B N 1
ATOM 2758 C CA . ASN B 1 167 ? 16.688 -7.871 -2.898 1 98.38 167 ASN B CA 1
ATOM 2759 C C . ASN B 1 167 ? 15.578 -6.914 -2.457 1 98.38 167 ASN B C 1
ATOM 2761 O O . ASN B 1 167 ? 15.859 -5.793 -2.029 1 98.38 167 ASN B O 1
ATOM 2765 N N . ASN B 1 168 ? 14.375 -7.316 -2.584 1 98.38 168 ASN B N 1
ATOM 2766 C CA . ASN B 1 168 ? 13.227 -6.492 -2.215 1 98.38 168 ASN B CA 1
ATOM 2767 C C . ASN B 1 168 ? 13.227 -6.172 -0.723 1 98.38 168 ASN B C 1
ATOM 2769 O O . ASN B 1 168 ? 12.977 -5.027 -0.331 1 98.38 168 ASN B O 1
ATOM 2773 N N . TYR B 1 169 ? 13.492 -7.133 0.059 1 98.44 169 TYR B N 1
ATOM 2774 C CA . TYR B 1 169 ? 13.523 -6.938 1.505 1 98.44 169 TYR B CA 1
ATOM 2775 C C . TYR B 1 169 ? 14.602 -5.934 1.898 1 98.44 169 TYR B C 1
ATOM 2777 O O . TYR B 1 169 ? 14.352 -5.02 2.689 1 98.44 169 TYR B O 1
ATOM 2785 N N . THR B 1 170 ? 15.719 -6.109 1.323 1 98.38 170 THR B N 1
ATOM 2786 C CA . THR B 1 170 ? 16.828 -5.195 1.594 1 98.38 170 THR B CA 1
ATOM 2787 C C . THR B 1 170 ? 16.484 -3.779 1.149 1 98.38 170 THR B C 1
ATOM 2789 O O . THR B 1 170 ? 16.734 -2.816 1.878 1 98.38 170 THR B O 1
ATOM 2792 N N . ARG B 1 171 ? 15.898 -3.654 0.005 1 98.19 171 ARG B N 1
ATOM 2793 C CA . ARG B 1 171 ? 15.5 -2.35 -0.514 1 98.19 171 ARG B CA 1
ATOM 2794 C C . ARG B 1 171 ? 14.469 -1.694 0.39 1 98.19 171 ARG B C 1
ATOM 2796 O O . ARG B 1 171 ? 14.555 -0.5 0.684 1 98.19 171 ARG B O 1
ATOM 2803 N N . MET B 1 172 ? 13.539 -2.467 0.871 1 98.31 172 MET B N 1
ATOM 2804 C CA . MET B 1 172 ? 12.516 -1.93 1.767 1 98.31 172 MET B CA 1
ATOM 2805 C C . MET B 1 172 ? 13.148 -1.365 3.035 1 98.31 172 MET B C 1
ATOM 2807 O O . MET B 1 172 ? 12.812 -0.256 3.457 1 98.31 172 MET B O 1
ATOM 2811 N N . LEU B 1 173 ? 14.062 -2.096 3.576 1 98.31 173 LEU B N 1
ATOM 2812 C CA . LEU B 1 173 ? 14.68 -1.715 4.84 1 98.31 173 LEU B CA 1
ATOM 2813 C C . LEU B 1 173 ? 15.609 -0.518 4.656 1 98.31 173 LEU B C 1
ATOM 2815 O O . LEU B 1 173 ? 15.68 0.359 5.52 1 98.31 173 LEU B O 1
ATOM 2819 N N . CYS B 1 174 ? 16.266 -0.446 3.502 1 97.88 174 CYS B N 1
ATOM 2820 C CA . CYS B 1 174 ? 17.312 0.542 3.311 1 97.88 174 CYS B CA 1
ATOM 2821 C C . CYS B 1 174 ? 16.766 1.821 2.695 1 97.88 174 CYS B C 1
ATOM 2823 O O . CYS B 1 174 ? 17.344 2.895 2.857 1 97.88 174 CYS B O 1
ATOM 2825 N N . VAL B 1 175 ? 15.641 1.643 1.987 1 97.94 175 VAL B N 1
ATOM 2826 C CA . VAL B 1 175 ? 15.234 2.787 1.179 1 97.94 175 VAL B CA 1
ATOM 2827 C C . VAL B 1 175 ? 13.781 3.15 1.493 1 97.94 175 VAL B C 1
ATOM 2829 O O . VAL B 1 175 ? 13.5 4.27 1.927 1 97.94 175 VAL B O 1
ATOM 2832 N N . ASN B 1 176 ? 12.852 2.24 1.405 1 98.56 176 ASN B N 1
ATOM 2833 C CA . ASN B 1 176 ? 11.43 2.545 1.522 1 98.56 176 ASN B CA 1
ATOM 2834 C C . ASN B 1 176 ? 11.062 2.988 2.938 1 98.56 176 ASN B C 1
ATOM 2836 O O . ASN B 1 176 ? 10.391 4.004 3.119 1 98.56 176 ASN B O 1
ATOM 2840 N N . VAL B 1 177 ? 11.547 2.215 3.912 1 98.81 177 VAL B N 1
ATOM 2841 C CA . VAL B 1 177 ? 11.195 2.527 5.293 1 98.81 177 VAL B CA 1
ATOM 2842 C C . VAL B 1 177 ? 11.812 3.861 5.695 1 98.81 177 VAL B C 1
ATOM 2844 O O . VAL B 1 177 ? 11.117 4.758 6.18 1 98.81 177 VAL B O 1
ATOM 2847 N N . PRO B 1 178 ? 13.055 4.082 5.457 1 98.81 178 PRO B N 1
ATOM 2848 C CA . PRO B 1 178 ? 13.633 5.383 5.805 1 98.81 178 PRO B CA 1
ATOM 2849 C C . PRO B 1 178 ? 12.953 6.543 5.078 1 98.81 178 PRO B C 1
ATOM 2851 O O . PRO B 1 178 ? 12.727 7.598 5.672 1 98.81 178 PRO B O 1
ATOM 2854 N N . ALA B 1 179 ? 12.633 6.395 3.812 1 98.88 179 ALA B N 1
ATOM 2855 C CA . ALA B 1 179 ? 11.938 7.445 3.078 1 98.88 179 ALA B CA 1
ATOM 2856 C C . ALA B 1 179 ? 10.586 7.758 3.717 1 98.88 179 ALA B C 1
ATOM 2858 O O . ALA B 1 179 ? 10.234 8.93 3.9 1 98.88 179 ALA B O 1
ATOM 2859 N N . TRP B 1 180 ? 9.883 6.75 4.023 1 98.81 180 TRP B N 1
ATOM 2860 C CA . TRP B 1 180 ? 8.57 6.906 4.656 1 98.81 180 TRP B CA 1
ATOM 2861 C C . TRP B 1 180 ? 8.695 7.648 5.984 1 98.81 180 TRP B C 1
ATOM 2863 O O . TRP B 1 180 ? 7.906 8.555 6.27 1 98.81 180 TRP B O 1
ATOM 2873 N N . VAL B 1 181 ? 9.711 7.289 6.77 1 98.69 181 VAL B N 1
ATOM 2874 C CA . VAL B 1 181 ? 9.938 7.953 8.047 1 98.69 181 VAL B CA 1
ATOM 2875 C C . VAL B 1 181 ? 10.25 9.43 7.82 1 98.69 181 VAL B C 1
ATOM 2877 O O . VAL B 1 181 ? 9.742 10.297 8.539 1 98.69 181 VAL B O 1
ATOM 2880 N N . MET B 1 182 ? 11.016 9.758 6.82 1 98.75 182 MET B N 1
ATOM 2881 C CA . MET B 1 182 ? 11.336 11.148 6.52 1 98.75 182 MET B CA 1
ATOM 2882 C C . MET B 1 182 ? 10.086 11.93 6.145 1 98.75 182 MET B C 1
ATOM 2884 O O . MET B 1 182 ? 9.891 13.055 6.609 1 98.75 182 MET B O 1
ATOM 2888 N N . PHE B 1 183 ? 9.25 11.359 5.355 1 98.75 183 PHE B N 1
ATOM 2889 C CA . PHE B 1 183 ? 8.039 12.055 4.93 1 98.75 183 PHE B CA 1
ATOM 2890 C C . PHE B 1 183 ? 7.051 12.172 6.082 1 98.75 183 PHE B C 1
ATOM 2892 O O . PHE B 1 183 ? 6.32 13.156 6.176 1 98.75 183 PHE B O 1
ATOM 2899 N N . LEU B 1 184 ? 7.051 11.133 6.91 1 98.31 184 LEU B N 1
ATOM 2900 C CA . LEU B 1 184 ? 6.262 11.227 8.133 1 98.31 184 LEU B CA 1
ATOM 2901 C C . LEU B 1 184 ? 6.734 12.391 8.992 1 98.31 184 LEU B C 1
ATOM 2903 O O . LEU B 1 184 ? 5.918 13.188 9.477 1 98.31 184 LEU B O 1
ATOM 2907 N N . CYS B 1 185 ? 7.977 12.516 9.141 1 97.81 185 CYS B N 1
ATOM 2908 C CA . CYS B 1 185 ? 8.555 13.602 9.922 1 97.81 185 CYS B CA 1
ATOM 2909 C C . CYS B 1 185 ? 8.273 14.945 9.273 1 97.81 185 CYS B C 1
ATOM 2911 O O . CYS B 1 185 ? 7.898 15.906 9.953 1 97.81 185 CYS B O 1
ATOM 2913 N N . ALA B 1 186 ? 8.445 15.039 8.023 1 97.94 186 ALA B N 1
ATOM 2914 C CA . ALA B 1 186 ? 8.164 16.297 7.324 1 97.94 186 ALA B CA 1
ATOM 2915 C C . ALA B 1 186 ? 6.719 16.734 7.555 1 97.94 186 ALA B C 1
ATOM 2917 O O . ALA B 1 186 ? 6.465 17.875 7.918 1 97.94 186 ALA B O 1
ATOM 2918 N N . THR B 1 187 ? 5.832 15.836 7.418 1 97.38 187 THR B N 1
ATOM 2919 C CA . THR B 1 187 ? 4.414 16.156 7.539 1 97.38 187 THR B CA 1
ATOM 2920 C C . THR B 1 187 ? 4.055 16.469 8.984 1 97.38 187 THR B C 1
ATOM 2922 O O . THR B 1 187 ? 3.199 17.328 9.25 1 97.38 187 THR B O 1
ATOM 2925 N N . ALA B 1 188 ? 4.746 15.828 9.875 1 96.56 188 ALA B N 1
ATOM 2926 C CA . ALA B 1 188 ? 4.496 16.047 11.305 1 96.56 188 ALA B CA 1
ATOM 2927 C C . ALA B 1 188 ? 4.777 17.484 11.695 1 96.56 188 ALA B C 1
ATOM 2929 O O . ALA B 1 188 ? 4.199 18 12.656 1 96.56 188 ALA B O 1
ATOM 2930 N N . THR B 1 189 ? 5.578 18.141 10.984 1 95.69 189 THR B N 1
ATOM 2931 C CA . THR B 1 189 ? 5.973 19.5 11.328 1 95.69 189 THR B CA 1
ATOM 2932 C C . THR B 1 189 ? 4.828 20.469 11.086 1 95.69 189 THR B C 1
ATOM 2934 O O . THR B 1 189 ? 4.879 21.625 11.531 1 95.69 189 THR B O 1
ATOM 2937 N N . PHE B 1 190 ? 3.799 20.047 10.414 1 93.69 190 PHE B N 1
ATOM 2938 C CA . PHE B 1 190 ? 2.668 20.922 10.141 1 93.69 190 PHE B CA 1
ATOM 2939 C C . PHE B 1 190 ? 1.621 20.812 11.242 1 93.69 190 PHE B C 1
ATOM 2941 O O . PHE B 1 190 ? 0.67 21.609 11.281 1 93.69 190 PHE B O 1
ATOM 2948 N N . ILE B 1 191 ? 1.821 19.828 12.102 1 91.06 191 ILE B N 1
ATOM 2949 C CA . ILE B 1 191 ? 0.854 19.609 13.164 1 91.06 191 ILE B CA 1
ATOM 2950 C C . ILE B 1 191 ? 1.134 20.562 14.328 1 91.06 191 ILE B C 1
ATOM 2952 O O . ILE B 1 191 ? 2.234 20.578 14.883 1 91.06 191 ILE B O 1
ATOM 2956 N N . LYS B 1 192 ? 0.094 21.375 14.617 1 80.5 192 LYS B N 1
ATOM 2957 C CA . LYS B 1 192 ? 0.224 22.297 15.742 1 80.5 192 LYS B CA 1
ATOM 2958 C C . LYS B 1 192 ? -0.335 21.688 17.031 1 80.5 192 LYS B C 1
ATOM 2960 O O . LYS B 1 192 ? -1.299 20.922 16.984 1 80.5 192 LYS B O 1
ATOM 2965 N N . LEU B 1 193 ? 0.261 21.984 18.078 1 70.12 193 LEU B N 1
ATOM 2966 C CA . LEU B 1 193 ? -0.226 21.562 19.375 1 70.12 193 LEU B CA 1
ATOM 2967 C C . LEU B 1 193 ? -1.402 22.406 19.828 1 70.12 193 LEU B C 1
ATOM 2969 O O . LEU B 1 193 ? -1.485 23.594 19.484 1 70.12 193 LEU B O 1
#

pLDDT: mean 90.43, std 17.38, range [24.53, 98.88]